Protein 2ZF9 (pdb70)

Nearest PDB structures (foldseek):
  2zf9-assembly3_C  TM=1.004E+00  e=1.381E-35  Ruminococcus flavefaciens
  8ajy-assembly1_A  TM=9.199E-01  e=1.089E-18  Ruminococcus flavefaciens FD-1
  4n2o-assembly11_F  TM=8.258E-01  e=1.992E-10  Ruminococcus flavefaciens
  2vo8-assembly1_A  TM=5.639E-01  e=7.362E-03  Clostridium perfringens
  6naj-assembly1_A  TM=3.997E-01  e=1.667E-03  Homo sapiens

Secondary structure (DSSP, 8-state):
--PPEESPP--TT--GGG-S---EEEE-EEEE-TTT-TT-EE--EEEES-TTS--EEEEEEEE-TTSEE---TT--S-EE-GGGTT-SEEEEEEEETTEEEEEEE-SSS---SEEEEE--EEPPTT--TT-EEEEEEEE---SSS--EEE-SS--HHHH--HHHHHH-EE-EEEEEPPPP-/-PPEESPP--TT--GGG-S---EEEE-EEEE-TTT-TT-EE--EEEES-TTS--EEEEEEEE-TTSEE---TT--S-EE-GGGTT-SEEEEEEEETTEEEEEEE-SS----SEEEEE--EE--TT--TT-EEEEEEEE---SSS--EEE-SS--HHHH--HHHHHH-EE-EEEEE--/-PPEESPP--TT--GGG-S---EEEE-EEEE-TTT-TT-EE--EEEES-TTS--EEEEEEEE-TTSEE---TT--S-EE-GGGTT-SEEEEEEEETTEEEEEEE-SS----SEEEEE--EEPPTT--TT-EEEEEEEE---SSS--EEE-SS--HHHH--HHHHHH-EE-EEEEE--/-PPEESPP--TT--GGG-S---EEEE-EEEE-TTT-TT-EE--EEEES-TTS--EEEEEEEE-TTSEE---TT--S-EE-GGGTT-SEEEEEEEETTEEEEEEE-SS----SEEEEE--EEPPTT--TT-EEEEEEEE---SSS--EEE-SS--HHHH--HHHHHH-EE-EEEEEPP-

Structure (mmCIF, N/CA/C/O backbone):
data_2ZF9
#
_entry.id   2ZF9
#
_cell.length_a   155.56
_cell.length_b   69.25
_cell.length_c   93.03
_cell.angle_alpha   90.00
_cell.angle_beta   123.37
_cell.angle_gamma   90.00
#
_symmetry.space_group_name_H-M   'C 1 2 1'
#
loop_
_entity.id
_entity.type
_entity.pdbx_description
1 polymer 'ScaE cell-surface anchored scaffoldin protein'
2 non-polymer GLYCEROL
3 non-polymer 'CHLORIDE ION'
4 water water
#
loop_
_atom_site.group_PDB
_atom_site.id
_atom_site.type_symbol
_atom_site.label_atom_id
_atom_site.label_alt_id
_atom_site.label_comp_id
_atom_site.label_asym_id
_atom_site.label_entity_id
_atom_site.label_seq_id
_atom_site.pdbx_PDB_ins_code
_atom_site.Cartn_x
_atom_site.Cartn_y
_atom_site.Cartn_z
_atom_site.occupancy
_atom_site.B_iso_or_equiv
_atom_site.auth_seq_id
_atom_site.auth_comp_id
_atom_site.auth_asym_id
_atom_site.auth_atom_id
_atom_site.pdbx_PDB_model_num
ATOM 1 N N . ALA A 1 9 ? -13.692 45.448 -8.429 1.00 36.71 1 ALA A N 1
ATOM 2 C CA . ALA A 1 9 ? -12.353 45.730 -7.804 1.00 39.92 1 ALA A CA 1
ATOM 3 C C . ALA A 1 9 ? -11.306 44.705 -8.298 1.00 39.95 1 ALA A C 1
ATOM 4 O O . ALA A 1 9 ? -11.508 43.474 -8.174 1.00 42.38 1 ALA A O 1
ATOM 14 N N . GLY A 1 11 ? -8.078 42.416 -8.403 1.00 29.13 3 GLY A N 1
ATOM 15 C CA . GLY A 1 11 ? -7.158 41.813 -7.442 1.00 24.33 3 GLY A CA 1
ATOM 16 C C . GLY A 1 11 ? -6.758 40.408 -7.817 1.00 22.31 3 GLY A C 1
ATOM 17 O O . GLY A 1 11 ? -7.457 39.745 -8.601 1.00 20.05 3 GLY A O 1
ATOM 18 N N . PRO A 1 12 ? -5.610 39.955 -7.303 1.00 20.64 4 PRO A N 1
ATOM 19 C CA . PRO A 1 12 ? -5.122 38.591 -7.523 1.00 20.01 4 PRO A CA 1
ATOM 20 C C . PRO A 1 12 ? -5.713 37.554 -6.577 1.00 20.90 4 PRO A C 1
ATOM 21 O O . PRO A 1 12 ? -6.284 37.895 -5.530 1.00 20.36 4 PRO A O 1
ATOM 25 N N . ALA A 1 13 ? -5.535 36.288 -6.946 1.00 18.79 5 ALA A N 1
ATOM 26 C CA . ALA A 1 13 ? -5.755 35.171 -6.059 1.00 18.47 5 ALA A CA 1
ATOM 27 C C . ALA A 1 13 ? -4.823 35.266 -4.846 1.00 20.68 5 ALA A C 1
ATOM 28 O O . ALA A 1 13 ? -3.769 35.934 -4.910 1.00 17.46 5 ALA A O 1
ATOM 30 N N . ALA A 1 14 ? -5.203 34.587 -3.760 1.00 18.29 6 ALA A N 1
ATOM 31 C CA . ALA A 1 14 ? -4.322 34.434 -2.593 1.00 21.48 6 ALA A CA 1
ATOM 32 C C . ALA A 1 14 ? -3.248 33.367 -2.890 1.00 24.68 6 ALA A C 1
ATOM 33 O O . ALA A 1 14 ? -3.292 32.705 -3.930 1.00 20.22 6 ALA A O 1
ATOM 35 N N . GLY A 1 15 ? -2.250 33.230 -2.015 1.00 26.22 7 GLY A N 1
ATOM 36 C CA . GLY A 1 15 ? -1.231 32.179 -2.233 1.00 27.38 7 GLY A CA 1
ATOM 37 C C . GLY A 1 15 ? -0.036 32.724 -2.969 1.00 27.93 7 GLY A C 1
ATOM 38 O O . GLY A 1 15 ? 0.539 33.722 -2.548 1.00 31.47 7 GLY A O 1
ATOM 39 N N . GLN A 1 16 ? 0.340 32.073 -4.068 1.00 26.79 8 GLN A N 1
ATOM 40 C CA . GLN A 1 16 ? 1.529 32.424 -4.825 1.00 28.15 8 GLN A CA 1
ATOM 41 C C . GLN A 1 16 ? 1.184 33.246 -6.077 1.00 29.45 8 GLN A C 1
ATOM 42 O O . GLN A 1 16 ? 0.082 33.113 -6.621 1.00 27.25 8 GLN A O 1
ATOM 48 N N . ALA A 1 17 ? 2.092 34.126 -6.500 1.00 23.36 9 ALA A N 1
ATOM 49 C CA . ALA A 1 17 ? 1.800 34.994 -7.635 1.00 26.49 9 ALA A CA 1
ATOM 50 C C . ALA A 1 17 ? 1.692 34.166 -8.889 1.00 23.55 9 ALA A C 1
ATOM 51 O O . ALA A 1 17 ? 2.502 33.260 -9.111 1.00 25.77 9 ALA A O 1
ATOM 53 N N . TYR A 1 18 ? 0.688 34.460 -9.708 1.00 22.37 10 TYR A N 1
ATOM 54 C CA . TYR A 1 18 ? 0.566 33.822 -11.000 1.00 19.07 10 TYR A CA 1
ATOM 55 C C . TYR A 1 18 ? 1.623 34.382 -11.958 1.00 22.66 10 TYR A C 1
ATOM 56 O O . TYR A 1 18 ? 1.807 35.606 -12.054 1.00 23.45 10 TYR A O 1
ATOM 65 N N . ASP A 1 19 ? 2.274 33.493 -12.699 1.00 20.96 11 ASP A N 1
ATOM 66 C CA . ASP A 1 19 ? 3.258 33.901 -13.704 1.00 23.85 11 ASP A CA 1
ATOM 67 C C . ASP A 1 19 ? 2.642 34.099 -15.065 1.00 24.70 11 ASP A C 1
ATOM 68 O O . ASP A 1 19 ? 2.434 33.137 -15.796 1.00 24.88 11 ASP A O 1
ATOM 73 N N . ALA A 1 20 ? 2.406 35.352 -15.425 1.00 23.01 12 ALA A N 1
ATOM 74 C CA . ALA A 1 20 ? 1.847 35.702 -16.724 1.00 25.68 12 ALA A CA 1
ATOM 75 C C . ALA A 1 20 ? 2.914 35.831 -17.834 1.00 26.07 12 ALA A C 1
ATOM 76 O O . ALA A 1 20 ? 2.584 36.126 -18.986 1.00 27.39 12 ALA A O 1
ATOM 78 N N . GLY A 1 21 ? 4.185 35.620 -17.494 1.00 25.10 13 GLY A N 1
ATOM 79 C CA . GLY A 1 21 ? 5.224 35.515 -18.522 1.00 23.82 13 GLY A CA 1
ATOM 80 C C . GLY A 1 21 ? 5.259 36.830 -19.265 1.00 26.20 13 GLY A C 1
ATOM 81 O O . GLY A 1 21 ? 5.228 37.902 -18.627 1.00 23.29 13 GLY A O 1
ATOM 82 N N . ASN A 1 22 ? 5.238 36.752 -20.598 1.00 24.42 14 ASN A N 1
ATOM 83 C CA . ASN A 1 22 ? 5.257 37.967 -21.431 1.00 28.37 14 ASN A CA 1
ATOM 84 C C . ASN A 1 22 ? 3.926 38.378 -22.017 1.00 26.72 14 ASN A C 1
ATOM 85 O O . ASN A 1 22 ? 3.889 39.201 -22.949 1.00 26.82 14 ASN A O 1
ATOM 90 N N . LEU A 1 23 ? 2.835 37.837 -21.469 1.00 22.21 15 LEU A N 1
ATOM 91 C CA . LEU A 1 23 ? 1.529 38.140 -21.982 1.00 20.90 15 LEU A CA 1
ATOM 92 C C . LEU A 1 23 ? 1.135 39.556 -21.589 1.00 20.23 15 LEU A C 1
ATOM 93 O O . LEU A 1 23 ? 1.473 40.040 -20.509 1.00 20.33 15 LEU A O 1
ATOM 98 N N . ASP A 1 24 ? 0.433 40.217 -22.479 1.00 18.00 16 ASP A N 1
ATOM 99 C CA . ASP A 1 24 ? -0.098 41.545 -22.187 1.00 22.64 16 ASP A CA 1
ATOM 100 C C . ASP A 1 24 ? -1.457 41.276 -21.548 1.00 20.88 16 ASP A C 1
ATOM 101 O O . ASP A 1 24 ? -2.484 41.179 -22.226 1.00 21.75 16 ASP A O 1
ATOM 106 N N . VAL A 1 25 ? -1.457 41.116 -20.238 1.00 19.62 17 VAL A N 1
ATOM 107 C CA . VAL A 1 25 ? -2.653 40.571 -19.566 1.00 19.75 17 VAL A CA 1
ATOM 108 C C . VAL A 1 25 ? -3.837 41.509 -19.703 1.00 21.75 17 VAL A C 1
ATOM 109 O O . VAL A 1 25 ? -4.948 41.069 -19.890 1.00 20.12 17 VAL A O 1
ATOM 113 N N . ALA A 1 26 ? -3.593 42.815 -19.636 1.00 22.11 18 ALA A N 1
ATOM 114 C CA . ALA A 1 26 ? -4.694 43.781 -19.670 1.00 21.90 18 ALA A CA 1
ATOM 115 C C . ALA A 1 26 ? -5.373 43.848 -21.053 1.00 23.13 18 ALA A C 1
ATOM 116 O O . ALA A 1 26 ? -6.458 44.405 -21.164 1.00 24.88 18 ALA A O 1
ATOM 118 N N . SER A 1 27 ? -4.735 43.284 -22.089 1.00 20.02 19 SER A N 1
ATOM 119 C CA . SER A 1 27 ? -5.339 43.160 -23.419 1.00 22.52 19 SER A CA 1
ATOM 120 C C . SER A 1 27 ? -6.267 41.930 -23.540 1.00 21.83 19 SER A C 1
ATOM 121 O O . SER A 1 27 ? -6.834 41.683 -24.609 1.00 20.98 19 SER A O 1
ATOM 124 N N . SER A 1 28 ? -6.404 41.143 -22.474 1.00 22.77 20 SER A N 1
ATOM 125 C CA . SER A 1 28 ? -7.217 39.917 -22.574 1.00 21.41 20 SER A CA 1
ATOM 126 C C . SER A 1 28 ? -8.604 40.212 -23.119 1.00 18.57 20 SER A C 1
ATOM 127 O O . SER A 1 28 ? -9.322 40.994 -22.526 1.00 22.87 20 SER A O 1
ATOM 130 N N . PRO A 1 29 ? -8.998 39.599 -24.254 1.00 20.98 21 PRO A N 1
ATOM 131 C CA . PRO A 1 29 ? -10.367 39.853 -24.723 1.00 21.89 21 PRO A CA 1
ATOM 132 C C . PRO A 1 29 ? -11.420 39.391 -23.688 1.00 23.45 21 PRO A C 1
ATOM 133 O O . PRO A 1 29 ? -12.440 40.061 -23.501 1.00 20.55 21 PRO A O 1
ATOM 137 N N . VAL A 1 30 ? -11.156 38.280 -22.992 1.00 17.94 22 VAL A N 1
ATOM 138 C CA . VAL A 1 30 ? -12.114 37.772 -21.993 1.00 18.88 22 VAL A CA 1
ATOM 139 C C . VAL A 1 30 ? -11.504 38.041 -20.608 1.00 17.91 22 VAL A C 1
ATOM 140 O O . VAL A 1 30 ? -10.336 37.695 -20.355 1.00 19.53 22 VAL A O 1
ATOM 144 N N . LYS A 1 31 ? -12.257 38.733 -19.763 1.00 15.90 23 LYS A N 1
ATOM 145 C CA . LYS A 1 31 ? -11.755 39.117 -18.434 1.00 17.62 23 LYS A CA 1
ATOM 146 C C . LYS A 1 31 ? -12.744 38.620 -17.383 1.00 17.59 23 LYS A C 1
ATOM 147 O O . LYS A 1 31 ? -13.670 39.364 -16.975 1.00 17.75 23 LYS A O 1
ATOM 153 N N . PRO A 1 32 ? -12.596 37.345 -16.976 1.00 17.18 24 PRO A N 1
ATOM 154 C CA . PRO A 1 32 ? -13.483 36.808 -15.940 1.00 15.28 24 PRO A CA 1
ATOM 155 C C . PRO A 1 32 ? -13.322 37.428 -14.557 1.00 17.61 24 PRO A C 1
ATOM 156 O O . PRO A 1 32 ? -12.245 37.896 -14.183 1.00 20.09 24 PRO A O 1
ATOM 160 N N . THR A 1 33 ? -14.412 37.482 -13.805 1.00 16.77 25 THR A N 1
ATOM 161 C CA . THR A 1 33 ? -14.312 37.790 -12.399 1.00 18.97 25 THR A CA 1
ATOM 162 C C . THR A 1 33 ? -14.827 36.588 -11.662 1.00 18.73 25 THR A C 1
ATOM 163 O O . THR A 1 33 ? -15.966 36.177 -11.897 1.00 19.63 25 THR A O 1
ATOM 167 N N . LEU A 1 34 ? -14.013 36.057 -10.747 1.00 16.79 26 LEU A N 1
ATOM 168 C CA . LEU A 1 34 ? -14.492 35.029 -9.837 1.00 17.23 26 LEU A CA 1
ATOM 169 C C . LEU A 1 34 ? -14.714 35.708 -8.515 1.00 19.83 26 LEU A C 1
ATOM 170 O O . LEU A 1 34 ? -13.828 36.443 -8.041 1.00 19.51 26 LEU A O 1
ATOM 175 N N . SER A 1 35 ? -15.880 35.479 -7.912 1.00 18.18 27 SER A N 1
ATOM 176 C CA . SER A 1 35 ? -16.171 36.138 -6.638 1.00 18.72 27 SER A CA 1
ATOM 177 C C . SER A 1 35 ? -16.765 35.158 -5.640 1.00 19.17 27 SER A C 1
ATOM 178 O O . SER A 1 35 ? -17.498 34.223 -6.018 1.00 20.07 27 SER A O 1
ATOM 181 N N . ILE A 1 36 ? -16.434 35.363 -4.368 1.00 18.96 28 ILE A N 1
ATOM 182 C CA . ILE A 1 36 ? -17.005 34.552 -3.275 1.00 18.54 28 ILE A CA 1
ATOM 183 C C . ILE A 1 36 ? -17.885 35.462 -2.440 1.00 20.66 28 ILE A C 1
ATOM 184 O O . ILE A 1 36 ? -17.572 36.649 -2.256 1.00 18.70 28 ILE A O 1
ATOM 189 N N . THR A 1 37 ? -18.984 34.886 -1.957 1.00 21.28 29 THR A N 1
ATOM 190 C CA . THR A 1 37 ? -19.961 35.559 -1.100 1.00 20.28 29 THR A CA 1
ATOM 191 C C . THR A 1 37 ? -19.298 36.407 -0.011 1.00 19.41 29 THR A C 1
ATOM 192 O O . THR A 1 37 ? -18.384 35.960 0.672 1.00 15.61 29 THR A O 1
ATOM 196 N N . LYS A 1 38 ? -19.804 37.625 0.151 1.00 19.74 30 LYS A N 1
ATOM 197 C CA . LYS A 1 38 ? -19.445 38.479 1.295 1.00 22.99 30 LYS A CA 1
ATOM 198 C C . LYS A 1 38 ? -20.633 38.504 2.219 1.00 24.44 30 LYS A C 1
ATOM 199 O O . LYS A 1 38 ? -21.615 39.210 1.960 1.00 25.56 30 LYS A O 1
ATOM 205 N N . LYS A 1 39 ? -20.561 37.691 3.275 1.00 22.81 31 LYS A N 1
ATOM 206 C CA . LYS A 1 39 ? -21.718 37.452 4.110 1.00 24.70 31 LYS A CA 1
ATOM 207 C C . LYS A 1 39 ? -21.569 38.182 5.438 1.00 25.78 31 LYS A C 1
ATOM 208 O O . LYS A 1 39 ? -20.545 38.033 6.114 1.00 23.75 31 LYS A O 1
ATOM 214 N N . THR A 1 40 ? -22.607 38.930 5.825 1.00 24.03 32 THR A N 1
ATOM 215 C CA . THR A 1 40 ? -22.644 39.528 7.170 1.00 26.23 32 THR A CA 1
ATOM 216 C C . THR A 1 40 ? -23.749 38.892 8.003 1.00 26.19 32 THR A C 1
ATOM 217 O O . THR A 1 40 ? -24.882 38.766 7.556 1.00 25.66 32 THR A O 1
ATOM 221 N N . LEU A 1 41 ? -23.387 38.439 9.194 1.00 26.89 33 LEU A N 1
ATOM 222 C CA . LEU A 1 41 ? -24.318 37.797 10.093 1.00 25.11 33 LEU A CA 1
ATOM 223 C C . LEU A 1 41 ? -24.574 38.721 11.296 1.00 26.06 33 LEU A C 1
ATOM 224 O O . LEU A 1 41 ? -23.720 39.505 11.664 1.00 24.12 33 LEU A O 1
ATOM 229 N N . THR A 1 42 ? -25.750 38.614 11.910 1.00 28.16 34 THR A N 1
ATOM 230 C CA . THR A 1 42 ? -25.978 39.303 13.193 1.00 29.71 34 THR A CA 1
ATOM 231 C C . THR A 1 42 ? -25.156 38.581 14.257 1.00 26.49 34 THR A C 1
ATOM 232 O O . THR A 1 42 ? -24.891 37.386 14.137 1.00 23.93 34 THR A O 1
ATOM 236 N N . ALA A 1 43 ? -24.739 39.311 15.279 1.00 28.36 35 ALA A N 1
ATOM 237 C CA . ALA A 1 43 ? -24.079 38.690 16.417 1.00 28.53 35 ALA A CA 1
ATOM 238 C C . ALA A 1 43 ? -24.969 37.592 17.011 1.00 28.50 35 ALA A C 1
ATOM 239 O O . ALA A 1 43 ? -24.477 36.580 17.518 1.00 26.75 35 ALA A O 1
ATOM 241 N N . ALA A 1 44 ? -26.286 37.761 16.907 1.00 27.05 36 ALA A N 1
ATOM 242 C CA . ALA A 1 44 ? -27.213 36.809 17.507 1.00 29.03 36 ALA A CA 1
ATOM 243 C C . ALA A 1 44 ? -27.162 35.473 16.783 1.00 30.24 36 ALA A C 1
ATOM 244 O O . ALA A 1 44 ? -27.131 34.419 17.420 1.00 34.50 36 ALA A O 1
ATOM 246 N N . GLU A 1 45 ? -27.141 35.509 15.449 1.00 29.48 37 GLU A N 1
ATOM 247 C CA . GLU A 1 45 ? -27.224 34.266 14.687 1.00 29.91 37 GLU A CA 1
ATOM 248 C C . GLU A 1 45 ? -25.855 33.634 14.426 1.00 28.11 37 GLU A C 1
ATOM 249 O O . GLU A 1 45 ? -25.797 32.458 14.057 1.00 29.63 37 GLU A O 1
ATOM 255 N N . ALA A 1 46 ? -24.772 34.398 14.613 1.00 25.56 38 ALA A N 1
ATOM 256 C CA . ALA A 1 46 ? -23.434 33.954 14.125 1.00 24.57 38 ALA A CA 1
ATOM 257 C C . ALA A 1 46 ? -22.890 32.677 14.737 1.00 24.90 38 ALA A C 1
ATOM 258 O O . ALA A 1 46 ? -22.447 31.790 13.990 1.00 24.30 38 ALA A O 1
ATOM 260 N N . PRO A 1 47 ? -22.885 32.562 16.093 1.00 26.30 39 PRO A N 1
ATOM 261 C CA . PRO A 1 47 ? -22.239 31.394 16.686 1.00 25.99 39 PRO A CA 1
ATOM 262 C C . PRO A 1 47 ? -22.828 30.090 16.166 1.00 26.18 39 PRO A C 1
ATOM 263 O O . PRO A 1 47 ? -24.050 29.923 16.186 1.00 25.32 39 PRO A O 1
ATOM 267 N N . ASN A 1 48 ? -21.961 29.200 15.674 1.00 23.48 40 ASN A N 1
ATOM 268 C CA . ASN A 1 48 ? -22.361 27.904 15.061 1.00 24.43 40 ASN A CA 1
ATOM 269 C C . ASN A 1 48 ? -23.193 27.972 13.787 1.00 24.56 40 ASN A C 1
ATOM 270 O O . ASN A 1 48 ? -23.697 26.943 13.342 1.00 26.88 40 ASN A O 1
ATOM 275 N N . ALA A 1 49 ? -23.347 29.161 13.206 1.00 22.60 41 ALA A N 1
ATOM 276 C CA . ALA A 1 49 ? -24.113 29.311 11.981 1.00 22.07 41 ALA A CA 1
ATOM 277 C C . ALA A 1 49 ? -23.509 28.485 10.839 1.00 24.64 41 ALA A C 1
ATOM 278 O O . ALA A 1 49 ? -22.294 28.440 10.663 1.00 24.02 41 ALA A O 1
ATOM 280 N N . LYS A 1 50 ? -24.367 27.790 10.106 1.00 24.62 42 LYS A N 1
ATOM 281 C CA . LYS A 1 50 ? -23.947 27.041 8.931 1.00 24.18 42 LYS A CA 1
ATOM 282 C C . LYS A 1 50 ? -24.325 27.909 7.740 1.00 26.14 42 LYS A C 1
ATOM 283 O O . LYS A 1 50 ? -25.510 28.156 7.465 1.00 27.32 42 LYS A O 1
ATOM 289 N N . VAL A 1 51 ? -23.301 28.441 7.082 1.00 23.13 43 VAL A N 1
ATOM 290 C CA . VAL A 1 51 ? -23.513 29.492 6.108 1.00 21.78 43 VAL A CA 1
ATOM 291 C C . VAL A 1 51 ? -23.301 28.932 4.693 1.00 21.20 43 VAL A C 1
ATOM 292 O O . VAL A 1 51 ? -22.229 28.395 4.380 1.00 19.77 43 VAL A O 1
ATOM 296 N N . THR A 1 52 ? -24.297 29.106 3.831 1.00 22.35 44 THR A N 1
ATOM 297 C CA . THR A 1 52 ? -24.143 28.787 2.410 1.00 23.35 44 THR A CA 1
ATOM 298 C C . THR A 1 52 ? -23.306 29.846 1.699 1.00 21.42 44 THR A C 1
ATOM 299 O O . THR A 1 52 ? -23.643 31.028 1.705 1.00 20.62 44 THR A O 1
ATOM 311 N N . GLU A 1 54 ? -21.048 30.890 -1.971 1.00 19.64 46 GLU A N 1
ATOM 312 C CA . GLU A 1 54 ? -21.021 30.683 -3.430 1.00 20.42 46 GLU A CA 1
ATOM 313 C C . GLU A 1 54 ? -19.768 31.244 -4.078 1.00 21.75 46 GLU A C 1
ATOM 314 O O . GLU A 1 54 ? -19.367 32.378 -3.800 1.00 17.74 46 GLU A O 1
ATOM 320 N N . LEU A 1 55 ? -19.162 30.442 -4.951 1.00 20.21 47 LEU A N 1
ATOM 321 C CA . LEU A 1 55 ? -18.172 30.935 -5.884 1.00 19.39 47 LEU A CA 1
ATOM 322 C C . LEU A 1 55 ? -18.879 31.187 -7.204 1.00 17.83 47 LEU A C 1
ATOM 323 O O . LEU A 1 55 ? -19.449 30.267 -7.803 1.00 18.78 47 LEU A O 1
ATOM 328 N N . SER A 1 56 ? -18.858 32.447 -7.645 1.00 15.85 48 SER A N 1
ATOM 329 C CA . SER A 1 56 ? -19.536 32.850 -8.892 1.00 20.30 48 SER A CA 1
ATOM 330 C C . SER A 1 56 ? -18.578 33.292 -9.987 1.00 20.40 48 SER A C 1
ATOM 331 O O . SER A 1 56 ? -17.450 33.706 -9.696 1.00 19.81 48 SER A O 1
ATOM 334 N N . VAL A 1 57 ? -19.058 33.215 -11.235 1.00 18.49 49 VAL A N 1
ATOM 335 C CA . VAL A 1 57 ? -18.321 33.625 -12.442 1.00 20.04 49 VAL A CA 1
ATOM 336 C C . VAL A 1 57 ? -19.118 34.722 -13.148 1.00 18.73 49 VAL A C 1
ATOM 337 O O . VAL A 1 57 ? -20.335 34.629 -13.265 1.00 17.74 49 VAL A O 1
ATOM 341 N N . GLU A 1 58 ? -18.439 35.776 -13.576 1.00 20.79 50 GLU A N 1
ATOM 342 C CA . GLU A 1 58 ? -19.070 36.822 -14.361 1.00 24.27 50 GLU A CA 1
ATOM 343 C C . GLU A 1 58 ? -18.122 37.145 -15.485 1.00 23.14 50 GLU A C 1
ATOM 344 O O . GLU A 1 58 ? -16.895 37.043 -15.318 1.00 21.14 50 GLU A O 1
ATOM 350 N N . GLY A 1 59 ? -18.664 37.465 -16.660 1.00 22.16 51 GLY A N 1
ATOM 351 C CA . GLY A 1 59 ? -17.846 37.980 -17.733 1.00 18.66 51 GLY A CA 1
ATOM 352 C C . GLY A 1 59 ? -17.177 36.915 -18.571 1.00 19.91 51 GLY A C 1
ATOM 353 O O . GLY A 1 59 ? -16.316 37.249 -19.376 1.00 20.83 51 GLY A O 1
ATOM 354 N N . ALA A 1 60 ? -17.573 35.641 -18.415 1.00 17.47 52 ALA A N 1
ATOM 355 C CA . ALA A 1 60 ? -16.903 34.559 -19.150 1.00 17.79 52 ALA A CA 1
ATOM 356 C C . ALA A 1 60 ? -17.860 33.608 -19.890 1.00 19.19 52 ALA A C 1
ATOM 357 O O . ALA A 1 60 ? -17.417 32.557 -20.349 1.00 17.76 52 ALA A O 1
ATOM 359 N N . ALA A 1 61 ? -19.154 33.952 -19.986 1.00 19.65 53 ALA A N 1
ATOM 360 C CA . ALA A 1 61 ? -20.141 33.020 -20.546 1.00 19.19 53 ALA A CA 1
ATOM 361 C C . ALA A 1 61 ? -19.741 32.635 -21.958 1.00 19.29 53 ALA A C 1
ATOM 362 O O . ALA A 1 61 ? -19.341 33.489 -22.735 1.00 18.73 53 ALA A O 1
ATOM 364 N N . ASP A 1 62 ? -19.840 31.341 -22.264 1.00 17.54 54 ASP A N 1
ATOM 365 C CA . ASP A 1 62 ? -19.478 30.755 -23.557 1.00 17.93 54 ASP A CA 1
ATOM 366 C C . ASP A 1 62 ? -18.013 30.868 -23.931 1.00 17.85 54 ASP A C 1
ATOM 367 O O . ASP A 1 62 ? -17.649 30.639 -25.079 1.00 19.69 54 ASP A O 1
ATOM 372 N N . LYS A 1 63 ? -17.156 31.175 -22.956 1.00 17.76 55 LYS A N 1
ATOM 373 C CA . LYS A 1 63 ? -15.718 31.356 -23.265 1.00 15.15 55 LYS A CA 1
ATOM 374 C C . LYS A 1 63 ? -14.777 30.411 -22.528 1.00 17.60 55 LYS A C 1
ATOM 375 O O . LYS A 1 63 ? -13.551 30.440 -22.748 1.00 21.84 55 LYS A O 1
ATOM 381 N N . TYR A 1 64 ? -15.312 29.619 -21.617 1.00 16.39 56 TYR A N 1
ATOM 382 C CA . TYR A 1 64 ? -14.459 28.734 -20.834 1.00 15.91 56 TYR A CA 1
ATOM 383 C C . TYR A 1 64 ? -15.070 27.360 -20.663 1.00 17.51 56 TYR A C 1
ATOM 384 O O . TYR A 1 64 ? -16.266 27.147 -20.959 1.00 15.97 56 TYR A O 1
ATOM 393 N N . ALA A 1 65 ? -14.243 26.431 -20.172 1.00 15.45 57 ALA A N 1
ATOM 394 C CA . ALA A 1 65 ? -14.691 25.084 -19.803 1.00 17.35 57 ALA A CA 1
ATOM 395 C C . ALA A 1 65 ? -13.811 24.445 -18.723 1.00 16.56 57 ALA A C 1
ATOM 396 O O . ALA A 1 65 ? -14.342 23.767 -17.839 1.00 17.00 57 ALA A O 1
ATOM 398 N N . ALA A 1 66 ? -12.487 24.561 -18.879 1.00 16.53 58 ALA A N 1
ATOM 399 C CA . ALA A 1 66 ? -11.536 23.841 -18.020 1.00 18.70 58 ALA A CA 1
ATOM 400 C C . ALA A 1 66 ? -11.217 24.738 -16.819 1.00 18.57 58 ALA A C 1
ATOM 401 O O . ALA A 1 66 ? -10.660 25.823 -17.004 1.00 18.60 58 ALA A O 1
ATOM 403 N N . THR A 1 67 ? -11.574 24.301 -15.608 1.00 17.46 59 THR A N 1
ATOM 404 C CA . THR A 1 67 ? -11.266 25.076 -14.387 1.00 16.49 59 THR A CA 1
ATOM 405 C C . THR A 1 67 ? -10.664 24.147 -13.344 1.00 15.21 59 THR A C 1
ATOM 406 O O . THR A 1 67 ? -10.915 22.916 -13.335 1.00 14.18 59 THR A O 1
ATOM 410 N N . GLY A 1 68 ? -9.840 24.728 -12.493 1.00 16.24 60 GLY A N 1
ATOM 411 C CA . GLY A 1 68 ? -9.270 23.998 -11.350 1.00 15.53 60 GLY A CA 1
ATOM 412 C C . GLY A 1 68 ? -9.131 25.110 -10.330 1.00 17.52 60 GLY A C 1
ATOM 413 O O . GLY A 1 68 ? -8.362 26.068 -10.542 1.00 15.42 60 GLY A O 1
ATOM 414 N N . LEU A 1 69 ? -9.920 25.046 -9.265 1.00 15.01 61 LEU A N 1
ATOM 415 C CA . LEU A 1 69 ? -9.994 26.186 -8.348 1.00 17.02 61 LEU A CA 1
ATOM 416 C C . LEU A 1 69 ? -9.929 25.721 -6.918 1.00 19.10 61 LEU A C 1
ATOM 417 O O . LEU A 1 69 ? -10.782 24.927 -6.486 1.00 16.83 61 LEU A O 1
ATOM 422 N N . HIS A 1 70 ? -8.907 26.189 -6.193 1.00 16.19 62 HIS A N 1
ATOM 423 C CA . HIS A 1 70 ? -8.768 25.843 -4.788 1.00 17.45 62 HIS A CA 1
ATOM 424 C C . HIS A 1 70 ? -9.392 26.938 -3.949 1.00 16.51 62 HIS A C 1
ATOM 425 O O . HIS A 1 70 ? -9.093 28.118 -4.120 1.00 17.50 62 HIS A O 1
ATOM 432 N N . ILE A 1 71 ? -10.265 26.550 -3.031 1.00 15.67 63 ILE A N 1
ATOM 433 C CA . ILE A 1 71 ? -10.880 27.533 -2.163 1.00 16.86 63 ILE A CA 1
ATOM 434 C C . ILE A 1 71 ? -10.324 27.283 -0.771 1.00 16.91 63 ILE A C 1
ATOM 435 O O . ILE A 1 71 ? -10.351 26.155 -0.292 1.00 18.45 63 ILE A O 1
ATOM 440 N N . GLN A 1 72 ? -9.802 28.326 -0.141 1.00 18.24 64 GLN A N 1
ATOM 441 C CA . GLN A 1 72 ? -9.273 28.166 1.213 1.00 18.17 64 GLN A CA 1
ATOM 442 C C . GLN A 1 72 ? -10.001 29.142 2.129 1.00 17.27 64 GLN A C 1
ATOM 443 O O . GLN A 1 72 ? -10.495 30.177 1.661 1.00 19.05 64 GLN A O 1
ATOM 449 N N . PHE A 1 73 ? -10.071 28.804 3.411 1.00 18.73 65 PHE A N 1
ATOM 450 C CA . PHE A 1 73 ? -10.825 29.638 4.351 1.00 18.80 65 PHE A CA 1
ATOM 451 C C . PHE A 1 73 ? -10.139 29.684 5.728 1.00 17.02 65 PHE A C 1
ATOM 452 O O . PHE A 1 73 ? -9.326 28.825 6.081 1.00 18.89 65 PHE A O 1
ATOM 460 N N . ASP A 1 74 ? -10.494 30.701 6.487 1.00 19.01 66 ASP A N 1
ATOM 461 C CA . ASP A 1 74 ? -10.025 30.856 7.873 1.00 17.79 66 ASP A CA 1
ATOM 462 C C . ASP A 1 74 ? -10.124 29.497 8.577 1.00 15.42 66 ASP A C 1
ATOM 463 O O . ASP A 1 74 ? -11.205 28.913 8.619 1.00 18.65 66 ASP A O 1
ATOM 468 N N . PRO A 1 75 ? -9.004 28.984 9.144 1.00 21.00 67 PRO A N 1
ATOM 469 C CA . PRO A 1 75 ? -8.983 27.671 9.799 1.00 21.59 67 PRO A CA 1
ATOM 470 C C . PRO A 1 75 ? -9.983 27.548 10.975 1.00 20.13 67 PRO A C 1
ATOM 471 O O . PRO A 1 75 ? -10.296 26.461 11.397 1.00 19.74 67 PRO A O 1
ATOM 475 N N . LYS A 1 76 ? -10.510 28.657 11.470 1.00 18.59 68 LYS A N 1
ATOM 476 C CA . LYS A 1 76 ? -11.548 28.578 12.501 1.00 21.99 68 LYS A CA 1
ATOM 477 C C . LYS A 1 76 ? -12.904 28.152 11.952 1.00 20.72 68 LYS A C 1
ATOM 478 O O . LYS A 1 76 ? -13.808 27.790 12.728 1.00 21.12 68 LYS A O 1
ATOM 484 N N . LEU A 1 77 ? -13.080 28.267 10.636 1.00 18.98 69 LEU A N 1
ATOM 485 C CA . LEU A 1 77 ? -14.345 27.833 9.992 1.00 17.59 69 LEU A CA 1
ATOM 486 C C . LEU A 1 77 ? -14.243 26.361 9.694 1.00 19.75 69 LEU A C 1
ATOM 487 O O . LEU A 1 77 ? -13.145 25.845 9.557 1.00 20.27 69 LEU A O 1
ATOM 492 N N . LYS A 1 78 ? -15.378 25.680 9.597 1.00 21.15 70 LYS A N 1
ATOM 493 C CA . LYS A 1 78 ? -15.389 24.258 9.265 1.00 24.12 70 LYS A CA 1
ATOM 494 C C . LYS A 1 78 ? -16.251 24.019 8.030 1.00 21.14 70 LYS A C 1
ATOM 495 O O . LYS A 1 78 ? -17.387 24.497 7.987 1.00 22.58 70 LYS A O 1
ATOM 501 N N . LEU A 1 79 ? -15.719 23.283 7.063 1.00 19.82 71 LEU A N 1
ATOM 502 C CA . LEU A 1 79 ? -16.466 22.881 5.853 1.00 20.47 71 LEU A CA 1
ATOM 503 C C . LEU A 1 79 ? -17.430 21.758 6.197 1.00 22.26 71 LEU A C 1
ATOM 504 O O . LEU A 1 79 ? -17.019 20.701 6.681 1.00 23.36 71 LEU A O 1
ATOM 509 N N . ILE A 1 80 ? -18.704 21.983 5.916 1.00 20.52 72 ILE A N 1
ATOM 510 C CA . ILE A 1 80 ? -19.743 21.021 6.246 1.00 19.93 72 ILE A CA 1
ATOM 511 C C . ILE A 1 80 ? -20.234 20.214 5.007 1.00 19.74 72 ILE A C 1
ATOM 512 O O . ILE A 1 80 ? -20.936 20.764 4.176 1.00 21.23 72 ILE A O 1
ATOM 517 N N . PRO A 1 81 ? -19.851 18.923 4.893 1.00 21.04 73 PRO A N 1
ATOM 518 C CA . PRO A 1 81 ? -20.301 18.162 3.724 1.00 23.98 73 PRO A CA 1
ATOM 519 C C . PRO A 1 81 ? -21.812 18.009 3.812 1.00 25.78 73 PRO A C 1
ATOM 520 O O . PRO A 1 81 ? -22.352 18.025 4.936 1.00 25.42 73 PRO A O 1
ATOM 524 N N . ASP A 1 82 ? -22.498 17.869 2.675 1.00 21.47 74 ASP A N 1
ATOM 525 C CA . ASP A 1 82 ? -23.959 17.735 2.742 1.00 21.63 74 ASP A CA 1
ATOM 526 C C . ASP A 1 82 ? -24.369 16.315 3.089 1.00 21.03 74 ASP A C 1
ATOM 527 O O . ASP A 1 82 ? -23.527 15.485 3.425 1.00 21.61 74 ASP A O 1
ATOM 532 N N . GLU A 1 83 ? -25.668 16.046 3.017 1.00 24.75 75 GLU A N 1
ATOM 533 C CA . GLU A 1 83 ? -26.220 14.770 3.457 1.00 28.66 75 GLU A CA 1
ATOM 534 C C . GLU A 1 83 ? -25.740 13.611 2.568 1.00 27.60 75 GLU A C 1
ATOM 535 O O . GLU A 1 83 ? -25.792 12.460 2.987 1.00 26.83 75 GLU A O 1
ATOM 541 N N . ASP A 1 84 ? -25.255 13.922 1.356 1.00 22.65 76 ASP A N 1
ATOM 542 C CA . ASP A 1 84 ? -24.656 12.911 0.467 1.00 24.31 76 ASP A CA 1
ATOM 543 C C . ASP A 1 84 ? -23.157 12.773 0.660 1.00 22.88 76 ASP A C 1
ATOM 544 O O . ASP A 1 84 ? -22.532 11.925 0.011 1.00 25.89 76 ASP A O 1
ATOM 549 N N . GLY A 1 85 ? -22.567 13.617 1.509 1.00 21.51 77 GLY A N 1
ATOM 550 C CA . GLY A 1 85 ? -21.111 13.614 1.713 1.00 22.24 77 GLY A CA 1
ATOM 551 C C . GLY A 1 85 ? -20.373 14.545 0.743 1.00 24.40 77 GLY A C 1
ATOM 552 O O . GLY A 1 85 ? -19.136 14.619 0.772 1.00 23.57 77 GLY A O 1
ATOM 553 N N . ALA A 1 86 ? -21.120 15.253 -0.116 1.00 23.19 78 ALA A N 1
ATOM 554 C CA . ALA A 1 86 ? -20.525 16.202 -1.080 1.00 21.98 78 ALA A CA 1
ATOM 555 C C . ALA A 1 86 ? -19.974 17.451 -0.386 1.00 21.07 78 ALA A C 1
ATOM 556 O O . ALA A 1 86 ? -20.658 18.059 0.485 1.00 19.36 78 ALA A O 1
ATOM 558 N N . LEU A 1 87 ? -18.772 17.867 -0.784 1.00 19.59 79 LEU A N 1
ATOM 559 C CA . LEU A 1 87 ? -18.116 19.028 -0.158 1.00 18.02 79 LEU A CA 1
ATOM 560 C C . LEU A 1 87 ? -18.623 20.326 -0.739 1.00 20.68 79 LEU A C 1
ATOM 561 O O . LEU A 1 87 ? -18.596 21.360 -0.079 1.00 20.33 79 LEU A O 1
ATOM 566 N N . ALA A 1 88 ? -19.058 20.268 -2.001 1.00 16.92 80 ALA A N 1
ATOM 567 C CA . ALA A 1 88 ? -19.674 21.413 -2.664 1.00 19.31 80 ALA A CA 1
ATOM 568 C C . ALA A 1 88 ? -20.578 20.848 -3.754 1.00 19.43 80 ALA A C 1
ATOM 569 O O . ALA A 1 88 ? -20.420 19.692 -4.134 1.00 19.78 80 ALA A O 1
ATOM 571 N N . THR A 1 89 ? -21.508 21.672 -4.230 1.00 19.36 81 THR A N 1
ATOM 572 C CA . THR A 1 89 ? -22.457 21.307 -5.282 1.00 20.33 81 THR A CA 1
ATOM 573 C C . THR A 1 89 ? -22.361 22.307 -6.438 1.00 22.39 81 THR A C 1
ATOM 574 O O . THR A 1 89 ? -22.427 23.535 -6.221 1.00 19.27 81 THR A O 1
ATOM 578 N N . ALA A 1 90 ? -22.223 21.801 -7.670 1.00 19.08 82 ALA A N 1
ATOM 579 C CA . ALA A 1 90 ? -22.143 22.698 -8.829 1.00 19.81 82 ALA A CA 1
ATOM 580 C C . ALA A 1 90 ? -23.428 23.502 -9.015 1.00 23.56 82 ALA A C 1
ATOM 581 O O . ALA A 1 90 ? -24.535 22.986 -8.821 1.00 20.89 82 ALA A O 1
ATOM 583 N N . GLY A 1 91 ? -23.286 24.770 -9.395 1.00 20.88 83 GLY A N 1
ATOM 584 C CA . GLY A 1 91 ? -24.455 25.636 -9.602 1.00 19.74 83 GLY A CA 1
ATOM 585 C C . GLY A 1 91 ? -24.764 25.832 -11.079 1.00 19.73 83 GLY A C 1
ATOM 586 O O . GLY A 1 91 ? -24.188 25.155 -11.974 1.00 19.34 83 GLY A O 1
ATOM 587 N N . ARG A 1 92 ? -25.638 26.788 -11.345 1.00 20.49 84 ARG A N 1
ATOM 588 C CA . ARG A 1 92 ? -26.093 27.086 -12.713 1.00 21.69 84 ARG A CA 1
ATOM 589 C C . ARG A 1 92 ? -25.006 27.462 -13.690 1.00 21.22 84 ARG A C 1
ATOM 590 O O . ARG A 1 92 ? -25.134 27.153 -14.859 1.00 20.03 84 ARG A O 1
ATOM 598 N N . ALA A 1 93 ? -23.951 28.147 -13.243 1.00 19.63 85 ALA A N 1
ATOM 599 C CA . ALA A 1 93 ? -22.846 28.461 -14.157 1.00 20.62 85 ALA A CA 1
ATOM 600 C C . ALA A 1 93 ? -22.217 27.204 -14.784 1.00 16.91 85 ALA A C 1
ATOM 601 O O . ALA A 1 93 ? -21.672 27.268 -15.877 1.00 17.35 85 ALA A O 1
ATOM 603 N N . ALA A 1 94 ? -22.233 26.085 -14.056 1.00 17.64 86 ALA A N 1
ATOM 604 C CA . ALA A 1 94 ? -21.618 24.838 -14.528 1.00 18.28 86 ALA A CA 1
ATOM 605 C C . ALA A 1 94 ? -22.607 23.842 -15.160 1.00 17.72 86 ALA A C 1
ATOM 606 O O . ALA A 1 94 ? -22.258 22.688 -15.398 1.00 18.60 86 ALA A O 1
ATOM 608 N N . ARG A 1 95 ? -23.838 24.288 -15.432 1.00 18.32 87 ARG A N 1
ATOM 609 C CA . ARG A 1 95 ? -24.947 23.349 -15.761 1.00 18.15 87 ARG A CA 1
ATOM 610 C C . ARG A 1 95 ? -24.705 22.580 -17.043 1.00 18.64 87 ARG A C 1
ATOM 611 O O . ARG A 1 95 ? -25.158 21.449 -17.168 1.00 20.19 87 ARG A O 1
ATOM 619 N N . LEU A 1 96 ? -23.972 23.172 -17.990 1.00 19.02 88 LEU A N 1
ATOM 620 C CA . LEU A 1 96 ? -23.648 22.489 -19.243 1.00 19.62 88 LEU A CA 1
ATOM 621 C C . LEU A 1 96 ? -22.273 21.828 -19.242 1.00 20.98 88 LEU A C 1
ATOM 622 O O . LEU A 1 96 ? -21.974 21.052 -20.145 1.00 18.52 88 LEU A O 1
ATOM 627 N N . LEU A 1 97 ? -21.416 22.137 -18.257 1.00 17.99 89 LEU A N 1
ATOM 628 C CA . LEU A 1 97 ? -20.072 21.524 -18.245 1.00 15.85 89 LEU A CA 1
ATOM 629 C C . LEU A 1 97 ? -20.192 20.032 -18.010 1.00 17.51 89 LEU A C 1
ATOM 630 O O . LEU A 1 97 ? -20.939 19.608 -17.142 1.00 17.92 89 LEU A O 1
ATOM 635 N N . GLU A 1 98 ? -19.482 19.223 -18.812 1.00 17.55 90 GLU A N 1
ATOM 636 C CA . GLU A 1 98 ? -19.647 17.771 -18.769 1.00 17.94 90 GLU A CA 1
ATOM 637 C C . GLU A 1 98 ? -18.969 17.109 -17.563 1.00 20.08 90 GLU A C 1
ATOM 638 O O . GLU A 1 98 ? -19.482 16.118 -17.052 1.00 22.99 90 GLU A O 1
ATOM 644 N N . LEU A 1 99 ? -17.857 17.691 -17.099 1.00 17.29 91 LEU A N 1
ATOM 645 C CA . LEU A 1 99 ? -17.112 17.180 -15.929 1.00 19.26 91 LEU A CA 1
ATOM 646 C C . LEU A 1 99 ? -17.180 18.222 -14.803 1.00 21.69 91 LEU A C 1
ATOM 647 O O . LEU A 1 99 ? -16.886 19.425 -15.027 1.00 19.27 91 LEU A O 1
ATOM 652 N N . LYS A 1 100 ? -17.571 17.785 -13.612 1.00 20.70 92 LYS A N 1
ATOM 653 C CA . LYS A 1 100 ? -17.585 18.663 -12.428 1.00 20.65 92 LYS A CA 1
ATOM 654 C C . LYS A 1 100 ? -17.227 17.799 -11.231 1.00 22.44 92 LYS A C 1
ATOM 655 O O . LYS A 1 100 ? -17.862 16.758 -11.002 1.00 22.37 92 LYS A O 1
ATOM 661 N N . LYS A 1 101 ? -16.221 18.201 -10.461 1.00 16.97 93 LYS A N 1
ATOM 662 C CA . LYS A 1 101 ? -15.953 17.465 -9.213 1.00 21.62 93 LYS A CA 1
ATOM 663 C C . LYS A 1 101 ? -15.449 18.373 -8.096 1.00 18.20 93 LYS A C 1
ATOM 664 O O . LYS A 1 101 ? -14.762 19.384 -8.359 1.00 16.37 93 LYS A O 1
ATOM 670 N N . ALA A 1 102 ? -15.812 18.032 -6.857 1.00 17.06 94 ALA A N 1
ATOM 671 C CA . ALA A 1 102 ? -15.312 18.735 -5.685 1.00 15.98 94 ALA A CA 1
ATOM 672 C C . ALA A 1 102 ? -14.692 17.697 -4.765 1.00 21.21 94 ALA A C 1
ATOM 673 O O . ALA A 1 102 ? -15.296 16.628 -4.494 1.00 20.87 94 ALA A O 1
ATOM 675 N N . GLU A 1 103 ? -13.501 17.997 -4.268 1.00 19.60 95 GLU A N 1
ATOM 676 C CA . GLU A 1 103 ? -12.797 17.011 -3.475 1.00 20.66 95 GLU A CA 1
ATOM 677 C C . GLU A 1 103 ? -11.941 17.662 -2.390 1.00 22.11 95 GLU A C 1
ATOM 678 O O . GLU A 1 103 ? -11.621 18.872 -2.458 1.00 17.72 95 GLU A O 1
ATOM 684 N N . ALA A 1 104 ? -11.576 16.846 -1.400 1.00 20.39 96 ALA A N 1
ATOM 685 C CA . ALA A 1 104 ? -10.815 17.311 -0.244 1.00 21.50 96 ALA A CA 1
ATOM 686 C C . ALA A 1 104 ? -9.439 17.788 -0.666 1.00 21.95 96 ALA A C 1
ATOM 687 O O . ALA A 1 104 ? -8.872 17.281 -1.657 1.00 21.08 96 ALA A O 1
ATOM 689 N N . ASP A 1 105 ? -8.908 18.765 0.082 1.00 18.13 97 ASP A N 1
ATOM 690 C CA . ASP A 1 105 ? -7.549 19.274 -0.112 1.00 20.71 97 ASP A CA 1
ATOM 691 C C . ASP A 1 105 ? -6.818 19.270 1.249 1.00 23.18 97 ASP A C 1
ATOM 692 O O . ASP A 1 105 ? -6.083 18.335 1.546 1.00 23.51 97 ASP A O 1
ATOM 697 N N . THR A 1 106 ? -7.029 20.295 2.072 1.00 26.00 98 THR A N 1
ATOM 698 C CA . THR A 1 106 ? -6.445 20.347 3.424 1.00 28.74 98 THR A CA 1
ATOM 699 C C . THR A 1 106 ? -7.563 20.586 4.414 1.00 29.80 98 THR A C 1
ATOM 700 O O . THR A 1 106 ? -8.711 20.755 4.008 1.00 25.97 98 THR A O 1
ATOM 704 N N . ASP A 1 107 ? -7.232 20.656 5.713 1.00 29.19 99 ASP A N 1
ATOM 705 C CA . ASP A 1 107 ? -8.236 20.983 6.719 1.00 31.38 99 ASP A CA 1
ATOM 706 C C . ASP A 1 107 ? -8.881 22.335 6.525 1.00 26.49 99 ASP A C 1
ATOM 707 O O . ASP A 1 107 ? -9.986 22.547 7.004 1.00 30.74 99 ASP A O 1
ATOM 712 N N . ASN A 1 108 ? -8.222 23.259 5.838 1.00 24.19 100 ASN A N 1
ATOM 713 C CA . ASN A 1 108 ? -8.905 24.532 5.588 1.00 22.49 100 ASN A CA 1
ATOM 714 C C . ASN A 1 108 ? -9.010 24.892 4.087 1.00 20.05 100 ASN A C 1
ATOM 715 O O . ASN A 1 108 ? -8.987 26.057 3.724 1.00 21.01 100 ASN A O 1
ATOM 720 N N . SER A 1 109 ? -9.179 23.890 3.223 1.00 19.54 101 SER A N 1
ATOM 721 C CA . SER A 1 109 ? -9.282 24.155 1.781 1.00 20.48 101 SER A CA 1
ATOM 722 C C . SER A 1 109 ? -9.875 22.947 1.050 1.00 21.77 101 SER A C 1
ATOM 723 O O . SER A 1 109 ? -9.722 21.795 1.497 1.00 19.98 101 SER A O 1
ATOM 726 N N . PHE A 1 110 ? -10.505 23.215 -0.089 1.00 19.41 102 PHE A N 1
ATOM 727 C CA . PHE A 1 110 ? -10.940 22.140 -0.977 1.00 17.60 102 PHE A CA 1
ATOM 728 C C . PHE A 1 110 ? -10.682 22.528 -2.441 1.00 17.34 102 PHE A C 1
ATOM 729 O O . PHE A 1 110 ? -10.408 23.679 -2.775 1.00 19.31 102 PHE A O 1
ATOM 737 N N . PHE A 1 111 ? -10.740 21.540 -3.300 1.00 16.96 103 PHE A N 1
ATOM 738 C CA . PHE A 1 111 ? -10.412 21.733 -4.700 1.00 19.29 103 PHE A CA 1
ATOM 739 C C . PHE A 1 111 ? -11.636 21.431 -5.536 1.00 16.81 103 PHE A C 1
ATOM 740 O O . PHE A 1 111 ? -12.367 20.447 -5.276 1.00 17.96 103 PHE A O 1
ATOM 748 N N . THR A 1 112 ? -11.868 22.278 -6.532 1.00 17.55 104 THR A N 1
ATOM 749 C CA . THR A 1 112 ? -12.966 22.047 -7.490 1.00 15.96 104 THR A CA 1
ATOM 750 C C . THR A 1 112 ? -12.390 22.024 -8.893 1.00 17.52 104 THR A C 1
ATOM 751 O O . THR A 1 112 ? -11.407 22.711 -9.164 1.00 14.83 104 THR A O 1
ATOM 755 N N . ALA A 1 113 ? -13.003 21.262 -9.803 1.00 16.52 105 ALA A N 1
ATOM 756 C CA . ALA A 1 113 ? -12.499 21.165 -11.196 1.00 16.01 105 ALA A CA 1
ATOM 757 C C . ALA A 1 113 ? -13.682 20.951 -12.126 1.00 18.20 105 ALA A C 1
ATOM 758 O O . ALA A 1 113 ? -14.672 20.341 -11.741 1.00 18.69 105 ALA A O 1
ATOM 760 N N . THR A 1 114 ? -13.601 21.549 -13.312 1.00 16.28 106 THR A N 1
ATOM 761 C CA . THR A 1 114 ? -14.634 21.365 -14.341 1.00 16.52 106 THR A CA 1
ATOM 762 C C . THR A 1 114 ? -13.919 21.144 -15.664 1.00 17.60 106 THR A C 1
ATOM 763 O O . THR A 1 114 ? -12.749 21.523 -15.850 1.00 17.95 106 THR A O 1
ATOM 767 N N . GLY A 1 115 ? -14.639 20.533 -16.584 1.00 17.13 107 GLY A N 1
ATOM 768 C CA . GLY A 1 115 ? -14.131 20.320 -17.940 1.00 16.72 107 GLY A CA 1
ATOM 769 C C . GLY A 1 115 ? -15.311 20.160 -18.855 1.00 17.12 107 GLY A C 1
ATOM 770 O O . GLY A 1 115 ? -16.421 19.944 -18.390 1.00 18.00 107 GLY A O 1
ATOM 771 N N . SER A 1 116 ? -15.069 20.236 -20.168 1.00 18.23 108 SER A N 1
ATOM 772 C CA . SER A 1 116 ? -16.117 20.024 -21.145 1.00 18.62 108 SER A CA 1
ATOM 773 C C . SER A 1 116 ? -15.479 19.901 -22.536 1.00 20.90 108 SER A C 1
ATOM 774 O O . SER A 1 116 ? -14.277 20.213 -22.717 1.00 22.39 108 SER A O 1
ATOM 777 N N . SER A 1 117 ? -16.273 19.463 -23.507 1.00 21.20 109 SER A N 1
ATOM 778 C CA . SER A 1 117 ? -15.756 19.260 -24.872 1.00 21.98 109 SER A CA 1
ATOM 779 C C . SER A 1 117 ? -15.900 20.527 -25.706 1.00 21.77 109 SER A C 1
ATOM 780 O O . SER A 1 117 ? -15.283 20.632 -26.752 1.00 22.55 109 SER A O 1
ATOM 783 N N . THR A 1 118 ? -16.701 21.482 -25.240 1.00 19.41 110 THR A N 1
ATOM 784 C CA . THR A 1 118 ? -16.848 22.801 -25.890 1.00 19.99 110 THR A CA 1
ATOM 785 C C . THR A 1 118 ? -16.871 23.873 -24.779 1.00 21.02 110 THR A C 1
ATOM 786 O O . THR A 1 118 ? -17.005 23.542 -23.608 1.00 19.19 110 THR A O 1
ATOM 790 N N . ASN A 1 119 ? -16.759 25.148 -25.157 1.00 18.48 111 ASN A N 1
ATOM 791 C CA . ASN A 1 119 ? -16.716 26.228 -24.189 1.00 18.48 111 ASN A CA 1
ATOM 792 C C . ASN A 1 119 ? -18.123 26.608 -23.744 1.00 20.08 111 ASN A C 1
ATOM 793 O O . ASN A 1 119 ? -18.630 27.687 -24.068 1.00 23.50 111 ASN A O 1
ATOM 798 N N . ASN A 1 120 ? -18.760 25.705 -23.012 1.00 19.99 112 ASN A N 1
ATOM 799 C CA . ASN A 1 120 ? -20.119 25.944 -22.585 1.00 19.67 112 ASN A CA 1
ATOM 800 C C . ASN A 1 120 ? -20.286 26.253 -21.092 1.00 18.22 112 ASN A C 1
ATOM 801 O O . ASN A 1 120 ? -21.386 26.169 -20.549 1.00 18.40 112 ASN A O 1
ATOM 806 N N . GLY A 1 121 ? -19.213 26.694 -20.438 1.00 18.64 113 GLY A N 1
ATOM 807 C CA . GLY A 1 121 ? -19.392 27.350 -19.144 1.00 17.33 113 GLY A CA 1
ATOM 808 C C . GLY A 1 121 ? -20.233 28.629 -19.262 1.00 20.06 113 GLY A C 1
ATOM 809 O O . GLY A 1 121 ? -20.217 29.301 -20.298 1.00 21.37 113 GLY A O 1
ATOM 810 N N . LYS A 1 122 ? -20.945 28.965 -18.193 1.00 18.11 114 LYS A N 1
ATOM 811 C CA . LYS A 1 122 ? -21.799 30.156 -18.132 1.00 17.49 114 LYS A CA 1
ATOM 812 C C . LYS A 1 122 ? -21.418 31.045 -16.941 1.00 19.88 114 LYS A C 1
ATOM 813 O O . LYS A 1 122 ? -20.581 30.682 -16.114 1.00 19.02 114 LYS A O 1
ATOM 819 N N . ASP A 1 123 ? -22.026 32.229 -16.876 1.00 19.69 115 ASP A N 1
ATOM 820 C CA . ASP A 1 123 ? -21.894 33.081 -15.727 1.00 19.89 115 ASP A CA 1
ATOM 821 C C . ASP A 1 123 ? -22.882 32.607 -14.662 1.00 19.71 115 ASP A C 1
ATOM 822 O O . ASP A 1 123 ? -23.797 31.829 -14.960 1.00 19.01 115 ASP A O 1
ATOM 827 N N . GLY A 1 124 ? -22.706 33.083 -13.437 1.00 18.04 116 GLY A N 1
ATOM 828 C CA . GLY A 1 124 ? -23.583 32.702 -12.340 1.00 20.03 116 GLY A CA 1
ATOM 829 C C . GLY A 1 124 ? -22.834 31.887 -11.294 1.00 19.36 116 GLY A C 1
ATOM 830 O O . GLY A 1 124 ? -21.590 31.899 -11.245 1.00 18.41 116 GLY A O 1
ATOM 831 N N . VAL A 1 125 ? -23.570 31.162 -10.466 1.00 19.77 117 VAL A N 1
ATOM 832 C CA . VAL A 1 125 ? -22.943 30.374 -9.385 1.00 17.14 117 VAL A CA 1
ATOM 833 C C . VAL A 1 125 ? -22.280 29.095 -9.948 1.00 21.17 117 VAL A C 1
ATOM 834 O O . VAL A 1 125 ? -22.952 28.227 -10.536 1.00 18.90 117 VAL A O 1
ATOM 838 N N . LEU A 1 126 ? -20.967 28.974 -9.748 1.00 18.01 118 LEU A N 1
ATOM 839 C CA . LEU A 1 126 ? -20.249 27.795 -10.178 1.00 16.87 118 LEU A CA 1
ATOM 840 C C . LEU A 1 126 ? -20.324 26.698 -9.105 1.00 19.92 118 LEU A C 1
ATOM 841 O O . LEU A 1 126 ? -20.616 25.509 -9.414 1.00 18.40 118 LEU A O 1
ATOM 846 N N . TRP A 1 127 ? -20.050 27.075 -7.844 1.00 16.64 119 TRP A N 1
ATOM 847 C CA . TRP A 1 127 ? -20.082 26.101 -6.753 1.00 16.09 119 TRP A CA 1
ATOM 848 C C . TRP A 1 127 ? -20.740 26.715 -5.549 1.00 17.29 119 TRP A C 1
ATOM 849 O O . TRP A 1 127 ? -20.568 27.914 -5.276 1.00 17.83 119 TRP A O 1
ATOM 860 N N . SER A 1 128 ? -21.527 25.900 -4.851 1.00 16.08 120 SER A N 1
ATOM 861 C CA . SER A 1 128 ? -22.082 26.295 -3.590 1.00 17.64 120 SER A CA 1
ATOM 862 C C . SER A 1 128 ? -21.542 25.339 -2.498 1.00 16.04 120 SER A C 1
ATOM 863 O O . SER A 1 128 ? -21.334 24.159 -2.748 1.00 15.68 120 SER A O 1
ATOM 866 N N . PHE A 1 129 ? -21.343 25.833 -1.284 1.00 16.52 121 PHE A N 1
ATOM 867 C CA . PHE A 1 129 ? -20.756 25.028 -0.203 1.00 17.14 121 PHE A CA 1
ATOM 868 C C . PHE A 1 129 ? -21.107 25.675 1.137 1.00 18.30 121 PHE A C 1
ATOM 869 O O . PHE A 1 129 ? -21.560 26.823 1.180 1.00 20.60 121 PHE A O 1
ATOM 877 N N . VAL A 1 130 ? -20.928 24.929 2.218 1.00 20.55 122 VAL A N 1
ATOM 878 C CA . VAL A 1 130 ? -21.379 25.396 3.535 1.00 21.30 122 VAL A CA 1
ATOM 879 C C . VAL A 1 130 ? -20.184 25.455 4.489 1.00 19.36 122 VAL A C 1
ATOM 880 O O . VAL A 1 130 ? -19.474 24.453 4.645 1.00 20.36 122 VAL A O 1
ATOM 884 N N . LEU A 1 131 ? -20.007 26.611 5.149 1.00 16.70 123 LEU A N 1
ATOM 885 C CA . LEU A 1 131 ? -18.982 26.786 6.159 1.00 18.05 123 LEU A CA 1
ATOM 886 C C . LEU A 1 131 ? -19.672 27.090 7.467 1.00 19.70 123 LEU A C 1
ATOM 887 O O . LEU A 1 131 ? -20.627 27.865 7.508 1.00 22.31 123 LEU A O 1
ATOM 892 N N . GLN A 1 132 ? -19.194 26.467 8.533 1.00 19.76 124 GLN A N 1
ATOM 893 C CA . GLN A 1 132 ? -19.765 26.727 9.840 1.00 22.06 124 GLN A CA 1
ATOM 894 C C . GLN A 1 132 ? -18.871 27.652 10.703 1.00 19.26 124 GLN A C 1
ATOM 895 O O . GLN A 1 132 ? -17.665 27.459 10.836 1.00 19.89 124 GLN A O 1
ATOM 901 N N . VAL A 1 133 ? -19.499 28.673 11.247 1.00 21.00 125 VAL A N 1
ATOM 902 C CA . VAL A 1 133 ? -18.857 29.701 12.078 1.00 20.20 125 VAL A CA 1
ATOM 903 C C . VAL A 1 133 ? -18.634 29.132 13.487 1.00 21.82 125 VAL A C 1
ATOM 904 O O . VAL A 1 133 ? -19.448 28.344 13.968 1.00 23.60 125 VAL A O 1
ATOM 908 N N . PRO A 1 134 ? -17.501 29.459 14.128 1.00 24.34 126 PRO A N 1
ATOM 909 C CA . PRO A 1 134 ? -17.255 28.866 15.471 1.00 22.97 126 PRO A CA 1
ATOM 910 C C . PRO A 1 134 ? -18.197 29.342 16.582 1.00 23.22 126 PRO A C 1
ATOM 911 O O . PRO A 1 134 ? -18.837 30.389 16.475 1.00 22.95 126 PRO A O 1
ATOM 915 N N . ALA A 1 135 ? -18.272 28.564 17.658 1.00 27.05 127 ALA A N 1
ATOM 916 C CA . ALA A 1 135 ? -19.191 28.868 18.750 1.00 28.61 127 ALA A CA 1
ATOM 917 C C . ALA A 1 135 ? -18.795 30.184 19.462 1.00 26.78 127 ALA A C 1
ATOM 918 O O . ALA A 1 135 ? -19.630 30.843 20.077 1.00 29.51 127 ALA A O 1
ATOM 920 N N . ASP A 1 136 ? -17.548 30.613 19.305 1.00 28.62 128 ASP A N 1
ATOM 921 C CA . ASP A 1 136 ? -17.080 31.805 20.011 1.00 30.08 128 ASP A CA 1
ATOM 922 C C . ASP A 1 136 ? -17.162 33.095 19.207 1.00 29.51 128 ASP A C 1
ATOM 923 O O . ASP A 1 136 ? -16.651 34.117 19.652 1.00 32.29 128 ASP A O 1
ATOM 928 N N . ALA A 1 137 ? -17.793 33.058 18.031 1.00 25.60 129 ALA A N 1
ATOM 929 C CA . ALA A 1 137 ? -17.869 34.235 17.175 1.00 24.94 129 ALA A CA 1
ATOM 930 C C . ALA A 1 137 ? -18.441 35.439 17.923 1.00 26.54 129 ALA A C 1
ATOM 931 O O . ALA A 1 137 ? -19.453 35.306 18.640 1.00 25.57 129 ALA A O 1
ATOM 933 N N . GLN A 1 138 ? -17.817 36.595 17.698 1.00 25.82 130 GLN A N 1
ATOM 934 C CA . GLN A 1 138 ? -18.162 37.874 18.346 1.00 28.89 130 GLN A CA 1
ATOM 935 C C . GLN A 1 138 ? -18.392 38.975 17.319 1.00 27.46 130 GLN A C 1
ATOM 936 O O . GLN A 1 138 ? -17.757 38.947 16.254 1.00 26.78 130 GLN A O 1
ATOM 942 N N . PRO A 1 139 ? -19.204 40.007 17.668 1.00 26.99 131 PRO A N 1
ATOM 943 C CA . PRO A 1 139 ? -19.394 41.167 16.789 1.00 27.89 131 PRO A CA 1
ATOM 944 C C . PRO A 1 139 ? -18.040 41.652 16.330 1.00 27.67 131 PRO A C 1
ATOM 945 O O . PRO A 1 139 ? -17.099 41.684 17.131 1.00 25.92 131 PRO A O 1
ATOM 949 N N . GLY A 1 140 ? -17.934 42.000 15.051 1.00 27.25 132 GLY A N 1
ATOM 950 C CA . GLY A 1 140 ? -16.668 42.422 14.471 1.00 26.69 132 GLY A CA 1
ATOM 951 C C . GLY A 1 140 ? -15.801 41.311 13.872 1.00 26.93 132 GLY A C 1
ATOM 952 O O . GLY A 1 140 ? -14.923 41.599 13.047 1.00 26.82 132 GLY A O 1
ATOM 953 N N . ASP A 1 141 ? -16.031 40.052 14.256 1.00 24.69 133 ASP A N 1
ATOM 954 C CA . ASP A 1 141 ? -15.144 38.955 13.786 1.00 24.83 133 ASP A CA 1
ATOM 955 C C . ASP A 1 141 ? -15.313 38.808 12.271 1.00 24.11 133 ASP A C 1
ATOM 956 O O . ASP A 1 141 ? -16.424 38.976 11.784 1.00 23.67 133 ASP A O 1
ATOM 961 N N . LYS A 1 142 ? -14.224 38.535 11.544 1.00 22.91 134 LYS A N 1
ATOM 962 C CA . LYS A 1 142 ? -14.272 38.366 10.085 1.00 22.13 134 LYS A CA 1
ATOM 963 C C . LYS A 1 142 ? -13.429 37.160 9.725 1.00 23.17 134 LYS A C 1
ATOM 964 O O . LYS A 1 142 ? -12.308 37.065 10.161 1.00 23.64 134 LYS A O 1
ATOM 970 N N . TYR A 1 143 ? -13.994 36.251 8.948 1.00 19.46 135 TYR A N 1
ATOM 971 C CA . TYR A 1 143 ? -13.336 35.004 8.538 1.00 20.26 135 TYR A CA 1
ATOM 972 C C . TYR A 1 143 ? -13.260 35.012 7.013 1.00 21.69 135 TYR A C 1
ATOM 973 O O . TYR A 1 143 ? -14.305 34.946 6.361 1.00 21.92 135 TYR A O 1
ATOM 982 N N . ASP A 1 144 ? -12.043 35.125 6.456 1.00 21.34 136 ASP A N 1
ATOM 983 C CA . ASP A 1 144 ? -11.825 35.242 4.999 1.00 20.72 136 ASP A CA 1
ATOM 984 C C . ASP A 1 144 ? -12.083 33.899 4.286 1.00 17.59 136 ASP A C 1
ATOM 985 O O . ASP A 1 144 ? -11.794 32.820 4.830 1.00 17.18 136 ASP A O 1
ATOM 990 N N . VAL A 1 145 ? -12.622 33.986 3.069 1.00 17.81 137 VAL A N 1
ATOM 991 C CA . VAL A 1 145 ? -12.849 32.794 2.226 1.00 19.36 137 VAL A CA 1
ATOM 992 C C . VAL A 1 145 ? -12.378 33.198 0.828 1.00 18.91 137 VAL A C 1
ATOM 993 O O . VAL A 1 145 ? -12.901 34.156 0.237 1.00 16.77 137 VAL A O 1
ATOM 997 N N . GLN A 1 146 ? -11.416 32.438 0.302 1.00 18.57 138 GLN A N 1
ATOM 998 C CA . GLN A 1 146 ? -10.550 32.903 -0.757 1.00 17.17 138 GLN A CA 1
ATOM 999 C C . GLN A 1 146 ? -10.317 31.857 -1.849 1.00 17.23 138 GLN A C 1
ATOM 1000 O O . GLN A 1 146 ? -10.160 30.663 -1.573 1.00 16.97 138 GLN A O 1
ATOM 1006 N N . VAL A 1 147 ? -10.217 32.337 -3.085 1.00 15.09 139 VAL A N 1
ATOM 1007 C CA . VAL A 1 147 ? -9.562 31.553 -4.147 1.00 14.62 139 VAL A CA 1
ATOM 1008 C C . VAL A 1 147 ? -8.063 31.712 -4.003 1.00 15.71 139 VAL A C 1
ATOM 1009 O O . VAL A 1 147 ? -7.576 32.826 -3.879 1.00 17.89 139 VAL A O 1
ATOM 1013 N N . ALA A 1 148 ? -7.335 30.600 -4.024 1.00 15.72 140 ALA A N 1
ATOM 1014 C CA . ALA A 1 148 ? -5.880 30.625 -3.859 1.00 20.34 140 ALA A CA 1
ATOM 1015 C C . ALA A 1 148 ? -5.223 30.000 -5.094 1.00 20.60 140 ALA A C 1
ATOM 1016 O O . ALA A 1 148 ? -5.780 29.079 -5.670 1.00 24.46 140 ALA A O 1
ATOM 1018 N N . TYR A 1 149 ? -4.020 30.459 -5.446 1.00 18.31 141 TYR A N 1
ATOM 1019 C CA . TYR A 1 149 ? -3.278 29.967 -6.600 1.00 18.63 141 TYR A CA 1
ATOM 1020 C C . TYR A 1 149 ? -1.926 29.433 -6.118 1.00 21.21 141 TYR A C 1
ATOM 1021 O O . TYR A 1 149 ? -1.264 30.049 -5.286 1.00 22.12 141 TYR A O 1
ATOM 1030 N N . GLN A 1 150 ? -1.484 28.311 -6.673 1.00 26.49 142 GLN A N 1
ATOM 1031 C CA . GLN A 1 150 ? -0.042 28.049 -6.719 1.00 27.11 142 GLN A CA 1
ATOM 1032 C C . GLN A 1 150 ? 0.341 27.204 -7.912 1.00 28.43 142 GLN A C 1
ATOM 1033 O O . GLN A 1 150 ? -0.520 26.601 -8.516 1.00 22.75 142 GLN A O 1
ATOM 1039 N N . SER A 1 151 ? 1.645 27.161 -8.221 1.00 29.23 143 SER A N 1
ATOM 1040 C CA . SER A 1 151 ? 2.162 26.343 -9.321 1.00 30.46 143 SER A CA 1
ATOM 1041 C C . SER A 1 151 ? 2.054 24.885 -8.905 1.00 28.13 143 SER A C 1
ATOM 1042 O O . SER A 1 151 ? 2.498 24.519 -7.828 1.00 28.46 143 SER A O 1
ATOM 1045 N N . ARG A 1 152 ? 1.464 24.051 -9.752 1.00 27.10 144 ARG A N 1
ATOM 1046 C CA . ARG A 1 152 ? 1.254 22.642 -9.404 1.00 27.27 144 ARG A CA 1
ATOM 1047 C C . ARG A 1 152 ? 1.486 21.770 -10.624 1.00 31.32 144 ARG A C 1
ATOM 1048 O O . ARG A 1 152 ? 1.331 22.233 -11.772 1.00 30.85 144 ARG A O 1
ATOM 1056 N N . THR A 1 153 ? 1.812 20.499 -10.383 1.00 30.26 145 THR A N 1
ATOM 1057 C CA . THR A 1 153 ? 1.872 19.525 -11.468 1.00 32.18 145 THR A CA 1
ATOM 1058 C C . THR A 1 153 ? 0.606 18.694 -11.580 1.00 32.38 145 THR A C 1
ATOM 1059 O O . THR A 1 153 ? 0.339 18.143 -12.643 1.00 36.76 145 THR A O 1
ATOM 1063 N N . THR A 1 154 ? -0.175 18.594 -10.500 1.00 27.45 146 THR A N 1
ATOM 1064 C CA . THR A 1 154 ? -1.444 17.892 -10.530 1.00 26.45 146 THR A CA 1
ATOM 1065 C C . THR A 1 154 ? -2.462 18.795 -9.838 1.00 25.49 146 THR A C 1
ATOM 1066 O O . THR A 1 154 ? -2.088 19.681 -9.064 1.00 23.20 146 THR A O 1
ATOM 1070 N N . ASN A 1 155 ? -3.748 18.568 -10.118 1.00 24.38 147 ASN A N 1
ATOM 1071 C CA . ASN A 1 155 ? -4.820 19.460 -9.657 1.00 24.36 147 ASN A CA 1
ATOM 1072 C C . ASN A 1 155 ? -4.445 20.922 -9.881 1.00 24.05 147 ASN A C 1
ATOM 1073 O O . ASN A 1 155 ? -4.566 21.758 -8.972 1.00 21.82 147 ASN A O 1
ATOM 1078 N N . GLU A 1 156 ? -3.956 21.223 -11.090 1.00 20.33 148 GLU A N 1
ATOM 1079 C CA . GLU A 1 156 ? -3.536 22.579 -11.392 1.00 20.59 148 GLU A CA 1
ATOM 1080 C C . GLU A 1 156 ? -4.650 23.586 -11.223 1.00 19.44 148 GLU A C 1
ATOM 1081 O O . GLU A 1 156 ? -5.834 23.270 -11.474 1.00 18.44 148 GLU A O 1
ATOM 1087 N N . ASP A 1 157 ? -4.255 24.808 -10.848 1.00 18.00 149 ASP A N 1
ATOM 1088 C CA . ASP A 1 157 ? -5.158 25.930 -10.843 1.00 17.45 149 ASP A CA 1
ATOM 1089 C C . ASP A 1 157 ? -5.301 26.463 -12.268 1.00 18.87 149 ASP A C 1
ATOM 1090 O O . ASP A 1 157 ? -4.309 26.837 -12.932 1.00 18.39 149 ASP A O 1
ATOM 1095 N N . LEU A 1 158 ? -6.534 26.464 -12.748 1.00 15.46 150 LEU A N 1
ATOM 1096 C CA . LEU A 1 158 ? -6.810 26.722 -14.155 1.00 14.05 150 LEU A CA 1
ATOM 1097 C C . LEU A 1 158 ? -8.124 27.479 -14.304 1.00 17.23 150 LEU A C 1
ATOM 1098 O O . LEU A 1 158 ? -9.051 27.299 -13.517 1.00 15.48 150 LEU A O 1
ATOM 1103 N N . PHE A 1 159 ? -8.188 28.332 -15.324 1.00 15.36 151 PHE A N 1
ATOM 1104 C CA . PHE A 1 159 ? -9.470 28.897 -15.717 1.00 16.60 151 PHE A CA 1
ATOM 1105 C C . PHE A 1 159 ? -9.344 29.276 -17.180 1.00 17.66 151 PHE A C 1
ATOM 1106 O O . PHE A 1 159 ? -8.811 30.343 -17.498 1.00 15.87 151 PHE A O 1
ATOM 1114 N N . THR A 1 160 ? -9.797 28.399 -18.069 1.00 17.22 152 THR A N 1
ATOM 1115 C CA . THR A 1 160 ? -9.339 28.480 -19.463 1.00 17.93 152 THR A CA 1
ATOM 1116 C C . THR A 1 160 ? -10.333 27.769 -20.368 1.00 18.59 152 THR A C 1
ATOM 1117 O O . THR A 1 160 ? -11.374 27.315 -19.890 1.00 16.32 152 THR A O 1
ATOM 1121 N N . ASN A 1 161 ? -10.036 27.737 -21.672 1.00 17.85 153 ASN A N 1
ATOM 1122 C CA . ASN A 1 161 ? -10.986 27.222 -22.665 1.00 17.69 153 ASN A CA 1
ATOM 1123 C C . ASN A 1 161 ? -10.572 25.832 -23.160 1.00 20.13 153 ASN A C 1
ATOM 1124 O O . ASN A 1 161 ? -9.513 25.333 -22.751 1.00 17.43 153 ASN A O 1
ATOM 1129 N N . VAL A 1 162 ? -11.354 25.182 -24.018 1.00 18.35 154 VAL A N 1
ATOM 1130 C CA A VAL A 1 162 ? -10.990 23.802 -24.354 0.50 21.75 154 VAL A CA 1
ATOM 1131 C CA B VAL A 1 162 ? -11.031 23.805 -24.419 0.50 22.13 154 VAL A CA 1
ATOM 1132 C C . VAL A 1 162 ? -9.662 23.704 -25.119 1.00 24.34 154 VAL A C 1
ATOM 1133 O O . VAL A 1 162 ? -8.900 22.770 -24.887 1.00 25.46 154 VAL A O 1
ATOM 1140 N N . LYS A 1 163 ? -9.354 24.673 -25.983 1.00 23.06 155 LYS A N 1
ATOM 1141 C CA . LYS A 1 163 ? -8.121 24.554 -26.765 1.00 25.52 155 LYS A CA 1
ATOM 1142 C C . LYS A 1 163 ? -6.847 25.020 -26.062 1.00 26.29 155 LYS A C 1
ATOM 1143 O O . LYS A 1 163 ? -5.735 24.694 -26.492 1.00 26.30 155 LYS A O 1
ATOM 1149 N N . LYS A 1 164 ? -7.016 25.801 -24.997 1.00 26.94 156 LYS A N 1
ATOM 1150 C CA . LYS A 1 164 ? -5.914 26.517 -24.351 1.00 27.21 156 LYS A CA 1
ATOM 1151 C C . LYS A 1 164 ? -5.076 27.284 -25.351 1.00 27.30 156 LYS A C 1
ATOM 1152 O O . LYS A 1 164 ? -3.857 27.189 -25.362 1.00 31.74 156 LYS A O 1
ATOM 1158 N N . ASP A 1 165 ? -5.742 28.051 -26.199 1.00 24.04 157 ASP A N 1
ATOM 1159 C CA . ASP A 1 165 ? -5.067 28.927 -27.130 1.00 25.55 157 ASP A CA 1
ATOM 1160 C C . ASP A 1 165 ? -4.715 30.251 -26.443 1.00 26.22 157 ASP A C 1
ATOM 1161 O O . ASP A 1 165 ? -4.822 30.374 -25.223 1.00 24.24 157 ASP A O 1
ATOM 1166 N N . GLU A 1 166 ? -4.301 31.248 -27.217 1.00 23.82 158 GLU A N 1
ATOM 1167 C CA . GLU A 1 166 ? -3.858 32.509 -26.653 1.00 25.15 158 GLU A CA 1
ATOM 1168 C C . GLU A 1 166 ? -4.991 33.153 -25.854 1.00 19.88 158 GLU A C 1
ATOM 1169 O O . GLU A 1 166 ? -4.757 33.706 -24.798 1.00 17.07 158 GLU A O 1
ATOM 1175 N N . GLU A 1 167 ? -6.209 33.077 -26.376 1.00 21.25 159 GLU A N 1
ATOM 1176 C CA . GLU A 1 167 ? -7.355 33.652 -25.693 1.00 22.27 159 GLU A CA 1
ATOM 1177 C C . GLU A 1 167 ? -7.560 32.947 -24.344 1.00 19.34 159 GLU A C 1
ATOM 1178 O O . GLU A 1 167 ? -7.926 33.594 -23.385 1.00 18.08 159 GLU A O 1
ATOM 1184 N N . GLY A 1 168 ? -7.356 31.632 -24.317 1.00 16.06 160 GLY A N 1
ATOM 1185 C CA . GLY A 1 168 ? -7.529 30.850 -23.097 1.00 16.62 160 GLY A CA 1
ATOM 1186 C C . GLY A 1 168 ? -6.441 31.225 -22.104 1.00 17.96 160 GLY A C 1
ATOM 1187 O O . GLY A 1 168 ? -6.708 31.403 -20.921 1.00 22.15 160 GLY A O 1
ATOM 1188 N N . LEU A 1 169 ? -5.210 31.359 -22.574 1.00 15.54 161 LEU A N 1
ATOM 1189 C CA . LEU A 1 169 ? -4.090 31.714 -21.647 1.00 18.87 161 LEU A CA 1
ATOM 1190 C C . LEU A 1 169 ? -4.225 33.097 -21.040 1.00 18.59 161 LEU A C 1
ATOM 1191 O O . LEU A 1 169 ? -3.838 33.314 -19.877 1.00 17.08 161 LEU A O 1
ATOM 1196 N N . LEU A 1 170 ? -4.700 34.039 -21.865 1.00 16.38 162 LEU A N 1
ATOM 1197 C CA . LEU A 1 170 ? -4.876 35.420 -21.443 1.00 17.19 162 LEU A CA 1
ATOM 1198 C C . LEU A 1 170 ? -5.993 35.529 -20.414 1.00 14.90 162 LEU A C 1
ATOM 1199 O O . LEU A 1 170 ? -5.872 36.276 -19.454 1.00 15.50 162 LEU A O 1
ATOM 1212 N N . GLN A 1 172 ? -7.016 33.202 -18.455 1.00 13.58 164 GLN A N 1
ATOM 1213 C CA . GLN A 1 172 ? -6.527 32.592 -17.201 1.00 15.25 164 GLN A CA 1
ATOM 1214 C C . GLN A 1 172 ? -5.605 33.554 -16.434 1.00 15.46 164 GLN A C 1
ATOM 1215 O O . GLN A 1 172 ? -5.714 33.694 -15.217 1.00 16.21 164 GLN A O 1
ATOM 1221 N N . ALA A 1 173 ? -4.654 34.163 -17.143 1.00 16.97 165 ALA A N 1
ATOM 1222 C CA . ALA A 1 173 ? -3.751 35.119 -16.528 1.00 15.64 165 ALA A CA 1
ATOM 1223 C C . ALA A 1 173 ? -4.562 36.269 -15.932 1.00 17.24 165 ALA A C 1
ATOM 1224 O O . ALA A 1 173 ? -4.291 36.688 -14.805 1.00 15.85 165 ALA A O 1
ATOM 1226 N N . TRP A 1 174 ? -5.560 36.772 -16.673 1.00 14.14 166 TRP A N 1
ATOM 1227 C CA . TRP A 1 174 ? -6.409 37.828 -16.117 1.00 15.72 166 TRP A CA 1
ATOM 1228 C C . TRP A 1 174 ? -7.070 37.323 -14.830 1.00 16.19 166 TRP A C 1
ATOM 1229 O O . TRP A 1 174 ? -7.094 38.023 -13.822 1.00 15.54 166 TRP A O 1
ATOM 1240 N N . THR A 1 175 ? -7.643 36.132 -14.881 1.00 15.79 167 THR A N 1
ATOM 1241 C CA . THR A 1 175 ? -8.445 35.650 -13.760 1.00 15.48 167 THR A CA 1
ATOM 1242 C C . THR A 1 175 ? -7.635 35.640 -12.448 1.00 16.82 167 THR A C 1
ATOM 1243 O O . THR A 1 175 ? -8.080 36.146 -11.429 1.00 15.27 167 THR A O 1
ATOM 1247 N N . PHE A 1 176 ? -6.441 35.066 -12.486 1.00 14.60 168 PHE A N 1
ATOM 1248 C CA . PHE A 1 176 ? -5.694 34.855 -11.263 1.00 17.05 168 PHE A CA 1
ATOM 1249 C C . PHE A 1 176 ? -4.872 36.074 -10.858 1.00 18.67 168 PHE A C 1
ATOM 1250 O O . PHE A 1 176 ? -4.434 36.164 -9.701 1.00 19.95 168 PHE A O 1
ATOM 1258 N N . THR A 1 177 ? -4.624 36.999 -11.784 1.00 16.62 169 THR A N 1
ATOM 1259 C CA . THR A 1 177 ? -3.854 38.208 -11.388 1.00 18.15 169 THR A CA 1
ATOM 1260 C C . THR A 1 177 ? -4.715 39.424 -11.047 1.00 18.43 169 THR A C 1
ATOM 1261 O O . THR A 1 177 ? -4.297 40.312 -10.261 1.00 18.31 169 THR A O 1
ATOM 1265 N N . GLN A 1 178 ? -5.891 39.497 -11.652 1.00 16.83 170 GLN A N 1
ATOM 1266 C CA . GLN A 1 178 ? -6.756 40.670 -11.501 1.00 17.69 170 GLN A CA 1
ATOM 1267 C C . GLN A 1 178 ? -8.245 40.365 -11.270 1.00 20.41 170 GLN A C 1
ATOM 1268 O O . GLN A 1 178 ? -9.020 41.256 -10.885 1.00 18.32 170 GLN A O 1
ATOM 1274 N N . GLY A 1 179 ? -8.666 39.127 -11.509 1.00 18.09 171 GLY A N 1
ATOM 1275 C CA . GLY A 1 179 ? -10.107 38.888 -11.572 1.00 16.15 171 GLY A CA 1
ATOM 1276 C C . GLY A 1 179 ? -10.665 38.194 -10.349 1.00 18.26 171 GLY A C 1
ATOM 1277 O O . GLY A 1 179 ? -11.735 37.581 -10.428 1.00 18.64 171 GLY A O 1
ATOM 1278 N N . ILE A 1 180 ? -9.974 38.285 -9.207 1.00 15.02 172 ILE A N 1
ATOM 1279 C CA . ILE A 1 180 ? -10.500 37.603 -8.013 1.00 15.63 172 ILE A CA 1
ATOM 1280 C C . ILE A 1 180 ? -11.101 38.606 -7.055 1.00 16.69 172 ILE A C 1
ATOM 1281 O O . ILE A 1 180 ? -10.429 39.559 -6.673 1.00 17.38 172 ILE A O 1
ATOM 1286 N N . GLU A 1 181 ? -12.369 38.396 -6.690 1.00 16.32 173 GLU A N 1
ATOM 1287 C CA . GLU A 1 181 ? -13.013 39.141 -5.624 1.00 23.78 173 GLU A CA 1
ATOM 1288 C C . GLU A 1 181 ? -13.203 38.202 -4.415 1.00 19.57 173 GLU A C 1
ATOM 1289 O O . GLU A 1 181 ? -14.069 37.331 -4.417 1.00 19.69 173 GLU A O 1
ATOM 1295 N N . GLN A 1 182 ? -12.354 38.350 -3.400 1.00 17.89 174 GLN A N 1
ATOM 1296 C CA . GLN A 1 182 ? -12.373 37.430 -2.269 1.00 17.11 174 GLN A CA 1
ATOM 1297 C C . GLN A 1 182 ? -13.631 37.681 -1.414 1.00 19.44 174 GLN A C 1
ATOM 1298 O O . GLN A 1 182 ? -14.239 38.774 -1.465 1.00 17.07 174 GLN A O 1
ATOM 1304 N N . GLY A 1 183 ? -14.019 36.673 -0.638 1.00 19.27 175 GLY A N 1
ATOM 1305 C CA . GLY A 1 183 ? -15.181 36.806 0.213 1.00 19.34 175 GLY A CA 1
ATOM 1306 C C . GLY A 1 183 ? -14.873 36.580 1.675 1.00 19.08 175 GLY A C 1
ATOM 1307 O O . GLY A 1 183 ? -13.695 36.526 2.097 1.00 20.91 175 GLY A O 1
ATOM 1308 N N . TYR A 1 184 ? -15.935 36.475 2.468 1.00 19.73 176 TYR A N 1
ATOM 1309 C CA . TYR A 1 184 ? -15.798 36.304 3.907 1.00 19.50 176 TYR A CA 1
ATOM 1310 C C . TYR A 1 184 ? -17.138 36.034 4.553 1.00 19.22 176 TYR A C 1
ATOM 1311 O O . TYR A 1 184 ? -18.205 36.233 3.935 1.00 19.52 176 TYR A O 1
ATOM 1320 N N . ILE A 1 185 ? -17.068 35.583 5.803 1.00 18.54 177 ILE A N 1
ATOM 1321 C CA . ILE A 1 185 ? -18.196 35.651 6.709 1.00 17.87 177 ILE A CA 1
ATOM 1322 C C . ILE A 1 185 ? -17.775 36.617 7.820 1.00 19.16 177 ILE A C 1
ATOM 1323 O O . ILE A 1 185 ? -16.723 36.431 8.438 1.00 21.98 177 ILE A O 1
ATOM 1328 N N . GLN A 1 186 ? -18.576 37.636 8.072 1.00 20.75 178 GLN A N 1
ATOM 1329 C CA . GLN A 1 186 ? -18.252 38.530 9.192 1.00 23.60 178 GLN A CA 1
ATOM 1330 C C . GLN A 1 186 ? -19.465 38.712 10.085 1.00 24.91 178 GLN A C 1
ATOM 1331 O O . GLN A 1 186 ? -20.611 38.527 9.642 1.00 24.83 178 GLN A O 1
ATOM 1337 N N . VAL A 1 187 ? -19.203 39.027 11.348 1.00 26.80 179 VAL A N 1
ATOM 1338 C CA . VAL A 1 187 ? -20.280 39.231 12.326 1.00 25.06 179 VAL A CA 1
ATOM 1339 C C . VAL A 1 187 ? -20.489 40.739 12.423 1.00 26.45 179 VAL A C 1
ATOM 1340 O O . VAL A 1 187 ? -19.542 41.486 12.656 1.00 24.23 179 VAL A O 1
ATOM 1344 N N . GLU A 1 188 ? -21.728 41.179 12.233 1.00 28.54 180 GLU A N 1
ATOM 1345 C CA . GLU A 1 188 ? -22.059 42.599 12.365 1.00 31.89 180 GLU A CA 1
ATOM 1346 C C . GLU A 1 188 ? -21.480 43.177 13.664 1.00 31.91 180 GLU A C 1
ATOM 1347 O O . GLU A 1 188 ? -21.611 42.584 14.741 1.00 31.32 180 GLU A O 1
ATOM 1353 N N . SER A 1 189 ? -20.808 44.314 13.533 1.00 34.89 181 SER A N 1
ATOM 1354 C CA . SER A 1 189 ? -20.363 45.123 14.669 1.00 36.28 181 SER A CA 1
ATOM 1355 C C . SER A 1 189 ? -21.538 45.726 15.425 1.00 34.96 181 SER A C 1
ATOM 1356 O O . SER A 1 189 ? -22.520 46.148 14.819 1.00 33.17 181 SER A O 1
ATOM 1359 N N . THR A 1 190 ? -21.415 45.796 16.743 1.00 38.87 182 THR A N 1
ATOM 1360 C CA . THR A 1 190 ? -22.469 46.363 17.578 1.00 40.75 182 THR A CA 1
ATOM 1361 C C . THR A 1 190 ? -22.773 47.815 17.172 1.00 41.36 182 THR A C 1
ATOM 1362 O O . THR A 1 190 ? -21.863 48.652 17.055 1.00 37.96 182 THR A O 1
ATOM 1366 N N . THR A 1 191 ? -24.055 48.077 16.912 1.00 42.65 183 THR A N 1
ATOM 1367 C CA . THR A 1 191 ? -24.511 49.418 16.569 1.00 44.53 183 THR A CA 1
ATOM 1368 C C . THR A 1 191 ? -24.529 50.282 17.825 1.00 44.44 183 THR A C 1
ATOM 1369 O O . THR A 1 191 ? -24.698 49.772 18.951 1.00 41.45 183 THR A O 1
ATOM 1373 N N . SER A 1 192 ? -24.335 51.582 17.629 1.00 44.93 184 SER A N 1
ATOM 1374 C CA . SER A 1 192 ? -24.510 52.527 18.713 1.00 46.91 184 SER A CA 1
ATOM 1375 C C . SER A 1 192 ? -25.283 53.753 18.245 1.00 51.11 184 SER A C 1
ATOM 1376 O O . SER A 1 192 ? -26.148 54.258 18.977 1.00 53.49 184 SER A O 1
ATOM 1387 N N . GLY B 1 11 ? 0.362 48.531 -11.831 1.00 42.31 3 GLY B N 1
ATOM 1388 C CA . GLY B 1 11 ? 0.497 49.040 -10.479 1.00 34.25 3 GLY B CA 1
ATOM 1389 C C . GLY B 1 11 ? 0.104 50.497 -10.340 1.00 32.34 3 GLY B C 1
ATOM 1390 O O . GLY B 1 11 ? 0.116 51.255 -11.323 1.00 29.86 3 GLY B O 1
ATOM 1391 N N . PRO B 1 12 ? -0.222 50.916 -9.112 1.00 28.54 4 PRO B N 1
ATOM 1392 C CA . PRO B 1 12 ? -0.747 52.265 -8.930 1.00 26.23 4 PRO B CA 1
ATOM 1393 C C . PRO B 1 12 ? 0.348 53.325 -8.781 1.00 27.06 4 PRO B C 1
ATOM 1394 O O . PRO B 1 12 ? 1.525 52.990 -8.572 1.00 26.47 4 PRO B O 1
ATOM 1398 N N . ALA B 1 13 ? -0.032 54.598 -8.907 1.00 24.61 5 ALA B N 1
ATOM 1399 C CA . ALA B 1 13 ? 0.897 55.692 -8.631 1.00 25.57 5 ALA B CA 1
ATOM 1400 C C . ALA B 1 13 ? 1.273 55.692 -7.157 1.00 27.07 5 ALA B C 1
ATOM 1401 O O . ALA B 1 13 ? 0.570 55.074 -6.337 1.00 27.97 5 ALA B O 1
ATOM 1403 N N . ALA B 1 14 ? 2.367 56.377 -6.809 1.00 25.55 6 ALA B N 1
ATOM 1404 C CA . ALA B 1 14 ? 2.736 56.570 -5.407 1.00 29.54 6 ALA B CA 1
ATOM 1405 C C . ALA B 1 14 ? 1.796 57.530 -4.672 1.00 33.35 6 ALA B C 1
ATOM 1406 O O . ALA B 1 14 ? 1.100 58.334 -5.291 1.00 33.01 6 ALA B O 1
ATOM 1408 N N . GLY B 1 15 ? 1.759 57.421 -3.346 1.00 37.83 7 GLY B N 1
ATOM 1409 C CA . GLY B 1 15 ? 1.014 58.352 -2.507 1.00 39.49 7 GLY B CA 1
ATOM 1410 C C . GLY B 1 15 ? -0.393 57.914 -2.170 1.00 43.26 7 GLY B C 1
ATOM 1411 O O . GLY B 1 15 ? -0.629 56.787 -1.728 1.00 45.94 7 GLY B O 1
ATOM 1412 N N . GLN B 1 16 ? -1.339 58.814 -2.384 1.00 42.77 8 GLN B N 1
ATOM 1413 C CA . GLN B 1 16 ? -2.731 58.543 -2.064 1.00 42.70 8 GLN B CA 1
ATOM 1414 C C . GLN B 1 16 ? -3.304 57.539 -3.064 1.00 38.57 8 GLN B C 1
ATOM 1415 O O . GLN B 1 16 ? -3.022 57.629 -4.268 1.00 38.49 8 GLN B O 1
ATOM 1421 N N . ALA B 1 17 ? -4.090 56.585 -2.568 1.00 36.74 9 ALA B N 1
ATOM 1422 C CA . ALA B 1 17 ? -4.833 55.670 -3.458 1.00 37.13 9 ALA B CA 1
ATOM 1423 C C . ALA B 1 17 ? -5.828 56.472 -4.276 1.00 36.10 9 ALA B C 1
ATOM 1424 O O . ALA B 1 17 ? -6.513 57.368 -3.754 1.00 37.50 9 ALA B O 1
ATOM 1426 N N . TYR B 1 18 ? -5.881 56.174 -5.566 1.00 34.29 10 TYR B N 1
ATOM 1427 C CA . TYR B 1 18 ? -6.789 56.829 -6.465 1.00 29.57 10 TYR B CA 1
ATOM 1428 C C . TYR B 1 18 ? -8.169 56.213 -6.261 1.00 34.40 10 TYR B C 1
ATOM 1429 O O . TYR B 1 18 ? -8.318 54.989 -6.373 1.00 35.81 10 TYR B O 1
ATOM 1438 N N . ASP B 1 19 ? -9.175 57.054 -6.017 1.00 32.05 11 ASP B N 1
ATOM 1439 C CA . ASP B 1 19 ? -10.554 56.590 -5.852 1.00 34.53 11 ASP B CA 1
ATOM 1440 C C . ASP B 1 19 ? -11.263 56.522 -7.201 1.00 30.84 11 ASP B C 1
ATOM 1441 O O . ASP B 1 19 ? -11.667 57.544 -7.747 1.00 29.53 11 ASP B O 1
ATOM 1446 N N . ALA B 1 20 ? -11.405 55.316 -7.739 1.00 28.04 12 ALA B N 1
ATOM 1447 C CA . ALA B 1 20 ? -12.151 55.119 -8.986 1.00 29.94 12 ALA B CA 1
ATOM 1448 C C . ALA B 1 20 ? -13.648 54.955 -8.749 1.00 30.64 12 ALA B C 1
ATOM 1449 O O . ALA B 1 20 ? -14.391 54.713 -9.696 1.00 28.50 12 ALA B O 1
ATOM 1451 N N . GLY B 1 21 ? -14.093 55.082 -7.497 1.00 31.93 13 GLY B N 1
ATOM 1452 C CA . GLY B 1 21 ? -15.534 55.038 -7.215 1.00 31.43 13 GLY B CA 1
ATOM 1453 C C . GLY B 1 21 ? -16.082 53.692 -7.640 1.00 30.93 13 GLY B C 1
ATOM 1454 O O . GLY B 1 21 ? -15.479 52.664 -7.340 1.00 29.23 13 GLY B O 1
ATOM 1455 N N . ASN B 1 22 ? -17.203 53.703 -8.362 1.00 32.46 14 ASN B N 1
ATOM 1456 C CA . ASN B 1 22 ? -17.784 52.476 -8.911 1.00 32.03 14 ASN B CA 1
ATOM 1457 C C . ASN B 1 22 ? -17.479 52.190 -10.368 1.00 31.66 14 ASN B C 1
ATOM 1458 O O . ASN B 1 22 ? -18.170 51.382 -10.990 1.00 30.95 14 ASN B O 1
ATOM 1463 N N . LEU B 1 23 ? -16.463 52.850 -10.933 1.00 27.30 15 LEU B N 1
ATOM 1464 C CA . LEU B 1 23 ? -16.087 52.603 -12.317 1.00 25.81 15 LEU B CA 1
ATOM 1465 C C . LEU B 1 23 ? -15.490 51.215 -12.495 1.00 25.16 15 LEU B C 1
ATOM 1466 O O . LEU B 1 23 ? -14.686 50.767 -11.676 1.00 25.65 15 LEU B O 1
ATOM 1471 N N . ASP B 1 24 ? -15.870 50.586 -13.594 1.00 22.84 16 ASP B N 1
ATOM 1472 C CA . ASP B 1 24 ? -15.351 49.300 -14.001 1.00 27.18 16 ASP B CA 1
ATOM 1473 C C . ASP B 1 24 ? -13.996 49.557 -14.679 1.00 24.90 16 ASP B C 1
ATOM 1474 O O . ASP B 1 24 ? -13.928 49.700 -15.888 1.00 24.93 16 ASP B O 1
ATOM 1479 N N . VAL B 1 25 ? -12.932 49.662 -13.888 1.00 24.64 17 VAL B N 1
ATOM 1480 C CA . VAL B 1 25 ? -11.638 50.102 -14.426 1.00 20.96 17 VAL B CA 1
ATOM 1481 C C . VAL B 1 25 ? -11.118 49.128 -15.498 1.00 23.03 17 VAL B C 1
ATOM 1482 O O . VAL B 1 25 ? -10.508 49.530 -16.489 1.00 23.49 17 VAL B O 1
ATOM 1486 N N . ALA B 1 26 ? -11.410 47.841 -15.320 1.00 21.03 18 ALA B N 1
ATOM 1487 C CA . ALA B 1 26 ? -10.940 46.808 -16.250 1.00 25.39 18 ALA B CA 1
ATOM 1488 C C . ALA B 1 26 ? -11.536 46.968 -17.633 1.00 23.83 18 ALA B C 1
ATOM 1489 O O . ALA B 1 26 ? -10.969 46.475 -18.620 1.00 25.79 18 ALA B O 1
ATOM 1491 N N . SER B 1 27 ? -12.688 47.636 -17.709 1.00 23.39 19 SER B N 1
ATOM 1492 C CA . SER B 1 27 ? -13.389 47.815 -19.005 1.00 24.38 19 SER B CA 1
ATOM 1493 C C . SER B 1 27 ? -12.852 48.996 -19.808 1.00 22.77 19 SER B C 1
ATOM 1494 O O . SER B 1 27 ? -13.279 49.222 -20.947 1.00 21.75 19 SER B O 1
ATOM 1497 N N . SER B 1 28 ? -11.927 49.758 -19.226 1.00 22.22 20 SER B N 1
ATOM 1498 C CA . SER B 1 28 ? -11.421 50.942 -19.926 1.00 21.97 20 SER B CA 1
ATOM 1499 C C . SER B 1 28 ? -10.941 50.605 -21.341 1.00 23.96 20 SER B C 1
ATOM 1500 O O . SER B 1 28 ? -10.005 49.824 -21.500 1.00 24.78 20 SER B O 1
ATOM 1503 N N . PRO B 1 29 ? -11.569 51.196 -22.381 1.00 22.48 21 PRO B N 1
ATOM 1504 C CA . PRO B 1 29 ? -11.111 51.002 -23.769 1.00 23.25 21 PRO B CA 1
ATOM 1505 C C . PRO B 1 29 ? -9.648 51.381 -24.014 1.00 23.46 21 PRO B C 1
ATOM 1506 O O . PRO B 1 29 ? -8.972 50.725 -24.806 1.00 22.62 21 PRO B O 1
ATOM 1510 N N . VAL B 1 30 ? -9.160 52.417 -23.330 1.00 21.01 22 VAL B N 1
ATOM 1511 C CA . VAL B 1 30 ? -7.751 52.831 -23.491 1.00 20.27 22 VAL B CA 1
ATOM 1512 C C . VAL B 1 30 ? -7.050 52.540 -22.199 1.00 19.41 22 VAL B C 1
ATOM 1513 O O . VAL B 1 30 ? -7.513 52.960 -21.122 1.00 20.54 22 VAL B O 1
ATOM 1517 N N . LYS B 1 31 ? -5.923 51.839 -22.269 1.00 18.05 23 LYS B N 1
ATOM 1518 C CA . LYS B 1 31 ? -5.231 51.503 -21.000 1.00 21.50 23 LYS B CA 1
ATOM 1519 C C . LYS B 1 31 ? -3.758 51.948 -21.042 1.00 20.20 23 LYS B C 1
ATOM 1520 O O . LYS B 1 31 ? -2.885 51.187 -21.459 1.00 23.20 23 LYS B O 1
ATOM 1526 N N . PRO B 1 32 ? -3.487 53.222 -20.697 1.00 19.78 24 PRO B N 1
ATOM 1527 C CA . PRO B 1 32 ? -2.133 53.736 -20.822 1.00 19.62 24 PRO B CA 1
ATOM 1528 C C . PRO B 1 32 ? -1.167 53.104 -19.864 1.00 21.09 24 PRO B C 1
ATOM 1529 O O . PRO B 1 32 ? -1.583 52.644 -18.803 1.00 23.88 24 PRO B O 1
ATOM 1533 N N . THR B 1 33 ? 0.119 53.117 -20.220 1.00 19.63 25 THR B N 1
ATOM 1534 C CA . THR B 1 33 ? 1.181 52.802 -19.259 1.00 23.56 25 THR B CA 1
ATOM 1535 C C . THR B 1 33 ? 2.099 54.021 -19.224 1.00 22.80 25 THR B C 1
ATOM 1536 O O . THR B 1 33 ? 2.568 54.460 -20.274 1.00 21.68 25 THR B O 1
ATOM 1540 N N . LEU B 1 34 ? 2.323 54.571 -18.033 1.00 21.44 26 LEU B N 1
ATOM 1541 C CA . LEU B 1 34 ? 3.334 55.599 -17.849 1.00 20.22 26 LEU B CA 1
ATOM 1542 C C . LEU B 1 34 ? 4.517 54.944 -17.181 1.00 21.53 26 LEU B C 1
ATOM 1543 O O . LEU B 1 34 ? 4.370 54.237 -16.163 1.00 22.43 26 LEU B O 1
ATOM 1548 N N . SER B 1 35 ? 5.686 55.189 -17.726 1.00 21.29 27 SER B N 1
ATOM 1549 C CA . SER B 1 35 ? 6.878 54.589 -17.166 1.00 21.72 27 SER B CA 1
ATOM 1550 C C . SER B 1 35 ? 8.013 55.580 -17.060 1.00 24.36 27 SER B C 1
ATOM 1551 O O . SER B 1 35 ? 8.163 56.478 -17.904 1.00 22.38 27 SER B O 1
ATOM 1554 N N . ILE B 1 36 ? 8.792 55.413 -15.996 1.00 22.89 28 ILE B N 1
ATOM 1555 C CA . ILE B 1 36 ? 9.980 56.213 -15.747 1.00 22.29 28 ILE B CA 1
ATOM 1556 C C . ILE B 1 36 ? 11.200 55.313 -15.908 1.00 25.08 28 ILE B C 1
ATOM 1557 O O . ILE B 1 36 ? 11.177 54.137 -15.528 1.00 23.26 28 ILE B O 1
ATOM 1562 N N . THR B 1 37 ? 12.240 55.864 -16.524 1.00 24.06 29 THR B N 1
ATOM 1563 C CA . THR B 1 37 ? 13.531 55.210 -16.681 1.00 23.44 29 THR B CA 1
ATOM 1564 C C . THR B 1 37 ? 13.961 54.415 -15.456 1.00 24.39 29 THR B C 1
ATOM 1565 O O . THR B 1 37 ? 13.876 54.881 -14.319 1.00 23.33 29 THR B O 1
ATOM 1569 N N . LYS B 1 38 ? 14.414 53.198 -15.710 1.00 25.03 30 LYS B N 1
ATOM 1570 C CA . LYS B 1 38 ? 15.074 52.383 -14.697 1.00 26.19 30 LYS B CA 1
ATOM 1571 C C . LYS B 1 38 ? 16.560 52.408 -15.052 1.00 26.31 30 LYS B C 1
ATOM 1572 O O . LYS B 1 38 ? 16.990 51.748 -16.005 1.00 27.48 30 LYS B O 1
ATOM 1578 N N . LYS B 1 39 ? 17.316 53.209 -14.315 1.00 27.00 31 LYS B N 1
ATOM 1579 C CA . LYS B 1 39 ? 18.732 53.420 -14.626 1.00 30.46 31 LYS B CA 1
ATOM 1580 C C . LYS B 1 39 ? 19.605 52.694 -13.634 1.00 27.88 31 LYS B C 1
ATOM 1581 O O . LYS B 1 39 ? 19.404 52.822 -12.429 1.00 31.16 31 LYS B O 1
ATOM 1587 N N . THR B 1 40 ? 20.618 52.002 -14.148 1.00 28.80 32 THR B N 1
ATOM 1588 C CA . THR B 1 40 ? 21.622 51.347 -13.302 1.00 28.79 32 THR B CA 1
ATOM 1589 C C . THR B 1 40 ? 23.001 51.905 -13.646 1.00 29.03 32 THR B C 1
ATOM 1590 O O . THR B 1 40 ? 23.410 51.885 -14.805 1.00 27.31 32 THR B O 1
ATOM 1594 N N . LEU B 1 41 ? 23.702 52.406 -12.632 1.00 31.63 33 LEU B N 1
ATOM 1595 C CA . LEU B 1 41 ? 25.050 52.963 -12.826 1.00 34.33 33 LEU B CA 1
ATOM 1596 C C . LEU B 1 41 ? 26.119 52.101 -12.149 1.00 36.89 33 LEU B C 1
ATOM 1597 O O . LEU B 1 41 ? 25.854 51.470 -11.116 1.00 34.15 33 LEU B O 1
ATOM 1602 N N . THR B 1 42 ? 27.322 52.088 -12.721 1.00 38.17 34 THR B N 1
ATOM 1603 C CA . THR B 1 42 ? 28.467 51.450 -12.059 1.00 39.06 34 THR B CA 1
ATOM 1604 C C . THR B 1 42 ? 28.793 52.268 -10.816 1.00 39.51 34 THR B C 1
ATOM 1605 O O . THR B 1 42 ? 28.476 53.464 -10.738 1.00 37.87 34 THR B O 1
ATOM 1609 N N . ALA B 1 43 ? 29.413 51.609 -9.839 1.00 41.31 35 ALA B N 1
ATOM 1610 C CA . ALA B 1 43 ? 29.809 52.246 -8.583 1.00 40.55 35 ALA B CA 1
ATOM 1611 C C . ALA B 1 43 ? 30.822 53.364 -8.790 1.00 40.70 35 ALA B C 1
ATOM 1612 O O . ALA B 1 43 ? 30.917 54.281 -7.970 1.00 41.02 35 ALA B O 1
ATOM 1614 N N . ALA B 1 44 ? 31.588 53.260 -9.871 1.00 40.93 36 ALA B N 1
ATOM 1615 C CA . ALA B 1 44 ? 32.573 54.274 -10.252 1.00 43.77 36 ALA B CA 1
ATOM 1616 C C . ALA B 1 44 ? 31.893 55.544 -10.786 1.00 45.14 36 ALA B C 1
ATOM 1617 O O . ALA B 1 44 ? 32.185 56.655 -10.310 1.00 44.24 36 ALA B O 1
ATOM 1619 N N . GLU B 1 45 ? 30.992 55.366 -11.764 1.00 44.69 37 GLU B N 1
ATOM 1620 C CA . GLU B 1 45 ? 30.286 56.482 -12.418 1.00 45.86 37 GLU B CA 1
ATOM 1621 C C . GLU B 1 45 ? 29.247 57.147 -11.521 1.00 43.05 37 GLU B C 1
ATOM 1622 O O . GLU B 1 45 ? 28.940 58.325 -11.697 1.00 43.71 37 GLU B O 1
ATOM 1628 N N . ALA B 1 46 ? 28.700 56.407 -10.559 1.00 41.05 38 ALA B N 1
ATOM 1629 C CA . ALA B 1 46 ? 27.523 56.882 -9.814 1.00 38.47 38 ALA B CA 1
ATOM 1630 C C . ALA B 1 46 ? 27.657 58.198 -9.044 1.00 38.34 38 ALA B C 1
ATOM 1631 O O . ALA B 1 46 ? 26.815 59.081 -9.216 1.00 35.61 38 ALA B O 1
ATOM 1633 N N . PRO B 1 47 ? 28.680 58.334 -8.161 1.00 39.60 39 PRO B N 1
ATOM 1634 C CA . PRO B 1 47 ? 28.746 59.569 -7.388 1.00 37.73 39 PRO B CA 1
ATOM 1635 C C . PRO B 1 47 ? 28.712 60.818 -8.263 1.00 37.86 39 PRO B C 1
ATOM 1636 O O . PRO B 1 47 ? 29.447 60.902 -9.269 1.00 37.38 39 PRO B O 1
ATOM 1640 N N . ASN B 1 48 ? 27.821 61.750 -7.917 1.00 37.70 40 ASN B N 1
ATOM 1641 C CA . ASN B 1 48 ? 27.690 63.016 -8.647 1.00 38.91 40 ASN B CA 1
ATOM 1642 C C . ASN B 1 48 ? 27.172 62.930 -10.091 1.00 37.05 40 ASN B C 1
ATOM 1643 O O . ASN B 1 48 ? 27.031 63.960 -10.743 1.00 36.83 40 ASN B O 1
ATOM 1648 N N . ALA B 1 49 ? 26.889 61.718 -10.583 1.00 35.89 41 ALA B N 1
ATOM 1649 C CA . ALA B 1 49 ? 26.383 61.538 -11.947 1.00 35.14 41 ALA B CA 1
ATOM 1650 C C . ALA B 1 49 ? 25.138 62.381 -12.149 1.00 34.16 41 ALA B C 1
ATOM 1651 O O . ALA B 1 49 ? 24.287 62.442 -11.270 1.00 33.31 41 ALA B O 1
ATOM 1653 N N . LYS B 1 50 ? 25.077 63.074 -13.283 1.00 34.14 42 LYS B N 1
ATOM 1654 C CA . LYS B 1 50 ? 23.879 63.820 -13.674 1.00 34.31 42 LYS B CA 1
ATOM 1655 C C . LYS B 1 50 ? 23.135 62.939 -14.659 1.00 32.62 42 LYS B C 1
ATOM 1656 O O . LYS B 1 50 ? 23.622 62.705 -15.755 1.00 31.74 42 LYS B O 1
ATOM 1662 N N . VAL B 1 51 ? 21.981 62.406 -14.256 1.00 29.07 43 VAL B N 1
ATOM 1663 C CA . VAL B 1 51 ? 21.351 61.358 -15.068 1.00 28.75 43 VAL B CA 1
ATOM 1664 C C . VAL B 1 51 ? 20.116 61.860 -15.807 1.00 25.39 43 VAL B C 1
ATOM 1665 O O . VAL B 1 51 ? 19.195 62.393 -15.173 1.00 25.19 43 VAL B O 1
ATOM 1669 N N . THR B 1 52 ? 20.095 61.638 -17.122 1.00 24.74 44 THR B N 1
ATOM 1670 C CA . THR B 1 52 ? 18.891 61.883 -17.922 1.00 25.74 44 THR B CA 1
ATOM 1671 C C . THR B 1 52 ? 17.842 60.800 -17.735 1.00 23.98 44 THR B C 1
ATOM 1672 O O . THR B 1 52 ? 18.094 59.614 -17.975 1.00 26.66 44 THR B O 1
ATOM 1684 N N . GLU B 1 54 ? 13.526 59.792 -18.167 1.00 23.10 46 GLU B N 1
ATOM 1685 C CA . GLU B 1 54 ? 12.375 60.032 -19.042 1.00 22.78 46 GLU B CA 1
ATOM 1686 C C . GLU B 1 54 ? 11.085 59.453 -18.471 1.00 24.10 46 GLU B C 1
ATOM 1687 O O . GLU B 1 54 ? 11.071 58.354 -17.885 1.00 22.85 46 GLU B O 1
ATOM 1693 N N . LEU B 1 55 ? 10.010 60.216 -18.627 1.00 22.23 47 LEU B N 1
ATOM 1694 C CA . LEU B 1 55 ? 8.648 59.739 -18.406 1.00 20.95 47 LEU B CA 1
ATOM 1695 C C . LEU B 1 55 ? 8.056 59.463 -19.783 1.00 20.65 47 LEU B C 1
ATOM 1696 O O . LEU B 1 55 ? 7.931 60.378 -20.628 1.00 20.20 47 LEU B O 1
ATOM 1701 N N . SER B 1 56 ? 7.726 58.191 -20.031 1.00 18.92 48 SER B N 1
ATOM 1702 C CA . SER B 1 56 ? 7.203 57.754 -21.338 1.00 20.41 48 SER B CA 1
ATOM 1703 C C . SER B 1 56 ? 5.769 57.272 -21.237 1.00 20.53 48 SER B C 1
ATOM 1704 O O . SER B 1 56 ? 5.334 56.857 -20.162 1.00 22.24 48 SER B O 1
ATOM 1707 N N . VAL B 1 57 ? 5.040 57.348 -22.359 1.00 20.79 49 VAL B N 1
ATOM 1708 C CA . VAL B 1 57 ? 3.646 56.936 -22.447 1.00 21.08 49 VAL B CA 1
ATOM 1709 C C . VAL B 1 57 ? 3.577 55.792 -23.464 1.00 21.34 49 VAL B C 1
ATOM 1710 O O . VAL B 1 57 ? 4.181 55.867 -24.537 1.00 21.44 49 VAL B O 1
ATOM 1714 N N . GLU B 1 58 ? 2.838 54.740 -23.142 1.00 21.62 50 GLU B N 1
ATOM 1715 C CA . GLU B 1 58 ? 2.541 53.739 -24.169 1.00 23.32 50 GLU B CA 1
ATOM 1716 C C . GLU B 1 58 ? 1.058 53.397 -24.133 1.00 23.53 50 GLU B C 1
ATOM 1717 O O . GLU B 1 58 ? 0.443 53.508 -23.081 1.00 24.19 50 GLU B O 1
ATOM 1723 N N . GLY B 1 59 ? 0.490 52.993 -25.274 1.00 21.58 51 GLY B N 1
ATOM 1724 C CA . GLY B 1 59 ? -0.891 52.541 -25.320 1.00 22.32 51 GLY B CA 1
ATOM 1725 C C . GLY B 1 59 ? -1.945 53.634 -25.335 1.00 23.56 51 GLY B C 1
ATOM 1726 O O . GLY B 1 59 ? -3.111 53.357 -25.069 1.00 22.00 51 GLY B O 1
ATOM 1727 N N . ALA B 1 60 ? -1.567 54.875 -25.659 1.00 22.29 52 ALA B N 1
ATOM 1728 C CA . ALA B 1 60 ? -2.543 55.986 -25.563 1.00 22.61 52 ALA B CA 1
ATOM 1729 C C . ALA B 1 60 ? -2.537 56.922 -26.774 1.00 23.40 52 ALA B C 1
ATOM 1730 O O . ALA B 1 60 ? -3.249 57.946 -26.775 1.00 22.68 52 ALA B O 1
ATOM 1732 N N . ALA B 1 61 ? -1.792 56.547 -27.823 1.00 22.39 53 ALA B N 1
ATOM 1733 C CA . ALA B 1 61 ? -1.573 57.440 -28.942 1.00 21.60 53 ALA B CA 1
ATOM 1734 C C . ALA B 1 61 ? -2.916 57.832 -29.552 1.00 22.96 53 ALA B C 1
ATOM 1735 O O . ALA B 1 61 ? -3.813 56.983 -29.732 1.00 21.67 53 ALA B O 1
ATOM 1737 N N . ASP B 1 62 ? -3.073 59.133 -29.817 1.00 21.64 54 ASP B N 1
ATOM 1738 C CA . ASP B 1 62 ? -4.313 59.683 -30.368 1.00 22.78 54 ASP B CA 1
ATOM 1739 C C . ASP B 1 62 ? -5.529 59.590 -29.452 1.00 23.33 54 ASP B C 1
ATOM 1740 O O . ASP B 1 62 ? -6.653 59.764 -29.923 1.00 22.06 54 ASP B O 1
ATOM 1745 N N . LYS B 1 63 ? -5.322 59.348 -28.158 1.00 22.68 55 LYS B N 1
ATOM 1746 C CA . LYS B 1 63 ? -6.473 59.154 -27.249 1.00 22.36 55 LYS B CA 1
ATOM 1747 C C . LYS B 1 63 ? -6.496 60.091 -26.062 1.00 20.51 55 LYS B C 1
ATOM 1748 O O . LYS B 1 63 ? -7.442 60.034 -25.264 1.00 22.88 55 LYS B O 1
ATOM 1754 N N . TYR B 1 64 ? -5.442 60.894 -25.902 1.00 17.80 56 TYR B N 1
ATOM 1755 C CA . TYR B 1 64 ? -5.350 61.779 -24.738 1.00 16.38 56 TYR B CA 1
ATOM 1756 C C . TYR B 1 64 ? -4.867 63.174 -25.127 1.00 18.03 56 TYR B C 1
ATOM 1757 O O . TYR B 1 64 ? -4.388 63.376 -26.252 1.00 16.80 56 TYR B O 1
ATOM 1766 N N . ALA B 1 65 ? -4.998 64.115 -24.182 1.00 16.14 57 ALA B N 1
ATOM 1767 C CA . ALA B 1 65 ? -4.506 65.487 -24.355 1.00 20.46 57 ALA B CA 1
ATOM 1768 C C . ALA B 1 65 ? -4.140 66.156 -23.014 1.00 18.83 57 ALA B C 1
ATOM 1769 O O . ALA B 1 65 ? -3.101 66.805 -22.901 1.00 20.15 57 ALA B O 1
ATOM 1771 N N . ALA B 1 66 ? -5.005 65.997 -22.015 1.00 17.71 58 ALA B N 1
ATOM 1772 C CA . ALA B 1 66 ? -4.887 66.750 -20.777 1.00 19.49 58 ALA B CA 1
ATOM 1773 C C . ALA B 1 66 ? -4.213 65.850 -19.763 1.00 19.61 58 ALA B C 1
ATOM 1774 O O . ALA B 1 66 ? -4.754 64.795 -19.384 1.00 18.99 58 ALA B O 1
ATOM 1776 N N . THR B 1 67 ? -3.024 66.248 -19.344 1.00 17.93 59 THR B N 1
ATOM 1777 C CA . THR B 1 67 ? -2.290 65.520 -18.304 1.00 19.53 59 THR B CA 1
ATOM 1778 C C . THR B 1 67 ? -1.872 66.463 -17.195 1.00 19.05 59 THR B C 1
ATOM 1779 O O . THR B 1 67 ? -1.716 67.675 -17.397 1.00 19.58 59 THR B O 1
ATOM 1783 N N . GLY B 1 68 ? -1.678 65.921 -16.011 1.00 18.33 60 GLY B N 1
ATOM 1784 C CA . GLY B 1 68 ? -1.130 66.705 -14.913 1.00 17.85 60 GLY B CA 1
ATOM 1785 C C . GLY B 1 68 ? -0.418 65.629 -14.149 1.00 22.06 60 GLY B C 1
ATOM 1786 O O . GLY B 1 68 ? -1.072 64.755 -13.596 1.00 19.44 60 GLY B O 1
ATOM 1787 N N . LEU B 1 69 ? 0.903 65.636 -14.194 1.00 19.43 61 LEU B N 1
ATOM 1788 C CA . LEU B 1 69 ? 1.679 64.560 -13.623 1.00 21.47 61 LEU B CA 1
ATOM 1789 C C . LEU B 1 69 ? 2.739 65.099 -12.685 1.00 24.03 61 LEU B C 1
ATOM 1790 O O . LEU B 1 69 ? 3.579 65.912 -13.093 1.00 25.75 61 LEU B O 1
ATOM 1795 N N . HIS B 1 70 ? 2.702 64.625 -11.433 1.00 24.14 62 HIS B N 1
ATOM 1796 C CA . HIS B 1 70 ? 3.688 64.975 -10.431 1.00 23.86 62 HIS B CA 1
ATOM 1797 C C . HIS B 1 70 ? 4.726 63.870 -10.401 1.00 26.21 62 HIS B C 1
ATOM 1798 O O . HIS B 1 70 ? 4.395 62.680 -10.228 1.00 23.33 62 HIS B O 1
ATOM 1805 N N . ILE B 1 71 ? 5.978 64.274 -10.580 1.00 25.33 63 ILE B N 1
ATOM 1806 C CA . ILE B 1 71 ? 7.114 63.394 -10.453 1.00 25.45 63 ILE B CA 1
ATOM 1807 C C . ILE B 1 71 ? 7.854 63.677 -9.139 1.00 27.27 63 ILE B C 1
ATOM 1808 O O . ILE B 1 71 ? 8.273 64.815 -8.882 1.00 27.05 63 ILE B O 1
ATOM 1813 N N . GLN B 1 72 ? 7.997 62.648 -8.311 1.00 24.30 64 GLN B N 1
ATOM 1814 C CA . GLN B 1 72 ? 8.669 62.794 -7.019 1.00 29.48 64 GLN B CA 1
ATOM 1815 C C . GLN B 1 72 ? 9.837 61.847 -7.014 1.00 27.71 64 GLN B C 1
ATOM 1816 O O . GLN B 1 72 ? 9.801 60.799 -7.640 1.00 30.00 64 GLN B O 1
ATOM 1822 N N . PHE B 1 73 ? 10.893 62.231 -6.327 1.00 29.07 65 PHE B N 1
ATOM 1823 C CA . PHE B 1 73 ? 12.115 61.464 -6.375 1.00 28.91 65 PHE B CA 1
ATOM 1824 C C . PHE B 1 73 ? 12.710 61.428 -4.974 1.00 29.49 65 PHE B C 1
ATOM 1825 O O . PHE B 1 73 ? 12.383 62.263 -4.121 1.00 27.47 65 PHE B O 1
ATOM 1833 N N . ASP B 1 74 ? 13.537 60.423 -4.742 1.00 30.69 66 ASP B N 1
ATOM 1834 C CA . ASP B 1 74 ? 14.287 60.296 -3.482 1.00 32.21 66 ASP B CA 1
ATOM 1835 C C . ASP B 1 74 ? 14.934 61.650 -3.118 1.00 31.24 66 ASP B C 1
ATOM 1836 O O . ASP B 1 74 ? 15.679 62.207 -3.923 1.00 31.14 66 ASP B O 1
ATOM 1841 N N . PRO B 1 75 ? 14.642 62.184 -1.907 1.00 34.50 67 PRO B N 1
ATOM 1842 C CA . PRO B 1 75 ? 15.143 63.517 -1.504 1.00 35.21 67 PRO B CA 1
ATOM 1843 C C . PRO B 1 75 ? 16.675 63.696 -1.559 1.00 34.81 67 PRO B C 1
ATOM 1844 O O . PRO B 1 75 ? 17.158 64.835 -1.530 1.00 36.75 67 PRO B O 1
ATOM 1848 N N . LYS B 1 76 ? 17.416 62.594 -1.648 1.00 33.53 68 LYS B N 1
ATOM 1849 C CA . LYS B 1 76 ? 18.877 62.628 -1.789 1.00 34.48 68 LYS B CA 1
ATOM 1850 C C . LYS B 1 76 ? 19.338 62.981 -3.196 1.00 34.74 68 LYS B C 1
ATOM 1851 O O . LYS B 1 76 ? 20.507 63.351 -3.400 1.00 34.94 68 LYS B O 1
ATOM 1857 N N . LEU B 1 77 ? 18.438 62.856 -4.172 1.00 32.75 69 LEU B N 1
ATOM 1858 C CA . LEU B 1 77 ? 18.755 63.239 -5.543 1.00 30.98 69 LEU B CA 1
ATOM 1859 C C . LEU B 1 77 ? 18.459 64.726 -5.721 1.00 32.73 69 LEU B C 1
ATOM 1860 O O . LEU B 1 77 ? 17.687 65.304 -4.957 1.00 32.88 69 LEU B O 1
ATOM 1865 N N . LYS B 1 78 ? 19.056 65.341 -6.737 1.00 35.79 70 LYS B N 1
ATOM 1866 C CA . LYS B 1 78 ? 18.819 66.757 -6.972 1.00 39.72 70 LYS B CA 1
ATOM 1867 C C . LYS B 1 78 ? 18.392 66.968 -8.415 1.00 35.13 70 LYS B C 1
ATOM 1868 O O . LYS B 1 78 ? 19.036 66.474 -9.325 1.00 33.83 70 LYS B O 1
ATOM 1874 N N . LEU B 1 79 ? 17.299 67.701 -8.596 1.00 34.83 71 LEU B N 1
ATOM 1875 C CA . LEU B 1 79 ? 16.808 68.050 -9.932 1.00 32.45 71 LEU B CA 1
ATOM 1876 C C . LEU B 1 79 ? 17.691 69.153 -10.516 1.00 32.21 71 LEU B C 1
ATOM 1877 O O . LEU B 1 79 ? 17.908 70.189 -9.883 1.00 34.09 71 LEU B O 1
ATOM 1882 N N . ILE B 1 80 ? 18.199 68.922 -11.716 1.00 30.54 72 ILE B N 1
ATOM 1883 C CA . ILE B 1 80 ? 19.109 69.852 -12.350 1.00 28.84 72 ILE B CA 1
ATOM 1884 C C . ILE B 1 80 ? 18.447 70.592 -13.541 1.00 30.25 72 ILE B C 1
ATOM 1885 O O . ILE B 1 80 ? 18.366 70.043 -14.650 1.00 28.29 72 ILE B O 1
ATOM 1890 N N . PRO B 1 81 ? 18.036 71.856 -13.339 1.00 32.15 73 PRO B N 1
ATOM 1891 C CA . PRO B 1 81 ? 17.463 72.621 -14.465 1.00 31.21 73 PRO B CA 1
ATOM 1892 C C . PRO B 1 81 ? 18.483 72.771 -15.581 1.00 30.34 73 PRO B C 1
ATOM 1893 O O . PRO B 1 81 ? 19.688 72.709 -15.326 1.00 29.73 73 PRO B O 1
ATOM 1897 N N . ASP B 1 82 ? 18.023 72.925 -16.820 1.00 28.66 74 ASP B N 1
ATOM 1898 C CA . ASP B 1 82 ? 18.961 72.998 -17.938 1.00 26.17 74 ASP B CA 1
ATOM 1899 C C . ASP B 1 82 ? 19.481 74.432 -18.096 1.00 26.22 74 ASP B C 1
ATOM 1900 O O . ASP B 1 82 ? 19.187 75.309 -17.267 1.00 26.84 74 ASP B O 1
ATOM 1905 N N . GLU B 1 83 ? 20.264 74.685 -19.131 1.00 31.27 75 GLU B N 1
ATOM 1906 C CA . GLU B 1 83 ? 20.883 76.006 -19.263 1.00 36.53 75 GLU B CA 1
ATOM 1907 C C . GLU B 1 83 ? 19.868 77.175 -19.374 1.00 35.23 75 GLU B C 1
ATOM 1908 O O . GLU B 1 83 ? 20.194 78.341 -19.073 1.00 33.39 75 GLU B O 1
ATOM 1914 N N . ASP B 1 84 ? 18.637 76.850 -19.781 1.00 31.32 76 ASP B N 1
ATOM 1915 C CA . ASP B 1 84 ? 17.544 77.838 -19.871 1.00 30.87 76 ASP B CA 1
ATOM 1916 C C . ASP B 1 84 ? 16.772 77.969 -18.572 1.00 31.62 76 ASP B C 1
ATOM 1917 O O . ASP B 1 84 ? 15.841 78.783 -18.464 1.00 32.66 76 ASP B O 1
ATOM 1922 N N . GLY B 1 85 ? 17.129 77.145 -17.592 1.00 27.60 77 GLY B N 1
ATOM 1923 C CA . GLY B 1 85 ? 16.355 77.066 -16.351 1.00 28.09 77 GLY B CA 1
ATOM 1924 C C . GLY B 1 85 ? 15.132 76.144 -16.422 1.00 26.35 77 GLY B C 1
ATOM 1925 O O . GLY B 1 85 ? 14.329 76.096 -15.483 1.00 28.09 77 GLY B O 1
ATOM 1926 N N . ALA B 1 86 ? 14.976 75.426 -17.533 1.00 26.59 78 ALA B N 1
ATOM 1927 C CA . ALA B 1 86 ? 13.866 74.461 -17.693 1.00 26.54 78 ALA B CA 1
ATOM 1928 C C . ALA B 1 86 ? 14.053 73.258 -16.756 1.00 26.78 78 ALA B C 1
ATOM 1929 O O . ALA B 1 86 ? 15.118 72.650 -16.737 1.00 26.48 78 ALA B O 1
ATOM 1931 N N . LEU B 1 87 ? 13.021 72.938 -15.976 1.00 25.09 79 LEU B N 1
ATOM 1932 C CA . LEU B 1 87 ? 13.043 71.780 -15.082 1.00 25.85 79 LEU B CA 1
ATOM 1933 C C . LEU B 1 87 ? 12.898 70.462 -15.837 1.00 26.95 79 LEU B C 1
ATOM 1934 O O . LEU B 1 87 ? 13.398 69.398 -15.399 1.00 27.09 79 LEU B O 1
ATOM 1939 N N . ALA B 1 88 ? 12.234 70.529 -16.988 1.00 23.74 80 ALA B N 1
ATOM 1940 C CA . ALA B 1 88 ? 12.048 69.342 -17.819 1.00 23.62 80 ALA B CA 1
ATOM 1941 C C . ALA B 1 88 ? 11.773 69.826 -19.229 1.00 25.38 80 ALA B C 1
ATOM 1942 O O . ALA B 1 88 ? 11.370 70.982 -19.410 1.00 26.43 80 ALA B O 1
ATOM 1944 N N . THR B 1 89 ? 11.991 68.957 -20.212 1.00 22.57 81 THR B N 1
ATOM 1945 C CA . THR B 1 89 ? 11.759 69.281 -21.629 1.00 23.31 81 THR B CA 1
ATOM 1946 C C . THR B 1 89 ? 10.810 68.249 -22.208 1.00 21.62 81 THR B C 1
ATOM 1947 O O . THR B 1 89 ? 11.014 67.034 -22.035 1.00 21.55 81 THR B O 1
ATOM 1951 N N . ALA B 1 90 ? 9.795 68.723 -22.921 1.00 20.91 82 ALA B N 1
ATOM 1952 C CA . ALA B 1 90 ? 8.800 67.829 -23.530 1.00 22.15 82 ALA B CA 1
ATOM 1953 C C . ALA B 1 90 ? 9.460 67.025 -24.640 1.00 23.98 82 ALA B C 1
ATOM 1954 O O . ALA B 1 90 ? 10.350 67.522 -25.353 1.00 24.74 82 ALA B O 1
ATOM 1956 N N . GLY B 1 91 ? 9.043 65.771 -24.791 1.00 22.52 83 GLY B N 1
ATOM 1957 C CA . GLY B 1 91 ? 9.646 64.885 -25.788 1.00 21.82 83 GLY B CA 1
ATOM 1958 C C . GLY B 1 91 ? 8.670 64.603 -26.906 1.00 23.75 83 GLY B C 1
ATOM 1959 O O . GLY B 1 91 ? 7.602 65.229 -26.977 1.00 20.52 83 GLY B O 1
ATOM 1960 N N . ARG B 1 92 ? 9.004 63.626 -27.751 1.00 24.73 84 ARG B N 1
ATOM 1961 C CA . ARG B 1 92 ? 8.205 63.312 -28.946 1.00 25.35 84 ARG B CA 1
ATOM 1962 C C . ARG B 1 92 ? 6.749 62.904 -28.727 1.00 24.07 84 ARG B C 1
ATOM 1963 O O . ARG B 1 92 ? 5.909 63.175 -29.578 1.00 25.46 84 ARG B O 1
ATOM 1971 N N . ALA B 1 93 ? 6.446 62.252 -27.607 1.00 21.76 85 ALA B N 1
ATOM 1972 C CA . ALA B 1 93 ? 5.047 61.921 -27.285 1.00 20.49 85 ALA B CA 1
ATOM 1973 C C . ALA B 1 93 ? 4.202 63.200 -27.200 1.00 21.06 85 ALA B C 1
ATOM 1974 O O . ALA B 1 93 ? 2.980 63.161 -27.446 1.00 20.93 85 ALA B O 1
ATOM 1976 N N . ALA B 1 94 ? 4.834 64.307 -26.807 1.00 18.75 86 ALA B N 1
ATOM 1977 C CA . ALA B 1 94 ? 4.103 65.578 -26.657 1.00 20.92 86 ALA B CA 1
ATOM 1978 C C . ALA B 1 94 ? 4.214 66.523 -27.851 1.00 19.93 86 ALA B C 1
ATOM 1979 O O . ALA B 1 94 ? 3.839 67.706 -27.747 1.00 23.02 86 ALA B O 1
ATOM 1981 N N . ARG B 1 95 ? 4.703 66.023 -28.977 1.00 20.94 87 ARG B N 1
ATOM 1982 C CA . ARG B 1 95 ? 5.128 66.910 -30.079 1.00 20.48 87 ARG B CA 1
ATOM 1983 C C . ARG B 1 95 ? 3.979 67.724 -30.687 1.00 20.32 87 ARG B C 1
ATOM 1984 O O . ARG B 1 95 ? 4.196 68.843 -31.138 1.00 22.03 87 ARG B O 1
ATOM 1992 N N . LEU B 1 96 ? 2.761 67.189 -30.627 1.00 21.44 88 LEU B N 1
ATOM 1993 C CA . LEU B 1 96 ? 1.584 67.843 -31.229 1.00 19.99 88 LEU B CA 1
ATOM 1994 C C . LEU B 1 96 ? 0.734 68.555 -30.194 1.00 21.12 88 LEU B C 1
ATOM 1995 O O . LEU B 1 96 ? -0.118 69.378 -30.542 1.00 20.69 88 LEU B O 1
ATOM 2000 N N . LEU B 1 97 ? 0.944 68.221 -28.917 1.00 20.47 89 LEU B N 1
ATOM 2001 C CA . LEU B 1 97 ? 0.147 68.802 -27.839 1.00 17.04 89 LEU B CA 1
ATOM 2002 C C . LEU B 1 97 ? 0.408 70.312 -27.801 1.00 21.62 89 LEU B C 1
ATOM 2003 O O . LEU B 1 97 ? 1.560 70.763 -27.936 1.00 20.70 89 LEU B O 1
ATOM 2008 N N . GLU B 1 98 ? -0.659 71.094 -27.662 1.00 19.10 90 GLU B N 1
ATOM 2009 C CA . GLU B 1 98 ? -0.536 72.556 -27.798 1.00 21.75 90 GLU B CA 1
ATOM 2010 C C . GLU B 1 98 ? 0.032 73.246 -26.560 1.00 24.19 90 GLU B C 1
ATOM 2011 O O . GLU B 1 98 ? 0.806 74.204 -26.687 1.00 25.22 90 GLU B O 1
ATOM 2017 N N . LEU B 1 99 ? -0.331 72.746 -25.377 1.00 18.26 91 LEU B N 1
ATOM 2018 C CA . LEU B 1 99 ? 0.148 73.293 -24.124 1.00 20.31 91 LEU B CA 1
ATOM 2019 C C . LEU B 1 99 ? 1.040 72.249 -23.458 1.00 21.89 91 LEU B C 1
ATOM 2020 O O . LEU B 1 99 ? 0.649 71.064 -23.377 1.00 17.80 91 LEU B O 1
ATOM 2025 N N . LYS B 1 100 ? 2.215 72.688 -22.986 1.00 19.82 92 LYS B N 1
ATOM 2026 C CA . LYS B 1 100 ? 3.164 71.816 -22.270 1.00 22.78 92 LYS B CA 1
ATOM 2027 C C . LYS B 1 100 ? 3.885 72.709 -21.276 1.00 23.59 92 LYS B C 1
ATOM 2028 O O . LYS B 1 100 ? 4.406 73.751 -21.657 1.00 22.17 92 LYS B O 1
ATOM 2034 N N . LYS B 1 101 ? 3.904 72.330 -20.000 1.00 21.02 93 LYS B N 1
ATOM 2035 C CA . LYS B 1 101 ? 4.638 73.095 -19.005 1.00 24.48 93 LYS B CA 1
ATOM 2036 C C . LYS B 1 101 ? 5.179 72.227 -17.864 1.00 24.30 93 LYS B C 1
ATOM 2037 O O . LYS B 1 101 ? 4.531 71.258 -17.432 1.00 22.83 93 LYS B O 1
ATOM 2043 N N . ALA B 1 102 ? 6.367 72.587 -17.397 1.00 21.99 94 ALA B N 1
ATOM 2044 C CA . ALA B 1 102 ? 7.005 71.943 -16.240 1.00 22.67 94 ALA B CA 1
ATOM 2045 C C . ALA B 1 102 ? 7.307 73.017 -15.211 1.00 24.69 94 ALA B C 1
ATOM 2046 O O . ALA B 1 102 ? 7.845 74.075 -15.560 1.00 23.40 94 ALA B O 1
ATOM 2048 N N . GLU B 1 103 ? 6.935 72.766 -13.954 1.00 23.87 95 GLU B N 1
ATOM 2049 C CA . GLU B 1 103 ? 7.110 73.763 -12.912 1.00 27.10 95 GLU B CA 1
ATOM 2050 C C . GLU B 1 103 ? 7.433 73.159 -11.563 1.00 29.07 95 GLU B C 1
ATOM 2051 O O . GLU B 1 103 ? 7.153 71.971 -11.283 1.00 28.62 95 GLU B O 1
ATOM 2057 N N . ALA B 1 104 ? 8.013 73.988 -10.716 1.00 28.09 96 ALA B N 1
ATOM 2058 C CA . ALA B 1 104 ? 8.409 73.570 -9.384 1.00 29.50 96 ALA B CA 1
ATOM 2059 C C . ALA B 1 104 ? 7.200 73.094 -8.574 1.00 30.35 96 ALA B C 1
ATOM 2060 O O . ALA B 1 104 ? 6.067 73.528 -8.813 1.00 31.15 96 ALA B O 1
ATOM 2062 N N . ASP B 1 105 ? 7.449 72.188 -7.633 1.00 29.78 97 ASP B N 1
ATOM 2063 C CA . ASP B 1 105 ? 6.407 71.693 -6.715 1.00 31.20 97 ASP B CA 1
ATOM 2064 C C . ASP B 1 105 ? 6.943 71.727 -5.274 1.00 32.91 97 ASP B C 1
ATOM 2065 O O . ASP B 1 105 ? 6.631 72.641 -4.522 1.00 34.60 97 ASP B O 1
ATOM 2070 N N . THR B 1 106 ? 7.742 70.733 -4.899 1.00 32.76 98 THR B N 1
ATOM 2071 C CA . THR B 1 106 ? 8.392 70.713 -3.580 1.00 32.43 98 THR B CA 1
ATOM 2072 C C . THR B 1 106 ? 9.862 70.485 -3.787 1.00 31.91 98 THR B C 1
ATOM 2073 O O . THR B 1 106 ? 10.304 70.384 -4.925 1.00 29.38 98 THR B O 1
ATOM 2077 N N . ASP B 1 107 ? 10.624 70.373 -2.695 1.00 32.56 99 ASP B N 1
ATOM 2078 C CA . ASP B 1 107 ? 12.066 70.153 -2.796 1.00 34.65 99 ASP B CA 1
ATOM 2079 C C . ASP B 1 107 ? 12.453 68.858 -3.509 1.00 33.62 99 ASP B C 1
ATOM 2080 O O . ASP B 1 107 ? 13.556 68.749 -4.069 1.00 35.34 99 ASP B O 1
ATOM 2085 N N . ASN B 1 108 ? 11.577 67.859 -3.443 1.00 32.29 100 ASN B N 1
ATOM 2086 C CA . ASN B 1 108 ? 11.832 66.593 -4.129 1.00 32.83 100 ASN B CA 1
ATOM 2087 C C . ASN B 1 108 ? 10.739 66.200 -5.139 1.00 30.60 100 ASN B C 1
ATOM 2088 O O . ASN B 1 108 ? 10.517 65.018 -5.394 1.00 33.51 100 ASN B O 1
ATOM 2093 N N . SER B 1 109 ? 10.073 67.187 -5.730 1.00 29.43 101 SER B N 1
ATOM 2094 C CA . SER B 1 109 ? 9.052 66.894 -6.737 1.00 26.38 101 SER B CA 1
ATOM 2095 C C . SER B 1 109 ? 8.868 68.057 -7.698 1.00 27.07 101 SER B C 1
ATOM 2096 O O . SER B 1 109 ? 9.252 69.190 -7.407 1.00 25.07 101 SER B O 1
ATOM 2099 N N . PHE B 1 110 ? 8.286 67.765 -8.855 1.00 23.40 102 PHE B N 1
ATOM 2100 C CA . PHE B 1 110 ? 7.916 68.808 -9.794 1.00 23.59 102 PHE B CA 1
ATOM 2101 C C . PHE B 1 110 ? 6.621 68.382 -10.502 1.00 23.31 102 PHE B C 1
ATOM 2102 O O . PHE B 1 110 ? 6.236 67.213 -10.472 1.00 22.35 102 PHE B O 1
ATOM 2110 N N . PHE B 1 111 ? 5.947 69.358 -11.098 1.00 21.22 103 PHE B N 1
ATOM 2111 C CA . PHE B 1 111 ? 4.663 69.130 -11.728 1.00 21.92 103 PHE B CA 1
ATOM 2112 C C . PHE B 1 111 ? 4.804 69.393 -13.209 1.00 22.37 103 PHE B C 1
ATOM 2113 O O . PHE B 1 111 ? 5.459 70.372 -13.613 1.00 22.40 103 PHE B O 1
ATOM 2121 N N . THR B 1 112 ? 4.229 68.498 -14.022 1.00 23.23 104 THR B N 1
ATOM 2122 C CA . THR B 1 112 ? 4.166 68.684 -15.466 1.00 20.20 104 THR B CA 1
ATOM 2123 C C . THR B 1 112 ? 2.717 68.669 -15.908 1.00 23.53 104 THR B C 1
ATOM 2124 O O . THR B 1 112 ? 1.883 67.962 -15.312 1.00 20.91 104 THR B O 1
ATOM 2128 N N . ALA B 1 113 ? 2.405 69.446 -16.949 1.00 21.22 105 ALA B N 1
ATOM 2129 C CA . ALA B 1 113 ? 1.034 69.516 -17.447 1.00 20.50 105 ALA B CA 1
ATOM 2130 C C . ALA B 1 113 ? 1.060 69.613 -18.955 1.00 21.32 105 ALA B C 1
ATOM 2131 O O . ALA B 1 113 ? 1.996 70.209 -19.525 1.00 21.34 105 ALA B O 1
ATOM 2133 N N . THR B 1 114 ? 0.054 69.007 -19.599 1.00 19.43 106 THR B N 1
ATOM 2134 C CA . THR B 1 114 ? -0.154 69.169 -21.047 1.00 18.80 106 THR B CA 1
ATOM 2135 C C . THR B 1 114 ? -1.618 69.436 -21.356 1.00 19.54 106 THR B C 1
ATOM 2136 O O . THR B 1 114 ? -2.507 69.145 -20.553 1.00 19.90 106 THR B O 1
ATOM 2140 N N . GLY B 1 115 ? -1.873 69.947 -22.553 1.00 19.84 107 GLY B N 1
ATOM 2141 C CA . GLY B 1 115 ? -3.239 70.213 -22.972 1.00 17.95 107 GLY B CA 1
ATOM 2142 C C . GLY B 1 115 ? -3.265 70.348 -24.468 1.00 18.74 107 GLY B C 1
ATOM 2143 O O . GLY B 1 115 ? -2.233 70.532 -25.099 1.00 18.26 107 GLY B O 1
ATOM 2144 N N . SER B 1 116 ? -4.451 70.267 -25.051 1.00 19.56 108 SER B N 1
ATOM 2145 C CA . SER B 1 116 ? -4.566 70.438 -26.489 1.00 21.28 108 SER B CA 1
ATOM 2146 C C . SER B 1 116 ? -6.043 70.546 -26.843 1.00 23.33 108 SER B C 1
ATOM 2147 O O . SER B 1 116 ? -6.900 70.222 -26.010 1.00 23.43 108 SER B O 1
ATOM 2150 N N . SER B 1 117 ? -6.343 70.971 -28.067 1.00 22.23 109 SER B N 1
ATOM 2151 C CA . SER B 1 117 ? -7.740 71.112 -28.492 1.00 23.82 109 SER B CA 1
ATOM 2152 C C . SER B 1 117 ? -8.280 69.840 -29.138 1.00 23.34 109 SER B C 1
ATOM 2153 O O . SER B 1 117 ? -9.489 69.718 -29.348 1.00 21.24 109 SER B O 1
ATOM 2156 N N . THR B 1 118 ? -7.384 68.904 -29.457 1.00 21.50 110 THR B N 1
ATOM 2157 C CA . THR B 1 118 ? -7.767 67.580 -29.924 1.00 23.94 110 THR B CA 1
ATOM 2158 C C . THR B 1 118 ? -6.939 66.541 -29.171 1.00 20.96 110 THR B C 1
ATOM 2159 O O . THR B 1 118 ? -5.960 66.884 -28.479 1.00 22.57 110 THR B O 1
ATOM 2163 N N . ASN B 1 119 ? -7.330 65.280 -29.292 1.00 21.03 111 ASN B N 1
ATOM 2164 C CA . ASN B 1 119 ? -6.569 64.193 -28.676 1.00 20.38 111 ASN B CA 1
ATOM 2165 C C . ASN B 1 119 ? -5.371 63.815 -29.525 1.00 20.01 111 ASN B C 1
ATOM 2166 O O . ASN B 1 119 ? -5.334 62.726 -30.110 1.00 22.92 111 ASN B O 1
ATOM 2171 N N . ASN B 1 120 ? -4.379 64.702 -29.597 1.00 20.57 112 ASN B N 1
ATOM 2172 C CA . ASN B 1 120 ? -3.190 64.424 -30.421 1.00 18.33 112 ASN B CA 1
ATOM 2173 C C . ASN B 1 120 ? -1.946 64.116 -29.600 1.00 18.28 112 ASN B C 1
ATOM 2174 O O . ASN B 1 120 ? -0.802 64.243 -30.089 1.00 19.31 112 ASN B O 1
ATOM 2179 N N . GLY B 1 121 ? -2.154 63.685 -28.359 1.00 19.81 113 GLY B N 1
ATOM 2180 C CA . GLY B 1 121 ? -1.070 63.023 -27.624 1.00 18.57 113 GLY B CA 1
ATOM 2181 C C . GLY B 1 121 ? -0.595 61.780 -28.385 1.00 20.97 113 GLY B C 1
ATOM 2182 O O . GLY B 1 121 ? -1.381 61.097 -29.050 1.00 20.15 113 GLY B O 1
ATOM 2183 N N . LYS B 1 122 ? 0.697 61.486 -28.276 1.00 19.48 114 LYS B N 1
ATOM 2184 C CA . LYS B 1 122 ? 1.282 60.312 -28.900 1.00 22.49 114 LYS B CA 1
ATOM 2185 C C . LYS B 1 122 ? 1.966 59.412 -27.860 1.00 21.65 114 LYS B C 1
ATOM 2186 O O . LYS B 1 122 ? 2.057 59.768 -26.696 1.00 20.30 114 LYS B O 1
ATOM 2192 N N . ASP B 1 123 ? 2.457 58.249 -28.293 1.00 22.73 115 ASP B N 1
ATOM 2193 C CA . ASP B 1 123 ? 3.258 57.408 -27.415 1.00 21.45 115 ASP B CA 1
ATOM 2194 C C . ASP B 1 123 ? 4.708 57.839 -27.542 1.00 22.90 115 ASP B C 1
ATOM 2195 O O . ASP B 1 123 ? 5.069 58.512 -28.517 1.00 22.79 115 ASP B O 1
ATOM 2200 N N . GLY B 1 124 ? 5.528 57.452 -26.561 1.00 22.36 116 GLY B N 1
ATOM 2201 C CA . GLY B 1 124 ? 6.958 57.796 -26.537 1.00 21.98 116 GLY B CA 1
ATOM 2202 C C . GLY B 1 124 ? 7.316 58.634 -25.319 1.00 20.32 116 GLY B C 1
ATOM 2203 O O . GLY B 1 124 ? 6.615 58.605 -24.305 1.00 19.95 116 GLY B O 1
ATOM 2204 N N . VAL B 1 125 ? 8.405 59.397 -25.410 1.00 20.49 117 VAL B N 1
ATOM 2205 C CA . VAL B 1 125 ? 8.886 60.161 -24.266 1.00 20.41 117 VAL B CA 1
ATOM 2206 C C . VAL B 1 125 ? 8.031 61.411 -24.127 1.00 19.24 117 VAL B C 1
ATOM 2207 O O . VAL B 1 125 ? 7.966 62.221 -25.052 1.00 18.81 117 VAL B O 1
ATOM 2211 N N . LEU B 1 126 ? 7.402 61.570 -22.967 1.00 20.01 118 LEU B N 1
ATOM 2212 C CA . LEU B 1 126 ? 6.602 62.756 -22.670 1.00 20.88 118 LEU B CA 1
ATOM 2213 C C . LEU B 1 126 ? 7.486 63.898 -22.106 1.00 22.77 118 LEU B C 1
ATOM 2214 O O . LEU B 1 126 ? 7.399 65.049 -22.565 1.00 24.54 118 LEU B O 1
ATOM 2219 N N . TRP B 1 127 ? 8.298 63.577 -21.100 1.00 20.15 119 TRP B N 1
ATOM 2220 C CA . TRP B 1 127 ? 9.197 64.540 -20.483 1.00 21.17 119 TRP B CA 1
ATOM 2221 C C . TRP B 1 127 ? 10.529 63.892 -20.230 1.00 22.15 119 TRP B C 1
ATOM 2222 O O . TRP B 1 127 ? 10.604 62.683 -19.882 1.00 19.39 119 TRP B O 1
ATOM 2233 N N . SER B 1 128 ? 11.571 64.710 -20.369 1.00 24.23 120 SER B N 1
ATOM 2234 C CA . SER B 1 128 ? 12.909 64.349 -19.931 1.00 25.89 120 SER B CA 1
ATOM 2235 C C . SER B 1 128 ? 13.435 65.393 -18.958 1.00 26.38 120 SER B C 1
ATOM 2236 O O . SER B 1 128 ? 13.065 66.576 -19.004 1.00 24.77 120 SER B O 1
ATOM 2239 N N . PHE B 1 129 ? 14.263 64.935 -18.032 1.00 24.63 121 PHE B N 1
ATOM 2240 C CA . PHE B 1 129 ? 14.727 65.769 -16.944 1.00 22.30 121 PHE B CA 1
ATOM 2241 C C . PHE B 1 129 ? 15.979 65.136 -16.393 1.00 22.38 121 PHE B C 1
ATOM 2242 O O . PHE B 1 129 ? 16.283 63.981 -16.709 1.00 23.53 121 PHE B O 1
ATOM 2250 N N . VAL B 1 130 ? 16.703 65.878 -15.576 1.00 22.42 122 VAL B N 1
ATOM 2251 C CA . VAL B 1 130 ? 18.018 65.382 -15.163 1.00 26.26 122 VAL B CA 1
ATOM 2252 C C . VAL B 1 130 ? 18.052 65.345 -13.667 1.00 24.14 122 VAL B C 1
ATOM 2253 O O . VAL B 1 130 ? 17.741 66.337 -13.009 1.00 25.94 122 VAL B O 1
ATOM 2257 N N . LEU B 1 131 ? 18.457 64.203 -13.124 1.00 27.64 123 LEU B N 1
ATOM 2258 C CA . LEU B 1 131 ? 18.618 64.104 -11.686 1.00 26.05 123 LEU B CA 1
ATOM 2259 C C . LEU B 1 131 ? 20.078 63.784 -11.365 1.00 26.12 123 LEU B C 1
ATOM 2260 O O . LEU B 1 131 ? 20.712 62.980 -12.055 1.00 28.63 123 LEU B O 1
ATOM 2265 N N . GLN B 1 132 ? 20.597 64.418 -10.316 1.00 27.92 124 GLN B N 1
ATOM 2266 C CA . GLN B 1 132 ? 21.989 64.207 -9.921 1.00 30.67 124 GLN B CA 1
ATOM 2267 C C . GLN B 1 132 ? 22.104 63.328 -8.677 1.00 29.57 124 GLN B C 1
ATOM 2268 O O . GLN B 1 132 ? 21.474 63.606 -7.646 1.00 30.93 124 GLN B O 1
ATOM 2274 N N . VAL B 1 133 ? 22.937 62.299 -8.804 1.00 33.15 125 VAL B N 1
ATOM 2275 C CA . VAL B 1 133 ? 23.166 61.264 -7.787 1.00 33.72 125 VAL B CA 1
ATOM 2276 C C . VAL B 1 133 ? 24.158 61.829 -6.753 1.00 39.07 125 VAL B C 1
ATOM 2277 O O . VAL B 1 133 ? 25.128 62.494 -7.139 1.00 40.30 125 VAL B O 1
ATOM 2281 N N . PRO B 1 134 ? 23.917 61.583 -5.444 1.00 40.34 126 PRO B N 1
ATOM 2282 C CA . PRO B 1 134 ? 24.790 62.206 -4.429 1.00 40.30 126 PRO B CA 1
ATOM 2283 C C . PRO B 1 134 ? 26.242 61.705 -4.412 1.00 40.41 126 PRO B C 1
ATOM 2284 O O . PRO B 1 134 ? 26.558 60.630 -4.938 1.00 36.66 126 PRO B O 1
ATOM 2288 N N . ALA B 1 135 ? 27.116 62.519 -3.820 1.00 44.46 127 ALA B N 1
ATOM 2289 C CA . ALA B 1 135 ? 28.544 62.214 -3.731 1.00 45.10 127 ALA B CA 1
ATOM 2290 C C . ALA B 1 135 ? 28.837 60.889 -3.000 1.00 46.61 127 ALA B C 1
ATOM 2291 O O . ALA B 1 135 ? 29.812 60.206 -3.320 1.00 46.55 127 ALA B O 1
ATOM 2293 N N . ASP B 1 136 ? 27.964 60.523 -2.063 1.00 48.04 128 ASP B N 1
ATOM 2294 C CA . ASP B 1 136 ? 28.149 59.342 -1.221 1.00 50.21 128 ASP B CA 1
ATOM 2295 C C . ASP B 1 136 ? 27.540 58.034 -1.772 1.00 51.41 128 ASP B C 1
ATOM 2296 O O . ASP B 1 136 ? 27.399 57.057 -1.037 1.00 51.99 128 ASP B O 1
ATOM 2301 N N . ALA B 1 137 ? 27.184 58.011 -3.057 1.00 50.76 129 ALA B N 1
ATOM 2302 C CA . ALA B 1 137 ? 26.508 56.842 -3.645 1.00 48.34 129 ALA B CA 1
ATOM 2303 C C . ALA B 1 137 ? 27.377 55.578 -3.646 1.00 46.43 129 ALA B C 1
ATOM 2304 O O . ALA B 1 137 ? 28.515 55.586 -4.128 1.00 43.37 129 ALA B O 1
ATOM 2306 N N . GLN B 1 138 ? 26.810 54.491 -3.129 1.00 45.82 130 GLN B N 1
ATOM 2307 C CA . GLN B 1 138 ? 27.542 53.238 -2.923 1.00 46.64 130 GLN B CA 1
ATOM 2308 C C . GLN B 1 138 ? 26.820 52.064 -3.559 1.00 45.47 130 GLN B C 1
ATOM 2309 O O . GLN B 1 138 ? 25.603 52.138 -3.766 1.00 43.15 130 GLN B O 1
ATOM 2315 N N . PRO B 1 139 ? 27.563 50.984 -3.893 1.00 44.96 131 PRO B N 1
ATOM 2316 C CA . PRO B 1 139 ? 26.940 49.811 -4.503 1.00 43.69 131 PRO B CA 1
ATOM 2317 C C . PRO B 1 139 ? 25.661 49.422 -3.783 1.00 44.17 131 PRO B C 1
ATOM 2318 O O . PRO B 1 139 ? 25.595 49.533 -2.552 1.00 41.84 131 PRO B O 1
ATOM 2322 N N . GLY B 1 140 ? 24.637 49.042 -4.558 1.00 43.23 132 GLY B N 1
ATOM 2323 C CA . GLY B 1 140 ? 23.305 48.690 -4.015 1.00 41.51 132 GLY B CA 1
ATOM 2324 C C . GLY B 1 140 ? 22.345 49.817 -3.627 1.00 41.83 132 GLY B C 1
ATOM 2325 O O . GLY B 1 140 ? 21.165 49.553 -3.340 1.00 42.20 132 GLY B O 1
ATOM 2326 N N . ASP B 1 141 ? 22.842 51.056 -3.560 1.00 38.78 133 ASP B N 1
ATOM 2327 C CA . ASP B 1 141 ? 21.993 52.217 -3.277 1.00 38.81 133 ASP B CA 1
ATOM 2328 C C . ASP B 1 141 ? 20.914 52.300 -4.383 1.00 36.06 133 ASP B C 1
ATOM 2329 O O . ASP B 1 141 ? 21.184 51.996 -5.536 1.00 33.25 133 ASP B O 1
ATOM 2334 N N . LYS B 1 142 ? 19.688 52.641 -4.004 1.00 36.97 134 LYS B N 1
ATOM 2335 C CA . LYS B 1 142 ? 18.594 52.720 -4.962 1.00 35.19 134 LYS B CA 1
ATOM 2336 C C . LYS B 1 142 ? 17.745 53.914 -4.608 1.00 33.66 134 LYS B C 1
ATOM 2337 O O . LYS B 1 142 ? 17.297 54.059 -3.462 1.00 32.95 134 LYS B O 1
ATOM 2343 N N . TYR B 1 143 ? 17.542 54.781 -5.597 1.00 30.05 135 TYR B N 1
ATOM 2344 C CA . TYR B 1 143 ? 16.843 56.052 -5.411 1.00 28.35 135 TYR B CA 1
ATOM 2345 C C . TYR B 1 143 ? 15.622 56.039 -6.329 1.00 26.85 135 TYR B C 1
ATOM 2346 O O . TYR B 1 143 ? 15.776 56.017 -7.552 1.00 26.97 135 TYR B O 1
ATOM 2355 N N . ASP B 1 144 ? 14.430 56.005 -5.739 1.00 25.85 136 ASP B N 1
ATOM 2356 C CA . ASP B 1 144 ? 13.183 55.856 -6.500 1.00 27.09 136 ASP B CA 1
ATOM 2357 C C . ASP B 1 144 ? 12.827 57.158 -7.199 1.00 26.28 136 ASP B C 1
ATOM 2358 O O . ASP B 1 144 ? 13.069 58.238 -6.667 1.00 24.99 136 ASP B O 1
ATOM 2363 N N . VAL B 1 145 ? 12.259 57.036 -8.393 1.00 25.47 137 VAL B N 1
ATOM 2364 C CA . VAL B 1 145 ? 11.786 58.201 -9.152 1.00 24.27 137 VAL B CA 1
ATOM 2365 C C . VAL B 1 145 ? 10.381 57.791 -9.586 1.00 24.07 137 VAL B C 1
ATOM 2366 O O . VAL B 1 145 ? 10.235 56.806 -10.286 1.00 24.57 137 VAL B O 1
ATOM 2370 N N . GLN B 1 146 ? 9.361 58.513 -9.115 1.00 24.23 138 GLN B N 1
ATOM 2371 C CA . GLN B 1 146 ? 7.981 58.019 -9.167 1.00 26.73 138 GLN B CA 1
ATOM 2372 C C . GLN B 1 146 ? 6.943 59.035 -9.661 1.00 26.60 138 GLN B C 1
ATOM 2373 O O . GLN B 1 146 ? 7.046 60.232 -9.365 1.00 26.84 138 GLN B O 1
ATOM 2379 N N . VAL B 1 147 ? 5.932 58.543 -10.379 1.00 23.31 139 VAL B N 1
ATOM 2380 C CA . VAL B 1 147 ? 4.688 59.274 -10.545 1.00 23.40 139 VAL B CA 1
ATOM 2381 C C . VAL B 1 147 ? 3.900 59.159 -9.243 1.00 24.40 139 VAL B C 1
ATOM 2382 O O . VAL B 1 147 ? 3.692 58.041 -8.740 1.00 26.39 139 VAL B O 1
ATOM 2386 N N . ALA B 1 148 ? 3.482 60.303 -8.699 1.00 23.47 140 ALA B N 1
ATOM 2387 C CA . ALA B 1 148 ? 2.736 60.378 -7.438 1.00 24.06 140 ALA B CA 1
ATOM 2388 C C . ALA B 1 148 ? 1.321 60.928 -7.632 1.00 29.55 140 ALA B C 1
ATOM 2389 O O . ALA B 1 148 ? 1.104 61.838 -8.461 1.00 29.62 140 ALA B O 1
ATOM 2391 N N . TYR B 1 149 ? 0.365 60.398 -6.861 1.00 27.99 141 TYR B N 1
ATOM 2392 C CA . TYR B 1 149 ? -1.018 60.841 -6.964 1.00 30.79 141 TYR B CA 1
ATOM 2393 C C . TYR B 1 149 ? -1.545 61.406 -5.622 1.00 34.16 141 TYR B C 1
ATOM 2394 O O . TYR B 1 149 ? -1.162 60.945 -4.531 1.00 33.70 141 TYR B O 1
ATOM 2403 N N . GLN B 1 150 ? -2.410 62.417 -5.734 1.00 33.00 142 GLN B N 1
ATOM 2404 C CA . GLN B 1 150 ? -3.059 63.040 -4.587 1.00 36.84 142 GLN B CA 1
ATOM 2405 C C . GLN B 1 150 ? -4.310 63.739 -5.119 1.00 33.93 142 GLN B C 1
ATOM 2406 O O . GLN B 1 150 ? -4.250 64.391 -6.147 1.00 34.07 142 GLN B O 1
ATOM 2412 N N . SER B 1 151 ? -5.437 63.616 -4.428 1.00 35.29 143 SER B N 1
ATOM 2413 C CA . SER B 1 151 ? -6.621 64.387 -4.800 1.00 34.33 143 SER B CA 1
ATOM 2414 C C . SER B 1 151 ? -6.358 65.864 -4.498 1.00 35.33 143 SER B C 1
ATOM 2415 O O . SER B 1 151 ? -5.956 66.223 -3.384 1.00 34.93 143 SER B O 1
ATOM 2418 N N . ARG B 1 152 ? -6.542 66.718 -5.500 1.00 34.39 144 ARG B N 1
ATOM 2419 C CA . ARG B 1 152 ? -6.211 68.138 -5.375 1.00 36.63 144 ARG B CA 1
ATOM 2420 C C . ARG B 1 152 ? -7.336 68.987 -5.971 1.00 38.69 144 ARG B C 1
ATOM 2421 O O . ARG B 1 152 ? -8.182 68.472 -6.719 1.00 41.17 144 ARG B O 1
ATOM 2429 N N . THR B 1 153 ? -7.347 70.283 -5.662 1.00 38.03 145 THR B N 1
ATOM 2430 C CA . THR B 1 153 ? -8.213 71.215 -6.394 1.00 40.21 145 THR B CA 1
ATOM 2431 C C . THR B 1 153 ? -7.451 72.051 -7.426 1.00 39.55 145 THR B C 1
ATOM 2432 O O . THR B 1 153 ? -8.055 72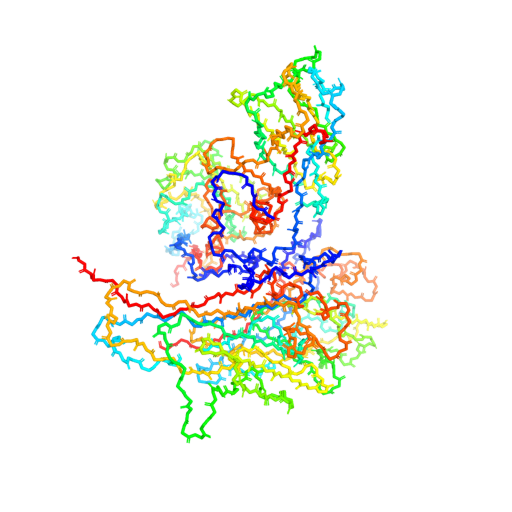.522 -8.385 1.00 38.13 145 THR B O 1
ATOM 2436 N N . THR B 1 154 ? -6.144 72.250 -7.230 1.00 37.33 146 THR B N 1
ATOM 2437 C CA . THR B 1 154 ? -5.313 72.917 -8.246 1.00 38.55 146 THR B CA 1
ATOM 2438 C C . THR B 1 154 ? -4.128 72.047 -8.657 1.00 35.30 146 THR B C 1
ATOM 2439 O O . THR B 1 154 ? -3.644 71.238 -7.857 1.00 36.47 146 THR B O 1
ATOM 2443 N N . ASN B 1 155 ? -3.648 72.221 -9.893 1.00 30.60 147 ASN B N 1
ATOM 2444 C CA . ASN B 1 155 ? -2.635 71.305 -10.429 1.00 27.23 147 ASN B CA 1
ATOM 2445 C C . ASN B 1 155 ? -3.035 69.856 -10.214 1.00 24.13 147 ASN B C 1
ATOM 2446 O O . ASN B 1 155 ? -2.275 69.052 -9.706 1.00 23.68 147 ASN B O 1
ATOM 2451 N N . GLU B 1 156 ? -4.258 69.546 -10.586 1.00 23.68 148 GLU B N 1
ATOM 2452 C CA . GLU B 1 156 ? -4.807 68.217 -10.405 1.00 25.73 148 GLU B CA 1
ATOM 2453 C C . GLU B 1 156 ? -3.952 67.234 -11.151 1.00 24.94 148 GLU B C 1
ATOM 2454 O O . GLU B 1 156 ? -3.401 67.545 -12.223 1.00 24.09 148 GLU B O 1
ATOM 2460 N N . ASP B 1 157 ? -3.877 66.029 -10.607 1.00 22.96 149 ASP B N 1
ATOM 2461 C CA . ASP B 1 157 ? -3.250 64.947 -11.315 1.00 23.02 149 ASP B CA 1
ATOM 2462 C C . ASP B 1 157 ? -4.275 64.413 -12.294 1.00 21.08 149 ASP B C 1
ATOM 2463 O O . ASP B 1 157 ? -5.374 64.023 -11.900 1.00 24.86 149 ASP B O 1
ATOM 2468 N N . LEU B 1 158 ? -3.920 64.361 -13.565 1.00 21.20 150 LEU B N 1
ATOM 2469 C CA . LEU B 1 158 ? -4.877 63.967 -14.609 1.00 22.49 150 LEU B CA 1
ATOM 2470 C C . LEU B 1 158 ? -4.216 63.199 -15.719 1.00 21.75 150 LEU B C 1
ATOM 2471 O O . LEU B 1 158 ? -3.031 63.374 -15.973 1.00 18.18 150 LEU B O 1
ATOM 2476 N N . PHE B 1 159 ? -5.003 62.370 -16.406 1.00 19.16 151 PHE B N 1
ATOM 2477 C CA . PHE B 1 159 ? -4.547 61.776 -17.657 1.00 21.20 151 PHE B CA 1
ATOM 2478 C C . PHE B 1 159 ? -5.786 61.428 -18.444 1.00 22.50 151 PHE B C 1
ATOM 2479 O O . PHE B 1 159 ? -6.399 60.388 -18.226 1.00 21.75 151 PHE B O 1
ATOM 2487 N N . THR B 1 160 ? -6.181 62.329 -19.333 1.00 22.20 152 THR B N 1
ATOM 2488 C CA . THR B 1 160 ? -7.519 62.259 -19.905 1.00 19.74 152 THR B CA 1
ATOM 2489 C C . THR B 1 160 ? -7.601 62.882 -21.288 1.00 20.60 152 THR B C 1
ATOM 2490 O O . THR B 1 160 ? -6.592 63.349 -21.826 1.00 21.11 152 THR B O 1
ATOM 2494 N N . ASN B 1 161 ? -8.803 62.879 -21.872 1.00 18.77 153 ASN B N 1
ATOM 2495 C CA . ASN B 1 161 ? -9.009 63.383 -23.222 1.00 19.57 153 ASN B CA 1
ATOM 2496 C C . ASN B 1 161 ? -9.623 64.791 -23.227 1.00 20.47 153 ASN B C 1
ATOM 2497 O O . ASN B 1 161 ? -9.923 65.348 -22.158 1.00 18.81 153 ASN B O 1
ATOM 2502 N N . VAL B 1 162 ? -9.787 65.374 -24.412 1.00 22.62 154 VAL B N 1
ATOM 2503 C CA . VAL B 1 162 ? -10.295 66.763 -24.517 1.00 24.49 154 VAL B CA 1
ATOM 2504 C C . VAL B 1 162 ? -11.703 66.895 -23.916 1.00 26.83 154 VAL B C 1
ATOM 2505 O O . VAL B 1 162 ? -11.991 67.841 -23.193 1.00 25.32 154 VAL B O 1
ATOM 2509 N N . LYS B 1 163 ? -12.566 65.919 -24.151 1.00 25.37 155 LYS B N 1
ATOM 2510 C CA . LYS B 1 163 ? -13.951 66.028 -23.657 1.00 24.86 155 LYS B CA 1
ATOM 2511 C C . LYS B 1 163 ? -14.150 65.671 -22.191 1.00 24.64 155 LYS B C 1
ATOM 2512 O O . LYS B 1 163 ? -15.183 66.013 -21.586 1.00 25.03 155 LYS B O 1
ATOM 2518 N N . LYS B 1 164 ? -13.165 64.990 -21.613 1.00 23.32 156 LYS B N 1
ATOM 2519 C CA . LYS B 1 164 ? -13.262 64.451 -20.267 1.00 26.26 156 LYS B CA 1
ATOM 2520 C C . LYS B 1 164 ? -14.540 63.639 -20.167 1.00 26.92 156 LYS B C 1
ATOM 2521 O O . LYS B 1 164 ? -15.295 63.790 -19.220 1.00 28.67 156 LYS B O 1
ATOM 2527 N N . ASP B 1 165 ? -14.792 62.799 -21.170 1.00 24.99 157 ASP B N 1
ATOM 2528 C CA . ASP B 1 165 ? -15.966 61.948 -21.142 1.00 22.69 157 ASP B CA 1
ATOM 2529 C C . ASP B 1 165 ? -15.667 60.637 -20.376 1.00 23.17 157 ASP B C 1
ATOM 2530 O O . ASP B 1 165 ? -14.673 60.554 -19.652 1.00 23.07 157 ASP B O 1
ATOM 2535 N N . GLU B 1 166 ? -16.545 59.643 -20.477 1.00 22.99 158 GLU B N 1
ATOM 2536 C CA . GLU B 1 166 ? -16.360 58.411 -19.701 1.00 25.00 158 GLU B CA 1
ATOM 2537 C C . GLU B 1 166 ? -15.092 57.645 -20.107 1.00 22.45 158 GLU B C 1
ATOM 2538 O O . GLU B 1 166 ? -14.425 57.062 -19.255 1.00 21.39 158 GLU B O 1
ATOM 2544 N N . GLU B 1 167 ? -14.776 57.653 -21.398 1.00 20.86 159 GLU B N 1
ATOM 2545 C CA . GLU B 1 167 ? -13.555 57.005 -21.872 1.00 24.37 159 GLU B CA 1
ATOM 2546 C C . GLU B 1 167 ? -12.353 57.693 -21.255 1.00 21.39 159 GLU B C 1
ATOM 2547 O O . GLU B 1 167 ? -11.381 57.037 -20.913 1.00 20.80 159 GLU B O 1
ATOM 2553 N N . GLY B 1 168 ? -12.431 59.030 -21.138 1.00 19.32 160 GLY B N 1
ATOM 2554 C CA . GLY B 1 168 ? -11.400 59.807 -20.502 1.00 16.76 160 GLY B CA 1
ATOM 2555 C C . GLY B 1 168 ? -11.261 59.428 -19.056 1.00 18.74 160 GLY B C 1
ATOM 2556 O O . GLY B 1 168 ? -10.131 59.220 -18.559 1.00 20.58 160 GLY B O 1
ATOM 2557 N N . LEU B 1 169 ? -12.398 59.317 -18.370 1.00 19.92 161 LEU B N 1
ATOM 2558 C CA . LEU B 1 169 ? -12.396 59.054 -16.935 1.00 21.57 161 LEU B CA 1
ATOM 2559 C C . LEU B 1 169 ? -11.848 57.652 -16.643 1.00 19.74 161 LEU B C 1
ATOM 2560 O O . LEU B 1 169 ? -11.135 57.427 -15.655 1.00 19.48 161 LEU B O 1
ATOM 2565 N N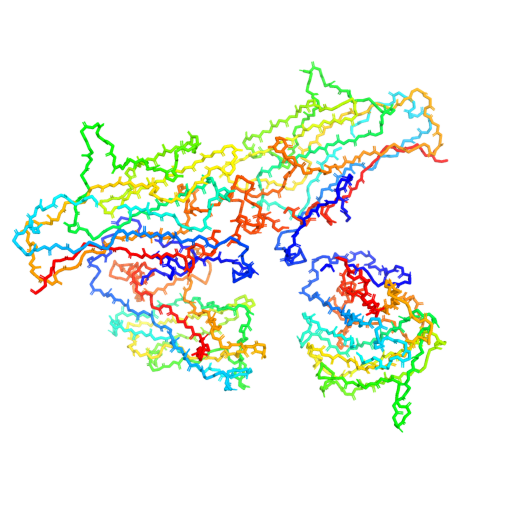 . LEU B 1 170 ? -12.193 56.716 -17.513 1.00 20.90 162 LEU B N 1
ATOM 2566 C CA . LEU B 1 170 ? -11.772 55.346 -17.384 1.00 20.30 162 LEU B CA 1
ATOM 2567 C C . LEU B 1 170 ? -10.259 55.212 -17.645 1.00 20.67 162 LEU B C 1
ATOM 2568 O O . LEU B 1 170 ? -9.557 54.502 -16.907 1.00 22.55 162 LEU B O 1
ATOM 2581 N N . GLN B 1 172 ? -8.037 57.490 -17.275 1.00 17.26 164 GLN B N 1
ATOM 2582 C CA . GLN B 1 172 ? -7.400 58.061 -16.104 1.00 18.39 164 GLN B CA 1
ATOM 2583 C C . GLN B 1 172 ? -7.318 57.113 -14.886 1.00 17.17 164 GLN B C 1
ATOM 2584 O O . GLN B 1 172 ? -6.271 56.998 -14.265 1.00 20.30 164 GLN B O 1
ATOM 2590 N N . ALA B 1 173 ? -8.438 56.461 -14.555 1.00 19.79 165 ALA B N 1
ATOM 2591 C CA . ALA B 1 173 ? -8.529 55.495 -13.469 1.00 20.01 165 ALA B CA 1
ATOM 2592 C C . ALA B 1 173 ? -7.566 54.340 -13.757 1.00 19.51 165 ALA B C 1
ATOM 2593 O O . ALA B 1 173 ? -6.845 53.917 -12.881 1.00 21.73 165 ALA B O 1
ATOM 2595 N N . TRP B 1 174 ? -7.501 53.899 -15.006 1.00 17.22 166 TRP B N 1
ATOM 2596 C CA . TRP B 1 174 ? -6.560 52.834 -15.347 1.00 20.94 166 TRP B CA 1
ATOM 2597 C C . TRP B 1 174 ? -5.142 53.330 -15.066 1.00 20.92 166 TRP B C 1
ATOM 2598 O O . TRP B 1 174 ? -4.310 52.648 -14.424 1.00 22.37 166 TRP B O 1
ATOM 2609 N N . THR B 1 175 ? -4.858 54.531 -15.542 1.00 20.53 167 THR B N 1
ATOM 2610 C CA . THR B 1 175 ? -3.505 55.073 -15.462 1.00 19.15 167 THR B CA 1
ATOM 2611 C C . THR B 1 175 ? -3.012 55.136 -14.037 1.00 19.77 167 THR B C 1
ATOM 2612 O O . THR B 1 175 ? -1.930 54.656 -13.737 1.00 22.21 167 THR B O 1
ATOM 2616 N N . PHE B 1 176 ? -3.808 55.707 -13.151 1.00 17.94 168 PHE B N 1
ATOM 2617 C CA . PHE B 1 176 ? -3.343 55.883 -11.787 1.00 20.95 168 PHE B CA 1
ATOM 2618 C C . PHE B 1 176 ? -3.447 54.658 -10.900 1.00 22.85 168 PHE B C 1
ATOM 2619 O O . PHE B 1 176 ? -2.777 54.602 -9.855 1.00 24.77 168 PHE B O 1
ATOM 2627 N N . THR B 1 177 ? -4.286 53.698 -11.275 1.00 22.22 169 THR B N 1
ATOM 2628 C CA . THR B 1 177 ? -4.466 52.508 -10.400 1.00 22.69 169 THR B CA 1
ATOM 2629 C C . THR B 1 177 ? -3.656 51.300 -10.887 1.00 23.17 169 THR B C 1
ATOM 2630 O O . THR B 1 177 ? -3.242 50.460 -10.085 1.00 23.34 169 THR B O 1
ATOM 2634 N N . GLN B 1 178 ? -3.424 51.220 -12.193 1.00 22.35 170 GLN B N 1
ATOM 2635 C CA . GLN B 1 178 ? -2.824 50.023 -12.822 1.00 21.34 170 GLN B CA 1
ATOM 2636 C C . GLN B 1 178 ? -1.685 50.321 -13.805 1.00 24.50 170 GLN B C 1
ATOM 2637 O O . GLN B 1 178 ? -0.891 49.444 -14.138 1.00 24.97 170 GLN B O 1
ATOM 2643 N N . GLY B 1 179 ? -1.613 51.555 -14.281 1.00 22.61 171 GLY B N 1
ATOM 2644 C CA . GLY B 1 179 ? -0.780 51.859 -15.420 1.00 20.72 171 GLY B CA 1
ATOM 2645 C C . GLY B 1 179 ? 0.533 52.543 -15.115 1.00 23.82 171 GLY B C 1
ATOM 2646 O O . GLY B 1 179 ? 1.147 53.100 -16.029 1.00 24.96 171 GLY B O 1
ATOM 2647 N N . ILE B 1 180 ? 0.987 52.520 -13.859 1.00 20.79 172 ILE B N 1
ATOM 2648 C CA . ILE B 1 180 ? 2.262 53.203 -13.518 1.00 22.02 172 ILE B CA 1
ATOM 2649 C C . ILE B 1 180 ? 3.398 52.209 -13.301 1.00 28.08 172 ILE B C 1
ATOM 2650 O O . ILE B 1 180 ? 3.331 51.357 -12.375 1.00 23.57 172 ILE B O 1
ATOM 2655 N N . GLU B 1 181 ? 4.447 52.344 -14.122 1.00 24.18 173 GLU B N 1
ATOM 2656 C CA . GLU B 1 181 ? 5.684 51.599 -13.933 1.00 29.11 173 GLU B CA 1
ATOM 2657 C C . GLU B 1 181 ? 6.753 52.551 -13.399 1.00 25.88 173 GLU B C 1
ATOM 2658 O O . GLU B 1 181 ? 7.256 53.381 -14.140 1.00 24.20 173 GLU B O 1
ATOM 2664 N N . GLN B 1 182 ? 7.063 52.457 -12.110 1.00 22.57 174 GLN B N 1
ATOM 2665 C CA . GLN B 1 182 ? 7.909 53.446 -11.443 1.00 26.22 174 GLN B CA 1
ATOM 2666 C C . GLN B 1 182 ? 9.364 53.240 -11.847 1.00 25.74 174 GLN B C 1
ATOM 2667 O O . GLN B 1 182 ? 9.749 52.166 -12.345 1.00 27.92 174 GLN B O 1
ATOM 2673 N N . GLY B 1 183 ? 10.179 54.259 -11.649 1.00 25.07 175 GLY B N 1
ATOM 2674 C CA . GLY B 1 183 ? 11.563 54.158 -12.061 1.00 22.01 175 GLY B CA 1
ATOM 2675 C C . GLY B 1 183 ? 12.503 54.367 -10.897 1.00 23.38 175 GLY B C 1
ATOM 2676 O O . GLY B 1 183 ? 12.085 54.448 -9.725 1.00 21.71 175 GLY B O 1
ATOM 2677 N N . TYR B 1 184 ? 13.783 54.451 -11.237 1.00 23.22 176 TYR B N 1
ATOM 2678 C CA . TYR B 1 184 ? 14.799 54.693 -10.244 1.00 25.81 176 TYR B CA 1
ATOM 2679 C C . TYR B 1 184 ? 16.179 54.870 -10.881 1.00 25.11 176 TYR B C 1
ATOM 2680 O O . TYR B 1 184 ? 16.405 54.574 -12.081 1.00 20.80 176 TYR B O 1
ATOM 2689 N N . ILE B 1 185 ? 17.091 55.343 -10.038 1.00 24.87 177 ILE B N 1
ATOM 2690 C CA . ILE B 1 185 ? 18.513 55.312 -10.302 1.00 26.26 177 ILE B CA 1
ATOM 2691 C C . ILE B 1 185 ? 19.106 54.396 -9.226 1.00 26.25 177 ILE B C 1
ATOM 2692 O O . ILE B 1 185 ? 18.971 54.668 -8.036 1.00 26.80 177 ILE B O 1
ATOM 2697 N N . GLN B 1 186 ? 19.718 53.303 -9.651 1.00 28.23 178 GLN B N 1
ATOM 2698 C CA . GLN B 1 186 ? 20.400 52.428 -8.702 1.00 29.49 178 GLN B CA 1
ATOM 2699 C C . GLN B 1 186 ? 21.884 52.273 -9.062 1.00 31.90 178 GLN B C 1
ATOM 2700 O O . GLN B 1 186 ? 22.289 52.503 -10.222 1.00 33.20 178 GLN B O 1
ATOM 2706 N N . VAL B 1 187 ? 22.690 51.910 -8.058 1.00 33.00 179 VAL B N 1
ATOM 2707 C CA . VAL B 1 187 ? 24.129 51.658 -8.258 1.00 33.16 179 VAL B CA 1
ATOM 2708 C C . VAL B 1 187 ? 24.366 50.151 -8.230 1.00 36.26 179 VAL B C 1
ATOM 2709 O O . VAL B 1 187 ? 23.903 49.484 -7.296 1.00 35.61 179 VAL B O 1
ATOM 2713 N N . GLU B 1 188 ? 25.071 49.608 -9.220 1.00 37.54 180 GLU B N 1
ATOM 2714 C CA . GLU B 1 188 ? 25.245 48.158 -9.278 1.00 45.05 180 GLU B CA 1
ATOM 2715 C C . GLU B 1 188 ? 25.862 47.541 -7.983 1.00 45.68 180 GLU B C 1
ATOM 2716 O O . GLU B 1 188 ? 26.473 48.242 -7.167 1.00 43.48 180 GLU B O 1
ATOM 2722 N N . SER B 1 189 ? 25.612 46.248 -7.780 1.00 49.93 181 SER B N 1
ATOM 2723 C CA . SER B 1 189 ? 25.948 45.551 -6.531 1.00 53.16 181 SER B CA 1
ATOM 2724 C C . SER B 1 189 ? 27.328 44.915 -6.555 1.00 53.13 181 SER B C 1
ATOM 2725 O O . SER B 1 189 ? 27.836 44.590 -7.621 1.00 54.61 181 SER B O 1
ATOM 2736 N N . GLY C 1 11 ? -38.189 63.041 -18.784 1.00 40.71 3 GLY C N 1
ATOM 2737 C CA . GLY C 1 11 ? -37.634 62.115 -19.756 1.00 33.82 3 GLY C CA 1
ATOM 2738 C C . GLY C 1 11 ? -36.386 62.710 -20.398 1.00 31.06 3 GLY C C 1
ATOM 2739 O O . GLY C 1 11 ? -35.725 63.579 -19.792 1.00 25.96 3 GLY C O 1
ATOM 2740 N N . PRO C 1 12 ? -36.036 62.239 -21.612 1.00 29.34 4 PRO C N 1
ATOM 2741 C CA . PRO C 1 12 ? -34.751 62.673 -22.211 1.00 24.54 4 PRO C CA 1
ATOM 2742 C C . PRO C 1 12 ? -34.823 64.048 -22.870 1.00 22.76 4 PRO C C 1
ATOM 2743 O O . PRO C 1 12 ? -35.904 64.554 -23.146 1.00 19.76 4 PRO C O 1
ATOM 2747 N N . ALA C 1 13 ? -33.664 64.639 -23.144 1.00 20.78 5 ALA C N 1
ATOM 2748 C CA . ALA C 1 13 ? -33.576 65.831 -23.947 1.00 19.45 5 ALA C CA 1
ATOM 2749 C C . ALA C 1 13 ? -34.128 65.552 -25.333 1.00 21.65 5 ALA C C 1
ATOM 2750 O O . ALA C 1 13 ? -34.214 64.379 -25.751 1.00 21.01 5 ALA C O 1
ATOM 2752 N N . ALA C 1 14 ? -34.485 66.610 -26.049 1.00 23.15 6 ALA C N 1
ATOM 2753 C CA . ALA C 1 14 ? -34.793 66.480 -27.463 1.00 26.24 6 ALA C CA 1
ATOM 2754 C C . ALA C 1 14 ? -33.492 66.180 -28.265 1.00 29.29 6 ALA C C 1
ATOM 2755 O O . ALA C 1 14 ? -32.366 66.311 -27.730 1.00 29.87 6 ALA C O 1
ATOM 2757 N N . GLY C 1 15 ? -33.627 65.738 -29.520 1.00 27.85 7 GLY C N 1
ATOM 2758 C CA . GLY C 1 15 ? -32.453 65.541 -30.376 1.00 26.78 7 GLY C CA 1
ATOM 2759 C C . GLY C 1 15 ? -31.861 64.163 -30.177 1.00 27.55 7 GLY C C 1
ATOM 2760 O O . GLY C 1 15 ? -32.597 63.185 -30.066 1.00 28.41 7 GLY C O 1
ATOM 2761 N N . GLN C 1 16 ? -30.536 64.065 -30.135 1.00 26.36 8 GLN C N 1
ATOM 2762 C CA . GLN C 1 16 ? -29.878 62.762 -30.074 1.00 29.91 8 GLN C CA 1
ATOM 2763 C C . GLN C 1 16 ? -29.950 62.100 -28.705 1.00 31.59 8 GLN C C 1
ATOM 2764 O O . GLN C 1 16 ? -29.865 62.773 -27.663 1.00 31.25 8 GLN C O 1
ATOM 2770 N N . ALA C 1 17 ? -30.063 60.773 -28.703 1.00 27.95 9 ALA C N 1
ATOM 2771 C CA . ALA C 1 17 ? -29.962 60.010 -27.477 1.00 27.82 9 ALA C CA 1
ATOM 2772 C C . ALA C 1 17 ? -28.598 60.288 -26.852 1.00 30.82 9 ALA C C 1
ATOM 2773 O O . ALA C 1 17 ? -27.587 60.314 -27.558 1.00 33.13 9 ALA C O 1
ATOM 2775 N N . TYR C 1 18 ? -28.577 60.538 -25.545 1.00 27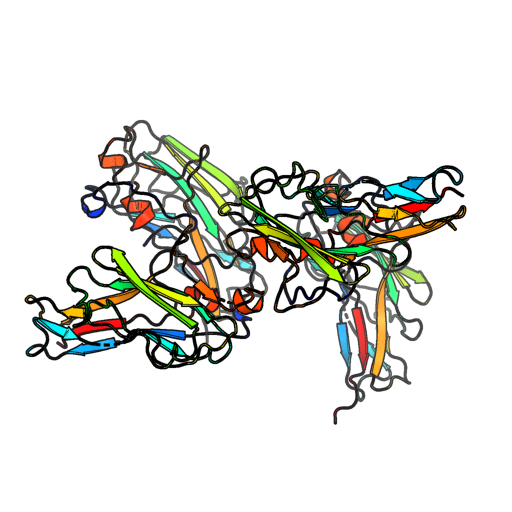.12 10 TYR C N 1
ATOM 2776 C CA . TYR C 1 18 ? -27.333 60.694 -24.810 1.00 25.97 10 TYR C CA 1
ATOM 2777 C C . TYR C 1 18 ? -26.641 59.342 -24.590 1.00 27.77 10 TYR C C 1
ATOM 2778 O O . TYR C 1 18 ? -27.261 58.388 -24.155 1.00 24.71 10 TYR C O 1
ATOM 2787 N N . ASP C 1 19 ? -25.344 59.270 -24.841 1.00 27.86 11 ASP C N 1
ATOM 2788 C CA . ASP C 1 19 ? -24.638 57.999 -24.676 1.00 26.59 11 ASP C CA 1
ATOM 2789 C C . ASP C 1 19 ? -23.989 57.995 -23.301 1.00 26.74 11 ASP C C 1
ATOM 2790 O O . ASP C 1 19 ? -23.022 58.731 -23.056 1.00 26.74 11 ASP C O 1
ATOM 2795 N N . ALA C 1 20 ? -24.566 57.208 -22.394 1.00 25.61 12 ALA C N 1
ATOM 2796 C CA . ALA C 1 20 ? -24.095 57.115 -21.023 1.00 30.08 12 ALA C CA 1
ATOM 2797 C C . ALA C 1 20 ? -22.967 56.082 -20.842 1.00 31.32 12 ALA C C 1
ATOM 2798 O O . ALA C 1 20 ? -22.477 55.873 -19.716 1.00 33.06 12 ALA C O 1
ATOM 2800 N N . GLY C 1 21 ? -22.534 55.463 -21.941 1.00 33.65 13 GLY C N 1
ATOM 2801 C CA . GLY C 1 21 ? -21.411 54.501 -21.890 1.00 34.54 13 GLY C CA 1
ATOM 2802 C C . GLY C 1 21 ? -21.847 53.318 -21.055 1.00 33.91 13 GLY C C 1
ATOM 2803 O O . GLY C 1 21 ? -22.970 52.868 -21.206 1.00 36.46 13 GLY C O 1
ATOM 2804 N N . ASN C 1 22 ? -20.982 52.846 -20.161 1.00 33.46 14 ASN C N 1
ATOM 2805 C CA . ASN C 1 22 ? -21.340 51.756 -19.247 1.00 33.71 14 ASN C CA 1
ATOM 2806 C C . ASN C 1 22 ? -21.795 52.214 -17.870 1.00 34.15 14 ASN C C 1
ATOM 2807 O O . ASN C 1 22 ? -21.864 51.406 -16.966 1.00 31.96 14 ASN C O 1
ATOM 2812 N N . LEU C 1 23 ? -22.130 53.503 -17.713 1.00 32.50 15 LEU C N 1
ATOM 2813 C CA . LEU C 1 23 ? -22.509 54.033 -16.392 1.00 30.63 15 LEU C CA 1
ATOM 2814 C C . LEU C 1 23 ? -23.879 53.523 -15.954 1.00 32.84 15 LEU C C 1
ATOM 2815 O O . LEU C 1 23 ? -24.757 53.315 -16.790 1.00 32.80 15 LEU C O 1
ATOM 2820 N N . ASP C 1 24 ? -24.045 53.333 -14.645 1.00 32.13 16 ASP C N 1
ATOM 2821 C CA . ASP C 1 24 ? -25.322 52.944 -14.078 1.00 34.88 16 ASP C CA 1
ATOM 2822 C C . ASP C 1 24 ? -26.066 54.223 -13.700 1.00 32.79 16 ASP C C 1
ATOM 2823 O O . ASP C 1 24 ? -25.951 54.723 -12.581 1.00 32.78 16 ASP C O 1
ATOM 2828 N N . VAL C 1 25 ? -26.836 54.728 -14.652 1.00 30.40 17 VAL C N 1
ATOM 2829 C CA . VAL C 1 25 ? -27.435 56.053 -14.548 1.00 31.26 17 VAL C CA 1
ATOM 2830 C C . VAL C 1 25 ? -28.424 56.142 -13.385 1.00 31.08 17 VAL C C 1
ATOM 2831 O O . VAL C 1 25 ? -28.403 57.125 -12.628 1.00 28.62 17 VAL C O 1
ATOM 2835 N N . ALA C 1 26 ? -29.219 55.087 -13.179 1.00 29.02 18 ALA C N 1
ATOM 2836 C CA . ALA C 1 26 ? -30.165 55.058 -12.054 1.00 29.05 18 ALA C CA 1
ATOM 2837 C C . ALA C 1 26 ? -29.466 55.150 -10.691 1.00 28.69 18 ALA C C 1
ATOM 2838 O O . ALA C 1 26 ? -30.077 55.531 -9.687 1.00 30.52 18 ALA C O 1
ATOM 2840 N N . SER C 1 27 ? -28.185 54.819 -10.644 1.00 29.48 19 SER C N 1
ATOM 2841 C CA . SER C 1 27 ? -27.451 54.897 -9.392 1.00 30.79 19 SER C CA 1
ATOM 2842 C C . SER C 1 27 ? -26.889 56.310 -9.106 1.00 30.99 19 SER C C 1
ATOM 2843 O O . SER C 1 27 ? -26.272 56.540 -8.053 1.00 29.47 19 SER C O 1
ATOM 2846 N N . SER C 1 28 ? -27.091 57.256 -10.030 1.00 29.13 20 SER C N 1
ATOM 2847 C CA . SER C 1 28 ? -26.500 58.597 -9.861 1.00 26.82 20 SER C CA 1
ATOM 2848 C C . SER C 1 28 ? -26.878 59.217 -8.512 1.00 25.34 20 SER C C 1
ATOM 2849 O O . SER C 1 28 ? -28.056 59.400 -8.232 1.00 26.37 20 SER C O 1
ATOM 2852 N N . PRO C 1 29 ? -25.892 59.533 -7.655 1.00 28.10 21 PRO C N 1
ATOM 2853 C CA . PRO C 1 29 ? -26.249 60.187 -6.380 1.00 27.88 21 PRO C CA 1
ATOM 2854 C C . PRO C 1 29 ? -27.014 61.515 -6.565 1.00 27.26 21 PRO C C 1
ATOM 2855 O O . PRO C 1 29 ? -27.892 61.851 -5.767 1.00 28.14 21 PRO C O 1
ATOM 2859 N N . VAL C 1 30 ? -26.692 62.250 -7.625 1.00 25.72 22 VAL C N 1
ATOM 2860 C CA . VAL C 1 30 ? -27.356 63.532 -7.923 1.00 25.11 22 VAL C CA 1
ATOM 2861 C C . VAL C 1 30 ? -28.221 63.348 -9.166 1.00 23.88 22 VAL C C 1
ATOM 2862 O O . VAL C 1 30 ? -27.767 62.857 -10.198 1.00 21.97 22 VAL C O 1
ATOM 2866 N N . LYS C 1 31 ? -29.479 63.732 -9.063 1.00 20.88 23 LYS C N 1
ATOM 2867 C CA . LYS C 1 31 ? -30.399 63.535 -10.166 1.00 24.39 23 LYS C CA 1
ATOM 2868 C C . LYS C 1 31 ? -31.104 64.845 -10.416 1.00 21.70 23 LYS C C 1
ATOM 2869 O O . LYS C 1 31 ? -32.194 65.051 -9.891 1.00 22.66 23 LYS C O 1
ATOM 2875 N N . PRO C 1 32 ? -30.463 65.764 -11.187 1.00 22.34 24 PRO C N 1
ATOM 2876 C CA . PRO C 1 32 ? -31.088 67.055 -11.516 1.00 21.12 24 PRO C CA 1
ATOM 2877 C C . PRO C 1 32 ? -32.309 66.914 -12.411 1.00 22.62 24 PRO C C 1
ATOM 2878 O O . PRO C 1 32 ? -32.360 66.028 -13.290 1.00 24.44 24 PRO C O 1
ATOM 2882 N N . THR C 1 33 ? -33.264 67.818 -12.213 1.00 21.42 25 THR C N 1
ATOM 2883 C CA . THR C 1 33 ? -34.342 68.042 -13.163 1.00 21.35 25 THR C CA 1
ATOM 2884 C C . THR C 1 33 ? -34.211 69.431 -13.784 1.00 21.44 25 THR C C 1
ATOM 2885 O O . THR C 1 33 ? -34.148 70.438 -13.079 1.00 22.60 25 THR C O 1
ATOM 2889 N N . LEU C 1 34 ? -34.195 69.480 -15.110 1.00 19.18 26 LEU C N 1
ATOM 2890 C CA . LEU C 1 34 ? -34.172 70.724 -15.828 1.00 18.12 26 LEU C CA 1
ATOM 2891 C C . LEU C 1 34 ? -35.548 70.861 -16.422 1.00 20.64 26 LEU C C 1
ATOM 2892 O O . LEU C 1 34 ? -36.016 69.955 -17.107 1.00 21.09 26 LEU C O 1
ATOM 2897 N N . SER C 1 35 ? -36.187 72.002 -16.192 1.00 20.35 27 SER C N 1
ATOM 2898 C CA . SER C 1 35 ? -37.540 72.169 -16.674 1.00 22.28 27 SER C CA 1
ATOM 2899 C C . SER C 1 35 ? -37.723 73.521 -17.335 1.00 22.25 27 SER C C 1
ATOM 2900 O O . SER C 1 35 ? -37.112 74.539 -16.957 1.00 24.38 27 SER C O 1
ATOM 2903 N N . ILE C 1 36 ? -38.538 73.533 -18.383 1.00 20.46 28 ILE C N 1
ATOM 2904 C CA . ILE C 1 36 ? -38.900 74.775 -19.032 1.00 20.07 28 ILE C CA 1
ATOM 2905 C C . ILE C 1 36 ? -40.398 75.058 -18.828 1.00 22.77 28 ILE C C 1
ATOM 2906 O O . ILE C 1 36 ? -41.214 74.136 -18.855 1.00 21.07 28 ILE C O 1
ATOM 2911 N N . THR C 1 37 ? -40.718 76.333 -18.626 1.00 21.64 29 THR C N 1
ATOM 2912 C CA . THR C 1 37 ? -42.074 76.860 -18.519 1.00 23.75 29 THR C CA 1
ATOM 2913 C C . THR C 1 37 ? -43.074 76.198 -19.453 1.00 24.70 29 THR C C 1
ATOM 2914 O O . THR C 1 37 ? -42.860 76.119 -20.666 1.00 21.39 29 THR C O 1
ATOM 2918 N N . LYS C 1 38 ? -44.176 75.746 -18.871 1.00 25.47 30 LYS C N 1
ATOM 2919 C CA . LYS C 1 38 ? -45.336 75.322 -19.668 1.00 25.14 30 LYS C CA 1
ATOM 2920 C C . LYS C 1 38 ? -46.369 76.412 -19.537 1.00 26.91 30 LYS C C 1
ATOM 2921 O O . LYS C 1 38 ? -47.047 76.513 -18.513 1.00 29.09 30 LYS C O 1
ATOM 2927 N N . LYS C 1 39 ? -46.446 77.248 -20.553 1.00 24.75 31 LYS C N 1
ATOM 2928 C CA . LYS C 1 39 ? -47.246 78.447 -20.528 1.00 27.76 31 LYS C CA 1
ATOM 2929 C C . LYS C 1 39 ? -48.540 78.237 -21.314 1.00 31.37 31 LYS C C 1
ATOM 2930 O O . LYS C 1 39 ? -48.509 77.821 -22.479 1.00 29.72 31 LYS C O 1
ATOM 2936 N N . THR C 1 40 ? -49.664 78.514 -20.667 1.00 33.14 32 THR C N 1
ATOM 2937 C CA . THR C 1 40 ? -50.939 78.629 -21.365 1.00 36.93 32 THR C CA 1
ATOM 2938 C C . THR C 1 40 ? -51.377 80.104 -21.478 1.00 37.08 32 THR C C 1
ATOM 2939 O O . THR C 1 40 ? -51.283 80.871 -20.513 1.00 38.80 32 THR C O 1
ATOM 2943 N N . LEU C 1 41 ? -51.801 80.493 -22.676 1.00 38.28 33 LEU C N 1
ATOM 2944 C CA . LEU C 1 41 ? -52.298 81.841 -22.954 1.00 38.74 33 LEU C CA 1
ATOM 2945 C C . LEU C 1 41 ? -53.765 81.801 -23.405 1.00 40.23 33 LEU C C 1
ATOM 2946 O O . LEU C 1 41 ? -54.229 80.785 -23.949 1.00 35.95 33 LEU C O 1
ATOM 2951 N N . THR C 1 42 ? -54.480 82.908 -23.176 1.00 41.85 34 THR C N 1
ATOM 2952 C CA . THR C 1 42 ? -55.841 83.084 -23.744 1.00 43.50 34 THR C CA 1
ATOM 2953 C C . THR C 1 42 ? -55.716 83.386 -25.233 1.00 44.57 34 THR C C 1
ATOM 2954 O O . THR C 1 42 ? -54.714 83.949 -25.671 1.00 44.14 34 THR C O 1
ATOM 2958 N N . ALA C 1 43 ? -56.735 82.999 -25.999 1.00 47.49 35 ALA C N 1
ATOM 2959 C CA . ALA C 1 43 ? -56.762 83.184 -27.461 1.00 48.68 35 ALA C CA 1
ATOM 2960 C C . ALA C 1 43 ? -56.743 84.652 -27.903 1.00 47.89 35 ALA C C 1
ATOM 2961 O O . ALA C 1 43 ? -56.242 84.978 -28.977 1.00 48.06 35 ALA C O 1
ATOM 2963 N N . ALA C 1 44 ? -57.280 85.520 -27.056 1.00 49.01 36 ALA C N 1
ATOM 2964 C CA . ALA C 1 44 ? -57.287 86.959 -27.275 1.00 51.06 36 ALA C CA 1
ATOM 2965 C C . ALA C 1 44 ? -55.881 87.536 -27.121 1.00 52.49 36 ALA C C 1
ATOM 2966 O O . ALA C 1 44 ? -55.411 88.294 -27.981 1.00 53.41 36 ALA C O 1
ATOM 2968 N N . GLU C 1 45 ? -55.217 87.162 -26.026 1.00 51.32 37 GLU C N 1
ATOM 2969 C CA . GLU C 1 45 ? -53.895 87.703 -25.691 1.00 51.07 37 GLU C CA 1
ATOM 2970 C C . GLU C 1 45 ? -52.761 87.099 -26.533 1.00 45.61 37 GLU C C 1
ATOM 2971 O O . GLU C 1 45 ? -51.778 87.780 -26.816 1.00 43.83 37 GLU C O 1
ATOM 2977 N N . ALA C 1 46 ? -52.915 85.840 -26.943 1.00 43.87 38 ALA C N 1
ATOM 2978 C CA . ALA C 1 46 ? -51.837 85.079 -27.602 1.00 43.69 38 ALA C CA 1
ATOM 2979 C C . ALA C 1 46 ? -51.079 85.753 -28.765 1.00 45.21 38 ALA C C 1
ATOM 2980 O O . ALA C 1 46 ? -49.840 85.814 -28.730 1.00 43.28 38 ALA C O 1
ATOM 2982 N N . PRO C 1 47 ? -51.805 86.255 -29.800 1.00 45.19 39 PRO C N 1
ATOM 2983 C CA . PRO C 1 47 ? -51.121 86.770 -30.985 1.00 43.44 39 PRO C CA 1
ATOM 2984 C C . PRO C 1 47 ? -50.163 87.926 -30.686 1.00 41.54 39 PRO C C 1
ATOM 2985 O O . PRO C 1 47 ? -50.555 88.935 -30.105 1.00 40.14 39 PRO C O 1
ATOM 2989 N N . ASN C 1 48 ? -48.911 87.752 -31.108 1.00 41.46 40 ASN C N 1
ATOM 2990 C CA . ASN C 1 48 ? -47.827 88.703 -30.853 1.00 41.00 40 ASN C CA 1
ATOM 2991 C C . ASN C 1 48 ? -47.424 88.847 -29.379 1.00 37.88 40 ASN C C 1
ATOM 2992 O O . ASN C 1 48 ? -46.692 89.773 -29.028 1.00 39.55 40 ASN C O 1
ATOM 2997 N N . ALA C 1 49 ? -47.914 87.948 -28.529 1.00 35.42 41 ALA C N 1
ATOM 2998 C CA . ALA C 1 49 ? -47.607 88.018 -27.096 1.00 34.82 41 ALA C CA 1
ATOM 2999 C C . ALA C 1 49 ? -46.106 87.764 -26.886 1.00 34.17 41 ALA C C 1
ATOM 3000 O O . ALA C 1 49 ? -45.544 86.826 -27.453 1.00 32.89 41 ALA C O 1
ATOM 3002 N N . LYS C 1 50 ? -45.465 88.644 -26.125 1.00 34.91 42 LYS C N 1
ATOM 3003 C CA . LYS C 1 50 ? -44.064 88.464 -25.705 1.00 33.15 42 LYS C CA 1
ATOM 3004 C C . LYS C 1 50 ? -44.043 87.734 -24.355 1.00 32.25 42 LYS C C 1
ATOM 3005 O O . LYS C 1 50 ? -44.374 88.334 -23.319 1.00 33.81 42 LYS C O 1
ATOM 3011 N N . VAL C 1 51 ? -43.694 86.446 -24.366 1.00 29.48 43 VAL C N 1
ATOM 3012 C CA . VAL C 1 51 ? -43.821 85.577 -23.181 1.00 27.41 43 VAL C CA 1
ATOM 3013 C C . VAL C 1 51 ? -42.440 85.359 -22.503 1.00 29.09 43 VAL C C 1
ATOM 3014 O O . VAL C 1 51 ? -41.474 84.940 -23.160 1.00 26.03 43 VAL C O 1
ATOM 3018 N N . THR C 1 52 ? -42.360 85.616 -21.203 1.00 27.89 44 THR C N 1
ATOM 3019 C CA . THR C 1 52 ? -41.162 85.261 -20.437 1.00 26.99 44 THR C CA 1
ATOM 3020 C C . THR C 1 52 ? -41.139 83.776 -20.119 1.00 24.71 44 THR C C 1
ATOM 3021 O O . THR C 1 52 ? -42.070 83.213 -19.546 1.00 25.72 44 THR C O 1
ATOM 3033 N N . GLU C 1 54 ? -38.683 80.424 -18.588 1.00 20.27 46 GLU C N 1
ATOM 3034 C CA . GLU C 1 54 ? -37.615 80.137 -17.632 1.00 22.98 46 GLU C CA 1
ATOM 3035 C C . GLU C 1 54 ? -37.153 78.706 -17.774 1.00 21.21 46 GLU C C 1
ATOM 3036 O O . GLU C 1 54 ? -37.959 77.788 -17.882 1.00 23.67 46 GLU C O 1
ATOM 3042 N N . LEU C 1 55 ? -35.846 78.521 -17.784 1.00 21.23 47 LEU C N 1
ATOM 3043 C CA . LEU C 1 55 ? -35.275 77.220 -17.609 1.00 17.74 47 LEU C CA 1
ATOM 3044 C C . LEU C 1 55 ? -34.834 77.121 -16.153 1.00 20.20 47 LEU C C 1
ATOM 3045 O O . LEU C 1 55 ? -34.021 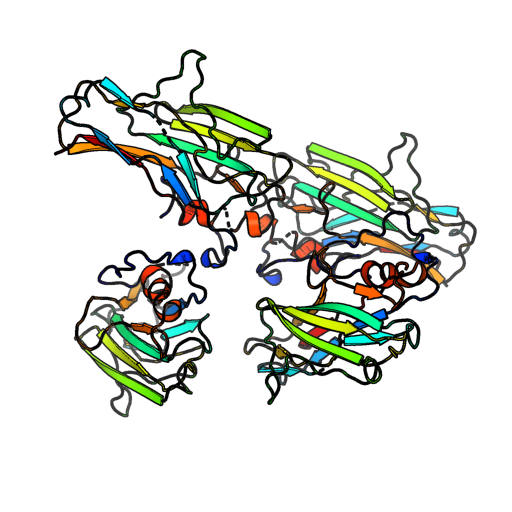77.955 -15.687 1.00 18.13 47 LEU C O 1
ATOM 3050 N N . SER C 1 56 ? -35.386 76.136 -15.449 1.00 18.52 48 SER C N 1
ATOM 3051 C CA . SER C 1 56 ? -35.151 75.921 -14.020 1.00 20.79 48 SER C CA 1
ATOM 3052 C C . SER C 1 56 ? -34.412 74.632 -13.697 1.00 21.51 48 SER C C 1
ATOM 3053 O O . SER C 1 56 ? -34.457 73.670 -14.464 1.00 21.74 48 SER C O 1
ATOM 3056 N N . VAL C 1 57 ? -33.761 74.620 -12.539 1.00 20.14 49 VAL C N 1
ATOM 3057 C CA . VAL C 1 57 ? -32.993 73.498 -12.057 1.00 21.46 49 VAL C CA 1
ATOM 3058 C C . VAL C 1 57 ? -33.554 73.131 -10.688 1.00 21.01 49 VAL C C 1
ATOM 3059 O O . VAL C 1 57 ? -33.731 73.995 -9.827 1.00 20.09 49 VAL C O 1
ATOM 3063 N N . GLU C 1 58 ? -33.835 71.851 -10.492 1.00 20.25 50 GLU C N 1
ATOM 3064 C CA . GLU C 1 58 ? -34.136 71.322 -9.179 1.00 22.13 50 GLU C CA 1
ATOM 3065 C C . GLU C 1 58 ? -33.313 70.090 -8.860 1.00 21.64 50 GLU C C 1
ATOM 3066 O O . GLU C 1 58 ? -32.945 69.329 -9.749 1.00 26.10 50 GLU C O 1
ATOM 3072 N N . GLY C 1 59 ? -33.036 69.876 -7.580 1.00 20.11 51 GLY C N 1
ATOM 3073 C CA . GLY C 1 59 ? -32.351 68.683 -7.134 1.00 20.59 51 GLY C CA 1
ATOM 3074 C C . GLY C 1 59 ? -30.852 68.635 -7.359 1.00 22.70 51 GLY C C 1
ATOM 3075 O O . GLY C 1 59 ? -30.269 67.564 -7.315 1.00 22.98 51 GLY C O 1
ATOM 3076 N N . ALA C 1 60 ? -30.209 69.784 -7.585 1.00 19.84 52 ALA C N 1
ATOM 3077 C CA . ALA C 1 60 ? -28.751 69.787 -7.840 1.00 20.96 52 ALA C CA 1
ATOM 3078 C C . ALA C 1 60 ? -27.966 70.864 -7.058 1.00 21.34 52 ALA C C 1
ATOM 3079 O O . ALA C 1 60 ? -26.788 71.063 -7.328 1.00 22.09 52 ALA C O 1
ATOM 3081 N N . ALA C 1 61 ? -28.598 71.517 -6.075 1.00 21.41 53 ALA C N 1
ATOM 3082 C CA . ALA C 1 61 ? -27.966 72.632 -5.355 1.00 23.62 53 ALA C CA 1
ATOM 3083 C C . ALA C 1 61 ? -26.630 72.204 -4.758 1.00 22.58 53 ALA C C 1
ATOM 3084 O O . ALA C 1 61 ? -26.537 71.138 -4.147 1.00 19.71 53 ALA C O 1
ATOM 3086 N N . ASP C 1 62 ? -25.587 73.017 -4.993 1.00 23.19 54 ASP C N 1
ATOM 3087 C CA . ASP C 1 62 ? -24.215 72.771 -4.502 1.00 24.25 54 ASP C CA 1
ATOM 3088 C C . ASP C 1 62 ? -23.534 71.535 -5.098 1.00 21.85 54 ASP C C 1
ATOM 3089 O O . ASP C 1 62 ? -22.557 71.068 -4.552 1.00 21.00 54 ASP C O 1
ATOM 3094 N N . LYS C 1 63 ? -24.017 71.050 -6.244 1.00 21.18 55 LYS C N 1
ATOM 3095 C CA . LYS C 1 63 ? -23.473 69.833 -6.849 1.00 20.77 55 LYS C CA 1
ATOM 3096 C C . LYS C 1 63 ? -23.025 70.038 -8.296 1.00 21.87 55 LYS C C 1
ATOM 3097 O O . LYS C 1 63 ? -22.464 69.108 -8.900 1.00 22.28 55 LYS C O 1
ATOM 3103 N N . TYR C 1 64 ? -23.288 71.218 -8.872 1.00 18.60 56 TYR C N 1
ATOM 3104 C CA . TYR C 1 64 ? -22.880 71.486 -10.241 1.00 18.66 56 TYR C CA 1
ATOM 3105 C C . TYR C 1 64 ? -22.242 72.863 -10.447 1.00 19.36 56 TYR C C 1
ATOM 3106 O O . TYR C 1 64 ? -22.308 73.738 -9.553 1.00 19.88 56 TYR C O 1
ATOM 3115 N N . ALA C 1 65 ? -21.625 73.043 -11.625 1.00 19.21 57 ALA C N 1
ATOM 3116 C CA . ALA C 1 65 ? -21.064 74.333 -12.000 1.00 20.05 57 ALA C CA 1
ATOM 3117 C C . ALA C 1 65 ? -21.031 74.544 -13.522 1.00 18.79 57 ALA C C 1
ATOM 3118 O O . ALA C 1 65 ? -21.336 75.626 -14.006 1.00 19.52 57 ALA C O 1
ATOM 3120 N N . ALA C 1 66 ? -20.643 73.509 -14.247 1.00 16.88 58 ALA C N 1
ATOM 3121 C CA . ALA C 1 66 ? -20.379 73.606 -15.661 1.00 17.98 58 ALA C CA 1
ATOM 3122 C C . ALA C 1 66 ? -21.580 73.091 -16.399 1.00 16.35 58 ALA C C 1
ATOM 3123 O O . ALA C 1 66 ? -21.961 71.913 -16.260 1.00 18.43 58 ALA C O 1
ATOM 3125 N N . THR C 1 67 ? -22.161 73.976 -17.206 1.00 18.06 59 THR C N 1
ATOM 3126 C CA . THR C 1 67 ? -23.348 73.659 -17.988 1.00 16.86 59 THR C CA 1
ATOM 3127 C C . THR C 1 67 ? -23.155 74.202 -19.384 1.00 19.67 59 THR C C 1
ATOM 3128 O O . THR C 1 67 ? -22.404 75.187 -19.613 1.00 17.98 59 THR C O 1
ATOM 3132 N N . GLY C 1 68 ? -23.753 73.483 -20.326 1.00 19.07 60 GLY C N 1
ATOM 3133 C CA . GLY C 1 68 ? -23.853 73.923 -21.719 1.00 18.40 60 GLY C CA 1
ATOM 3134 C C . GLY C 1 68 ? -25.235 73.448 -22.136 1.00 19.57 60 GLY C C 1
ATOM 3135 O O . GLY C 1 68 ? -25.510 72.232 -22.161 1.00 21.62 60 GLY C O 1
ATOM 3136 N N . LEU C 1 69 ? -26.133 74.375 -22.399 1.00 15.77 61 LEU C N 1
ATOM 3137 C CA . LEU C 1 69 ? -27.517 73.972 -22.630 1.00 16.72 61 LEU C CA 1
ATOM 3138 C C . LEU C 1 69 ? -28.037 74.708 -23.859 1.00 17.19 61 LEU C C 1
ATOM 3139 O O . LEU C 1 69 ? -28.046 75.941 -23.900 1.00 19.97 61 LEU C O 1
ATOM 3144 N N . HIS C 1 70 ? -28.427 73.934 -24.874 1.00 18.50 62 HIS C N 1
ATOM 3145 C CA . HIS C 1 70 ? -29.066 74.477 -26.089 1.00 17.33 62 HIS C CA 1
ATOM 3146 C C . HIS C 1 70 ? -30.569 74.396 -25.887 1.00 17.66 62 HIS C C 1
ATOM 3147 O O . HIS C 1 70 ? -31.090 73.343 -25.537 1.00 17.46 62 HIS C O 1
ATOM 3154 N N . ILE C 1 71 ? -31.233 75.521 -26.092 1.00 18.60 63 ILE C N 1
ATOM 3155 C CA . ILE C 1 71 ? -32.688 75.636 -26.007 1.00 21.21 63 ILE C CA 1
ATOM 3156 C C . ILE C 1 71 ? -33.132 75.905 -27.436 1.00 23.34 63 ILE C C 1
ATOM 3157 O O . ILE C 1 71 ? -32.655 76.856 -28.056 1.00 23.49 63 ILE C O 1
ATOM 3162 N N . GLN C 1 72 ? -33.998 75.030 -27.951 1.00 23.95 64 GLN C N 1
ATOM 3163 C CA . GLN C 1 72 ? -34.569 75.194 -29.288 1.00 26.60 64 GLN C CA 1
ATOM 3164 C C . GLN C 1 72 ? -36.067 75.299 -29.130 1.00 27.21 64 GLN C C 1
ATOM 3165 O O . GLN C 1 72 ? -36.652 74.764 -28.185 1.00 26.11 64 GLN C O 1
ATOM 3171 N N . PHE C 1 73 ? -36.676 76.024 -30.054 1.00 27.90 65 PHE C N 1
ATOM 3172 C CA . PHE C 1 73 ? -38.070 76.313 -29.959 1.00 27.49 65 PHE C CA 1
ATOM 3173 C C . PHE C 1 73 ? -38.703 76.218 -31.340 1.00 28.41 65 PHE C C 1
ATOM 3174 O O . PHE C 1 73 ? -38.010 76.233 -32.364 1.00 28.74 65 PHE C O 1
ATOM 3182 N N . ASP C 1 74 ? -40.018 76.090 -31.348 1.00 32.58 66 ASP C N 1
ATOM 3183 C CA . ASP C 1 74 ? -40.806 76.099 -32.589 1.00 33.39 66 ASP C CA 1
ATOM 3184 C C . ASP C 1 74 ? -40.398 77.284 -33.467 1.00 34.00 66 ASP C C 1
ATOM 3185 O O . ASP C 1 74 ? -40.434 78.436 -33.001 1.00 34.07 66 ASP C O 1
ATOM 3190 N N . PRO C 1 75 ? -39.974 77.014 -34.740 1.00 34.33 67 PRO C N 1
ATOM 3191 C CA . PRO C 1 75 ? -39.543 78.066 -35.670 1.00 34.09 67 PRO C CA 1
ATOM 3192 C C . PRO C 1 75 ? -40.506 79.245 -35.819 1.00 32.26 67 PRO C C 1
ATOM 3193 O O . PRO C 1 75 ? -40.045 80.343 -36.123 1.00 32.97 67 PRO C O 1
ATOM 3197 N N . LYS C 1 76 ? -41.809 79.032 -35.601 1.00 31.09 68 LYS C N 1
ATOM 3198 C CA . LYS C 1 76 ? -42.801 80.114 -35.629 1.00 32.45 68 LYS C CA 1
ATOM 3199 C C . LYS C 1 76 ? -42.619 81.145 -34.499 1.00 34.97 68 LYS C C 1
ATOM 3200 O O . LYS C 1 76 ? -43.080 82.294 -34.611 1.00 36.01 68 LYS C O 1
ATOM 3206 N N . LEU C 1 77 ? -41.995 80.729 -33.391 1.00 30.81 69 LEU C N 1
ATOM 3207 C CA . LEU C 1 77 ? -41.679 81.682 -32.301 1.00 31.11 69 LEU C CA 1
ATOM 3208 C C . LEU C 1 77 ? -40.443 82.514 -32.647 1.00 30.33 69 LEU C C 1
ATOM 3209 O O . LEU C 1 77 ? -39.600 82.080 -33.427 1.00 32.75 69 LEU C O 1
ATOM 3214 N N . LYS C 1 78 ? -40.315 83.694 -32.047 1.00 32.29 70 LYS C N 1
ATOM 3215 C CA . LYS C 1 78 ? -39.113 84.499 -32.195 1.00 34.72 70 LYS C CA 1
ATOM 3216 C C . LYS C 1 78 ? -38.488 84.800 -30.821 1.00 31.51 70 LYS C C 1
ATOM 3217 O O . LYS C 1 78 ? -39.188 85.243 -29.908 1.00 28.59 70 LYS C O 1
ATOM 3223 N N . LEU C 1 79 ? -37.181 84.594 -30.701 1.00 27.43 71 LEU C N 1
ATOM 3224 C CA . LEU C 1 79 ? -36.445 85.018 -29.514 1.00 29.12 71 LEU C CA 1
ATOM 3225 C C . LEU C 1 79 ? -36.306 86.549 -29.531 1.00 28.84 71 LEU C C 1
ATOM 3226 O O . LEU C 1 79 ? -35.850 87.119 -30.516 1.00 30.00 71 LEU C O 1
ATOM 3231 N N . ILE C 1 80 ? -36.728 87.207 -28.452 1.00 29.89 72 ILE C N 1
ATOM 3232 C CA . ILE C 1 80 ? -36.650 88.670 -28.347 1.00 26.92 72 ILE C CA 1
ATOM 3233 C C . ILE C 1 80 ? -35.482 89.130 -27.436 1.00 28.98 72 ILE C C 1
ATOM 3234 O O . ILE C 1 80 ? -35.587 89.045 -26.216 1.00 26.42 72 ILE C O 1
ATOM 3239 N N . PRO C 1 81 ? -34.402 89.657 -28.023 1.00 28.35 73 PRO C N 1
ATOM 3240 C CA . PRO C 1 81 ? -33.342 90.143 -27.137 1.00 29.82 73 PRO C CA 1
ATOM 3241 C C . PRO C 1 81 ? -33.855 91.306 -26.273 1.00 31.93 73 PRO C C 1
ATOM 3242 O O . PRO C 1 81 ? -34.757 92.057 -26.700 1.00 30.20 73 PRO C O 1
ATOM 3246 N N . ASP C 1 82 ? -33.305 91.457 -25.068 1.00 28.97 74 ASP C N 1
ATOM 3247 C CA . ASP C 1 82 ? -33.748 92.537 -24.191 1.00 27.97 74 ASP C CA 1
ATOM 3248 C C . ASP C 1 82 ? -33.183 93.895 -24.600 1.00 27.73 74 ASP C C 1
ATOM 3249 O O . ASP C 1 82 ? -32.499 94.022 -25.630 1.00 26.09 74 ASP C O 1
ATOM 3254 N N . GLU C 1 83 ? -33.448 94.908 -23.780 1.00 27.29 75 GLU C N 1
ATOM 3255 C CA . GLU C 1 83 ? -33.058 96.260 -24.127 1.00 30.70 75 GLU C CA 1
ATOM 3256 C C . GLU C 1 83 ? -31.537 96.444 -24.235 1.00 31.09 75 GLU C C 1
ATOM 3257 O O . GLU C 1 83 ? -31.089 97.354 -24.922 1.00 28.05 75 GLU C O 1
ATOM 3263 N N . ASP C 1 84 ? -30.765 95.538 -23.613 1.00 28.96 76 ASP C N 1
ATOM 3264 C CA . ASP C 1 84 ? -29.286 95.537 -23.689 1.00 31.09 76 ASP C CA 1
ATOM 3265 C C . ASP C 1 84 ? -28.778 94.645 -24.823 1.00 31.50 76 ASP C C 1
ATOM 3266 O O . ASP C 1 84 ? -27.573 94.559 -25.067 1.00 35.42 76 ASP C O 1
ATOM 3271 N N . GLY C 1 85 ? -29.690 93.956 -25.493 1.00 28.86 77 GLY C N 1
ATOM 3272 C CA . GLY C 1 85 ? -29.316 93.022 -26.539 1.00 28.50 77 GLY C CA 1
ATOM 3273 C C . GLY C 1 85 ? -29.044 91.628 -26.010 1.00 26.46 77 GLY C C 1
ATOM 3274 O O . GLY C 1 85 ? -28.609 90.753 -26.756 1.00 26.34 77 GLY C O 1
ATOM 3275 N N . ALA C 1 86 ? -29.282 91.388 -24.726 1.00 24.21 78 ALA C N 1
ATOM 3276 C CA . ALA C 1 86 ? -29.020 90.039 -24.235 1.00 24.59 78 ALA C CA 1
ATOM 3277 C C . ALA C 1 86 ? -30.110 89.057 -24.680 1.00 22.46 78 ALA C C 1
ATOM 3278 O O . ALA C 1 86 ? -31.300 89.374 -24.619 1.00 25.30 78 ALA C O 1
ATOM 3280 N N . LEU C 1 87 ? -29.697 87.858 -25.081 1.00 21.60 79 LEU C N 1
ATOM 3281 C CA . LEU C 1 87 ? -30.657 86.807 -25.514 1.00 23.02 79 LEU C CA 1
ATOM 3282 C C . LEU C 1 87 ? -31.400 86.165 -24.340 1.00 23.87 79 LEU C C 1
ATOM 3283 O O . LEU C 1 87 ? -32.533 85.692 -24.455 1.00 22.96 79 LEU C O 1
ATOM 3288 N N . ALA C 1 88 ? -30.730 86.116 -23.198 1.00 22.13 80 ALA C N 1
ATOM 3289 C CA . ALA C 1 88 ? -31.317 85.518 -22.016 1.00 21.77 80 ALA C CA 1
ATOM 3290 C C . ALA C 1 88 ? -30.626 86.157 -20.812 1.00 21.62 80 ALA C C 1
ATOM 3291 O O . ALA C 1 88 ? -29.521 86.723 -20.966 1.00 23.51 80 ALA C O 1
ATOM 3293 N N . THR C 1 89 ? -31.263 86.134 -19.643 1.00 22.21 81 THR C N 1
ATOM 3294 C CA . THR C 1 89 ? -30.573 86.613 -18.427 1.00 24.47 81 THR C CA 1
ATOM 3295 C C . THR C 1 89 ? -30.534 85.567 -17.319 1.00 20.06 81 THR C C 1
ATOM 3296 O O . THR C 1 89 ? -31.524 84.881 -17.062 1.00 18.82 81 THR C O 1
ATOM 3300 N N . ALA C 1 90 ? -29.374 85.420 -16.682 1.00 19.09 82 ALA C N 1
ATOM 3301 C CA . ALA C 1 90 ? -29.205 84.375 -15.672 1.00 17.91 82 ALA C CA 1
ATOM 3302 C C . ALA C 1 90 ? -30.123 84.695 -14.500 1.00 21.36 82 ALA C C 1
ATOM 3303 O O . ALA C 1 90 ? -30.313 85.863 -14.192 1.00 21.67 82 ALA C O 1
ATOM 3305 N N . GLY C 1 91 ? -30.691 83.673 -13.859 1.00 19.32 83 GLY C N 1
ATOM 3306 C CA . GLY C 1 91 ? -31.568 83.859 -12.685 1.00 20.71 83 GLY C CA 1
ATOM 3307 C C . GLY C 1 91 ? -30.871 83.443 -11.382 1.00 20.83 83 GLY C C 1
ATOM 3308 O O . GLY C 1 91 ? -29.649 83.246 -11.344 1.00 21.80 83 GLY C O 1
ATOM 3309 N N . ARG C 1 92 ? -31.656 83.240 -10.330 1.00 22.03 84 ARG C N 1
ATOM 3310 C CA . ARG C 1 92 ? -31.139 82.924 -9.003 1.00 21.85 84 ARG C CA 1
ATOM 3311 C C . ARG C 1 92 ? -30.341 81.641 -8.919 1.00 22.27 84 ARG C C 1
ATOM 3312 O O . ARG C 1 92 ? -29.429 81.544 -8.114 1.00 22.11 84 ARG C O 1
ATOM 3320 N N . ALA C 1 93 ? -30.684 80.630 -9.703 1.00 18.80 85 ALA C N 1
ATOM 3321 C CA . ALA C 1 93 ? -29.907 79.375 -9.649 1.00 19.17 85 ALA C CA 1
ATOM 3322 C C . ALA C 1 93 ? -28.442 79.602 -10.001 1.00 17.60 85 ALA C C 1
ATOM 3323 O O . ALA C 1 93 ? -27.574 78.882 -9.524 1.00 19.69 85 ALA C O 1
ATOM 3325 N N . ALA C 1 94 ? -28.182 80.605 -10.824 1.00 16.90 86 ALA C N 1
ATOM 3326 C CA . ALA C 1 94 ? -26.845 80.873 -11.340 1.00 17.70 86 ALA C CA 1
ATOM 3327 C C . ALA C 1 94 ? -26.100 81.995 -10.588 1.00 18.41 86 ALA C C 1
ATOM 3328 O O . ALA C 1 94 ? -25.014 82.444 -11.026 1.00 20.32 86 ALA C O 1
ATOM 3330 N N . ARG C 1 95 ? -26.666 82.451 -9.478 1.00 18.90 87 ARG C N 1
ATOM 3331 C CA . ARG C 1 95 ? -26.203 83.696 -8.833 1.00 19.84 87 ARG C CA 1
ATOM 3332 C C . ARG C 1 95 ? -24.739 83.644 -8.378 1.00 17.67 87 ARG C C 1
ATOM 3333 O O . ARG C 1 95 ? -24.074 84.675 -8.371 1.00 24.03 87 ARG C O 1
ATOM 3341 N N . LEU C 1 96 ? -24.233 82.460 -8.035 1.00 17.45 88 LEU C N 1
ATOM 3342 C CA . LEU C 1 96 ? -22.860 82.318 -7.566 1.00 18.34 88 LEU C CA 1
ATOM 3343 C C . LEU C 1 96 ? -21.902 81.853 -8.654 1.00 19.97 88 LEU C C 1
ATOM 3344 O O . LEU C 1 96 ? -20.668 81.932 -8.490 1.00 19.54 88 LEU C O 1
ATOM 3349 N N . LEU C 1 97 ? -22.450 81.357 -9.770 1.00 20.05 89 LEU C N 1
ATOM 3350 C CA . LEU C 1 97 ? -21.581 80.871 -10.849 1.00 19.18 89 LEU C CA 1
ATOM 3351 C C . LEU C 1 97 ? -20.742 82.012 -11.421 1.00 20.60 89 LEU C C 1
ATOM 3352 O O . LEU C 1 97 ? -21.238 83.110 -11.673 1.00 17.25 89 LEU C O 1
ATOM 3357 N N . GLU C 1 98 ? -19.465 81.744 -11.635 1.00 17.33 90 GLU C N 1
ATOM 3358 C CA . GLU C 1 98 ? -18.538 82.819 -12.017 1.00 18.62 90 GLU C CA 1
ATOM 3359 C C . GLU C 1 98 ? -18.632 83.171 -13.487 1.00 19.29 90 GLU C C 1
ATOM 3360 O O . GLU C 1 98 ? -18.486 84.354 -13.869 1.00 20.38 90 GLU C O 1
ATOM 3366 N N . LEU C 1 99 ? -18.955 82.175 -14.317 1.00 18.04 91 LEU C N 1
ATOM 3367 C CA . LEU C 1 99 ? -19.032 82.375 -15.767 1.00 21.29 91 LEU C CA 1
ATOM 3368 C C . LEU C 1 99 ? -20.461 82.095 -16.189 1.00 20.28 91 LEU C C 1
ATOM 3369 O O . LEU C 1 99 ? -21.022 81.080 -15.780 1.00 17.81 91 LEU C O 1
ATOM 3374 N N . LYS C 1 100 ? -21.079 83.024 -16.920 1.00 19.52 92 LYS C N 1
ATOM 3375 C CA . LYS C 1 100 ? -22.466 82.842 -17.405 1.00 22.01 92 LYS C CA 1
ATOM 3376 C C . LYS C 1 100 ? -22.558 83.547 -18.742 1.00 23.60 92 LYS C C 1
ATOM 3377 O O . LYS C 1 100 ? -22.261 84.747 -18.823 1.00 24.28 92 LYS C O 1
ATOM 3383 N N . LYS C 1 101 ? -23.007 82.837 -19.785 1.00 19.60 93 LYS C N 1
ATOM 3384 C CA . LYS C 1 101 ? -23.049 83.442 -21.116 1.00 22.57 93 LYS C CA 1
ATOM 3385 C C . LYS C 1 101 ? -24.245 82.894 -21.892 1.00 21.26 93 LYS C C 1
ATOM 3386 O O . LYS C 1 101 ? -24.524 81.701 -21.812 1.00 18.43 93 LYS C O 1
ATOM 3392 N N . ALA C 1 102 ? -24.924 83.756 -22.653 1.00 17.22 94 ALA C N 1
ATOM 3393 C CA . ALA C 1 102 ? -25.966 83.315 -23.581 1.00 19.40 94 ALA C CA 1
ATOM 3394 C C . ALA C 1 102 ? -25.634 83.879 -24.974 1.00 22.10 94 ALA C C 1
ATOM 3395 O O . ALA C 1 102 ? -25.351 85.087 -25.117 1.00 21.25 94 ALA C O 1
ATOM 3397 N N . GLU C 1 103 ? -25.663 83.025 -26.000 1.00 20.69 95 GLU C N 1
ATOM 3398 C CA . GLU C 1 103 ? -25.267 83.472 -27.344 1.00 25.85 95 GLU C CA 1
ATOM 3399 C C . GLU C 1 103 ? -26.121 82.826 -28.420 1.00 24.59 95 GLU C C 1
ATOM 3400 O O . GLU C 1 103 ? -26.772 81.802 -28.173 1.00 21.61 95 GLU C O 1
ATOM 3406 N N . ALA C 1 104 ? -26.114 83.448 -29.602 1.00 25.59 96 ALA C N 1
ATOM 3407 C CA . ALA C 1 104 ? -26.833 82.921 -30.765 1.00 27.87 96 ALA C CA 1
ATOM 3408 C C . ALA C 1 104 ? -26.344 81.523 -31.145 1.00 27.00 96 ALA C C 1
ATOM 3409 O O . ALA C 1 104 ? -25.170 81.149 -30.929 1.00 25.65 96 ALA C O 1
ATOM 3411 N N . ASP C 1 105 ? -27.278 80.729 -31.647 1.00 26.18 97 ASP C N 1
ATOM 3412 C CA . ASP C 1 105 ? -26.958 79.404 -32.150 1.00 28.83 97 ASP C CA 1
ATOM 3413 C C . ASP C 1 105 ? -27.529 79.267 -33.566 1.00 31.31 97 ASP C C 1
ATOM 3414 O O . ASP C 1 105 ? -26.796 79.415 -34.545 1.00 31.25 97 ASP C O 1
ATOM 3419 N N . THR C 1 106 ? -28.824 78.994 -33.666 1.00 31.39 98 THR C N 1
ATOM 3420 C CA . THR C 1 106 ? -29.498 78.979 -34.978 1.00 33.57 98 THR C CA 1
ATOM 3421 C C . THR C 1 106 ? -30.695 79.918 -34.976 1.00 34.12 98 THR C C 1
ATOM 3422 O O . THR C 1 106 ? -30.975 80.604 -33.982 1.00 29.69 98 THR C O 1
ATOM 3426 N N . ASP C 1 107 ? -31.423 79.929 -36.092 1.00 35.12 99 ASP C N 1
ATOM 3427 C CA . ASP C 1 107 ? -32.652 80.711 -36.197 1.00 35.29 99 ASP C CA 1
ATOM 3428 C C . ASP C 1 107 ? -33.687 80.356 -35.117 1.00 31.75 99 ASP C C 1
ATOM 3429 O O . ASP C 1 107 ? -34.511 81.184 -34.736 1.00 34.51 99 ASP C O 1
ATOM 3434 N N . ASN C 1 108 ? -33.653 79.129 -34.626 1.00 30.91 100 ASN C N 1
ATOM 3435 C CA . ASN C 1 108 ? -34.647 78.723 -33.637 1.00 29.69 100 ASN C CA 1
ATOM 3436 C C . ASN C 1 108 ? -34.040 78.055 -32.398 1.00 28.38 100 ASN C C 1
ATOM 3437 O O . ASN C 1 108 ? -34.626 77.134 -31.824 1.00 28.00 100 ASN C O 1
ATOM 3442 N N . SER C 1 109 ? -32.856 78.525 -31.998 1.00 29.48 101 SER C N 1
ATOM 3443 C CA . SER C 1 109 ? -32.154 77.993 -30.807 1.00 25.38 101 SER C CA 1
ATOM 3444 C C . SER C 1 109 ? -31.089 78.972 -30.333 1.00 25.61 101 SER C C 1
ATOM 3445 O O . SER C 1 109 ? -30.562 79.790 -31.115 1.00 23.94 101 SER C O 1
ATOM 3448 N N . PHE C 1 110 ? -30.759 78.878 -29.049 1.00 24.30 102 PHE C N 1
ATOM 3449 C CA . PHE C 1 110 ? -29.621 79.620 -28.543 1.00 23.26 102 PHE C CA 1
ATOM 3450 C C . PHE C 1 110 ? -28.834 78.732 -27.589 1.00 23.01 102 PHE C C 1
ATOM 3451 O O . PHE C 1 110 ? -29.318 77.686 -27.162 1.00 21.23 102 PHE C O 1
ATOM 3459 N N . PHE C 1 111 ? -27.603 79.132 -27.315 1.00 21.15 103 PHE C N 1
ATOM 3460 C CA . PHE C 1 111 ? -26.748 78.392 -26.428 1.00 21.23 103 PHE C CA 1
ATOM 3461 C C . PHE C 1 111 ? -26.512 79.155 -25.124 1.00 21.26 103 PHE C C 1
ATOM 3462 O O . PHE C 1 111 ? -26.296 80.358 -25.153 1.00 18.44 103 PHE C O 1
ATOM 3470 N N . THR C 1 112 ? -26.601 78.446 -23.992 1.00 20.29 104 THR C N 1
ATOM 3471 C CA . THR C 1 112 ? -26.198 78.995 -22.699 1.00 20.66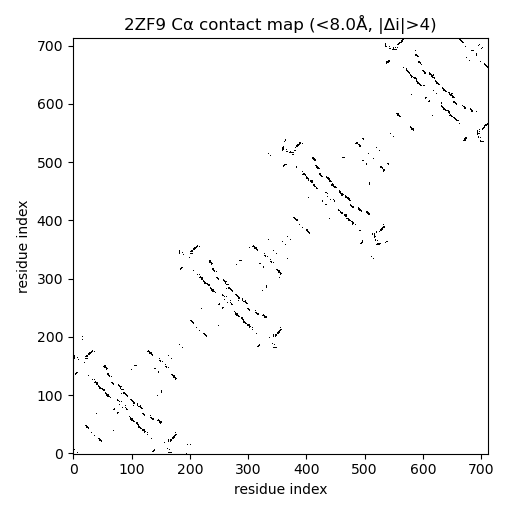 104 THR C CA 1
ATOM 3472 C C . THR C 1 112 ? -25.083 78.200 -22.085 1.00 19.70 104 THR C C 1
ATOM 3473 O O . THR C 1 112 ? -24.987 76.988 -22.282 1.00 20.76 104 THR C O 1
ATOM 3477 N N . ALA C 1 113 ? -24.237 78.851 -21.300 1.00 18.21 105 ALA C N 1
ATOM 3478 C CA . ALA C 1 113 ? -23.155 78.128 -20.654 1.00 16.18 105 ALA C CA 1
ATOM 3479 C C . ALA C 1 113 ? -22.853 78.785 -19.321 1.00 18.14 105 ALA C C 1
ATOM 3480 O O . ALA C 1 113 ? -23.024 80.012 -19.171 1.00 19.86 105 ALA C O 1
ATOM 3482 N N . THR C 1 114 ? -22.423 77.965 -18.367 1.00 19.06 106 THR C N 1
ATOM 3483 C CA . THR C 1 114 ? -21.954 78.464 -17.056 1.00 16.15 106 THR C CA 1
ATOM 3484 C C . THR C 1 114 ? -20.680 77.721 -16.689 1.00 15.94 106 THR C C 1
ATOM 3485 O O . THR C 1 114 ? -20.372 76.641 -17.241 1.00 14.87 106 THR C O 1
ATOM 3489 N N . GLY C 1 115 ? -19.938 78.289 -15.747 1.00 14.98 107 GLY C N 1
ATOM 3490 C CA . GLY C 1 115 ? -18.708 77.679 -15.255 1.00 15.99 107 GLY C CA 1
ATOM 3491 C C . GLY C 1 115 ? -18.460 78.287 -13.899 1.00 16.04 107 GLY C C 1
ATOM 3492 O O . GLY C 1 115 ? -19.046 79.332 -13.568 1.00 18.22 107 GLY C O 1
ATOM 3493 N N . SER C 1 116 ? -17.607 77.652 -13.107 1.00 17.99 108 SER C N 1
ATOM 3494 C CA . SER C 1 116 ? -17.291 78.198 -11.787 1.00 17.45 108 SER C CA 1
ATOM 3495 C C . SER C 1 116 ? -16.111 77.409 -11.314 1.00 19.51 108 SER C C 1
ATOM 3496 O O . SER C 1 116 ? -15.811 76.344 -11.873 1.00 20.97 108 SER C O 1
ATOM 3499 N N . SER C 1 117 ? -15.425 77.945 -10.313 1.00 20.25 109 SER C N 1
ATOM 3500 C CA . SER C 1 117 ? -14.236 77.309 -9.751 1.00 21.28 109 SER C CA 1
ATOM 3501 C C . SER C 1 117 ? -14.606 76.337 -8.625 1.00 23.03 109 SER C C 1
ATOM 3502 O O . SER C 1 117 ? -13.764 75.548 -8.186 1.00 23.21 109 SER C O 1
ATOM 3505 N N . THR C 1 118 ? -15.842 76.406 -8.148 1.00 21.00 110 THR C N 1
ATOM 3506 C CA . THR C 1 118 ? -16.381 75.430 -7.199 1.00 21.19 110 THR C CA 1
ATOM 3507 C C . THR C 1 118 ? -17.808 75.040 -7.580 1.00 20.93 110 THR C C 1
ATOM 3508 O O . THR C 1 118 ? -18.414 75.675 -8.444 1.00 20.55 110 THR C O 1
ATOM 3512 N N . ASN C 1 119 ? -18.359 74.009 -6.933 1.00 18.16 111 ASN C N 1
ATOM 3513 C CA . ASN C 1 119 ? -19.732 73.589 -7.300 1.00 18.99 111 ASN C CA 1
ATOM 3514 C C . ASN C 1 119 ? -20.801 74.429 -6.585 1.00 18.57 111 ASN C C 1
ATOM 3515 O O . ASN C 1 119 ? -21.470 73.953 -5.659 1.00 21.53 111 ASN C O 1
ATOM 3520 N N . ASN C 1 120 ? -20.949 75.678 -7.022 1.00 18.37 112 ASN C N 1
ATOM 3521 C CA . ASN C 1 120 ? -21.821 76.602 -6.323 1.00 17.80 112 ASN C CA 1
ATOM 3522 C C . ASN C 1 120 ? -23.043 76.958 -7.140 1.00 18.58 112 ASN C C 1
ATOM 3523 O O . ASN C 1 120 ? -23.687 77.964 -6.871 1.00 19.14 112 ASN C O 1
ATOM 3528 N N . GLY C 1 121 ? -23.387 76.097 -8.100 1.00 20.36 113 GLY C N 1
ATOM 3529 C CA . GLY C 1 121 ? -24.727 76.182 -8.716 1.00 18.16 113 GLY C CA 1
ATOM 3530 C C . GLY C 1 121 ? -25.812 75.934 -7.668 1.00 20.23 113 GLY C C 1
ATOM 3531 O O . GLY C 1 121 ? -25.614 75.183 -6.699 1.00 20.80 113 GLY C O 1
ATOM 3532 N N . LYS C 1 122 ? -26.963 76.557 -7.865 1.00 18.83 114 LYS C N 1
ATOM 3533 C CA . LYS C 1 122 ? -28.073 76.416 -6.948 1.00 18.38 114 LYS C CA 1
ATOM 3534 C C . LYS C 1 122 ? -29.319 75.927 -7.690 1.00 19.63 114 LYS C C 1
ATOM 3535 O O . LYS C 1 122 ? -29.304 75.802 -8.927 1.00 17.79 114 LYS C O 1
ATOM 3541 N N . ASP C 1 123 ? -30.395 75.637 -6.937 1.00 19.79 115 ASP C N 1
ATOM 3542 C CA . ASP C 1 123 ? -31.683 75.353 -7.576 1.00 20.45 115 ASP C CA 1
ATOM 3543 C C . ASP C 1 123 ? -32.418 76.647 -7.894 1.00 21.64 115 ASP C C 1
ATOM 3544 O O . ASP C 1 123 ? -32.124 77.710 -7.339 1.00 22.43 115 ASP C O 1
ATOM 3549 N N . GLY C 1 124 ? -33.383 76.570 -8.797 1.00 20.34 116 GLY C N 1
ATOM 3550 C CA . GLY C 1 124 ? -34.183 77.746 -9.148 1.00 17.60 116 GLY C CA 1
ATOM 3551 C C . GLY C 1 124 ? -34.076 78.050 -10.623 1.00 18.94 116 GLY C C 1
ATOM 3552 O O . GLY C 1 124 ? -33.670 77.187 -11.406 1.00 18.78 116 GLY C O 1
ATOM 3553 N N . VAL C 1 125 ? -34.406 79.278 -10.985 1.00 19.84 117 VAL C N 1
ATOM 3554 C CA . VAL C 1 125 ? -34.321 79.728 -12.356 1.00 20.02 117 VAL C CA 1
ATOM 3555 C C . VAL C 1 125 ? -32.872 79.924 -12.770 1.00 19.49 117 VAL C C 1
ATOM 3556 O O . VAL C 1 125 ? -32.157 80.764 -12.199 1.00 18.17 117 VAL C O 1
ATOM 3560 N N . LEU C 1 126 ? -32.460 79.163 -13.775 1.00 19.05 118 LEU C N 1
ATOM 3561 C CA . LEU C 1 126 ? -31.130 79.299 -14.335 1.00 19.15 118 LEU C CA 1
ATOM 3562 C C . LEU C 1 126 ? -31.080 80.412 -15.379 1.00 19.15 118 LEU C C 1
ATOM 3563 O O . LEU C 1 126 ? -30.211 81.294 -15.314 1.00 15.99 118 LEU C O 1
ATOM 3568 N N . TRP C 1 127 ? -32.027 80.400 -16.324 1.00 17.66 119 TRP C N 1
ATOM 3569 C CA . TRP C 1 127 ? -32.046 81.421 -17.375 1.00 16.51 119 TRP C CA 1
ATOM 3570 C C . TRP C 1 127 ? -33.475 81.843 -17.619 1.00 18.46 119 TRP C C 1
ATOM 3571 O O . TRP C 1 127 ? -34.382 80.982 -17.577 1.00 18.64 119 TRP C O 1
ATOM 3582 N N . SER C 1 128 ? -33.690 83.142 -17.874 1.00 18.24 120 SER C N 1
ATOM 3583 C CA . SER C 1 128 ? -34.991 83.570 -18.344 1.00 18.57 120 SER C CA 1
ATOM 3584 C C . SER C 1 128 ? -34.825 84.242 -19.685 1.00 17.38 120 SER C C 1
ATOM 3585 O O . SER C 1 128 ? -33.774 84.810 -20.005 1.00 17.52 120 SER C O 1
ATOM 3588 N N . PHE C 1 129 ? -35.856 84.150 -20.512 1.00 18.75 121 PHE C N 1
ATOM 3589 C CA . PHE C 1 129 ? -35.731 84.649 -21.884 1.00 19.99 121 PHE C CA 1
ATOM 3590 C C . PHE C 1 129 ? -37.138 84.910 -22.431 1.00 21.29 121 PHE C C 1
ATOM 3591 O O . PHE C 1 129 ? -38.124 84.489 -21.826 1.00 25.20 121 PHE C O 1
ATOM 3599 N N . VAL C 1 130 ? -37.216 85.623 -23.549 1.00 22.06 122 VAL C N 1
ATOM 3600 C CA . VAL C 1 130 ? -38.522 86.057 -24.054 1.00 23.91 122 VAL C CA 1
ATOM 3601 C C . VAL C 1 130 ? -38.739 85.497 -25.460 1.00 24.16 122 VAL C C 1
ATOM 3602 O O . VAL C 1 130 ? -37.903 85.697 -26.345 1.00 26.39 122 VAL C O 1
ATOM 3606 N N . LEU C 1 131 ? -39.839 84.763 -25.632 1.00 24.84 123 LEU C N 1
ATOM 3607 C CA . LEU C 1 131 ? -40.226 84.260 -26.951 1.00 26.50 123 LEU C CA 1
ATOM 3608 C C . LEU C 1 131 ? -41.519 84.949 -27.363 1.00 27.04 123 LEU C C 1
ATOM 3609 O O . LEU C 1 131 ? -42.452 85.033 -26.560 1.00 26.62 123 LEU C O 1
ATOM 3614 N N . GLN C 1 132 ? -41.546 85.488 -28.584 1.00 28.72 124 GLN C N 1
ATOM 3615 C CA . GLN C 1 132 ? -42.744 86.189 -29.097 1.00 30.21 124 GLN C CA 1
ATOM 3616 C C . GLN C 1 132 ? -43.576 85.244 -29.951 1.00 31.53 124 GLN C C 1
ATOM 3617 O O . GLN C 1 132 ? -43.056 84.617 -30.890 1.00 32.71 124 GLN C O 1
ATOM 3623 N N . VAL C 1 133 ? -44.853 85.155 -29.602 1.00 31.82 125 VAL C N 1
ATOM 3624 C CA . VAL C 1 133 ? -45.818 84.252 -30.228 1.00 33.19 125 VAL C CA 1
ATOM 3625 C C . VAL C 1 133 ? -46.245 84.876 -31.577 1.00 35.43 125 VAL C C 1
ATOM 3626 O O . VAL C 1 133 ? -46.401 86.096 -31.671 1.00 32.95 125 VAL C O 1
ATOM 3630 N N . PRO C 1 134 ? -46.402 84.048 -32.627 1.00 36.88 126 PRO C N 1
ATOM 3631 C CA . PRO C 1 134 ? -46.624 84.690 -33.946 1.00 40.61 126 PRO C CA 1
ATOM 3632 C C . PRO C 1 134 ? -47.998 85.360 -34.062 1.00 42.78 126 PRO C C 1
ATOM 3633 O O . PRO C 1 134 ? -48.907 85.039 -33.297 1.00 42.07 126 PRO C O 1
ATOM 3637 N N . ALA C 1 135 ? -48.133 86.301 -34.997 1.00 47.97 127 ALA C N 1
ATOM 3638 C CA . ALA C 1 135 ? -49.433 86.948 -35.245 1.00 51.36 127 ALA C CA 1
ATOM 3639 C C . ALA C 1 135 ? -50.548 85.951 -35.646 1.00 53.43 127 ALA C C 1
ATOM 3640 O O . ALA C 1 135 ? -51.722 86.197 -35.364 1.00 54.07 127 ALA C O 1
ATOM 3642 N N . ASP C 1 136 ? -50.171 84.817 -36.246 1.00 54.98 128 ASP C N 1
ATOM 3643 C CA . ASP C 1 136 ? -51.137 83.805 -36.714 1.00 57.95 128 ASP C CA 1
ATOM 3644 C C . ASP C 1 136 ? -51.654 82.810 -35.652 1.00 58.71 128 ASP C C 1
ATOM 3645 O O . ASP C 1 136 ? -52.295 81.806 -35.990 1.00 57.67 128 ASP C O 1
ATOM 3650 N N . ALA C 1 137 ? -51.386 83.090 -34.377 1.00 58.64 129 ALA C N 1
ATOM 3651 C CA . ALA C 1 137 ? -51.722 82.159 -33.288 1.00 59.12 129 ALA C CA 1
ATOM 3652 C C . ALA C 1 137 ? -53.224 81.940 -33.069 1.00 58.67 129 ALA C C 1
ATOM 3653 O O . ALA C 1 137 ? -53.961 82.870 -32.744 1.00 58.62 129 ALA C O 1
ATOM 3655 N N . GLN C 1 138 ? -53.656 80.692 -33.223 1.00 59.41 130 GLN C N 1
ATOM 3656 C CA . GLN C 1 138 ? -55.066 80.327 -33.076 1.00 60.68 130 GLN C CA 1
ATOM 3657 C C . GLN C 1 138 ? -55.250 79.378 -31.884 1.00 60.82 130 GLN C C 1
ATOM 3658 O O . GLN C 1 138 ? -54.277 78.760 -31.442 1.00 61.41 130 GLN C O 1
ATOM 3664 N N . PRO C 1 139 ? -56.487 79.263 -31.345 1.00 59.53 131 PRO C N 1
ATOM 3665 C CA . PRO C 1 139 ? -56.721 78.395 -30.174 1.00 58.22 131 PRO C CA 1
ATOM 3666 C C . PRO C 1 139 ? -56.250 76.950 -30.385 1.00 56.77 131 PRO C C 1
ATOM 3667 O O . PRO C 1 139 ? -56.320 76.436 -31.499 1.00 56.77 131 PRO C O 1
ATOM 3671 N N . GLY C 1 140 ? -55.753 76.314 -29.326 1.00 54.99 132 GLY C N 1
ATOM 3672 C CA . GLY C 1 140 ? -55.237 74.941 -29.412 1.00 51.74 132 GLY C CA 1
ATOM 3673 C C . GLY C 1 140 ? -53.843 74.766 -30.014 1.00 49.89 132 GLY C C 1
ATOM 3674 O O . GLY C 1 140 ? -53.301 73.660 -29.994 1.00 50.00 132 GLY C O 1
ATOM 3675 N N . ASP C 1 141 ? -53.282 75.842 -30.569 1.00 46.74 133 ASP C N 1
ATOM 3676 C CA . ASP C 1 141 ? -51.893 75.871 -31.057 1.00 45.68 133 ASP C CA 1
ATOM 3677 C C . ASP C 1 141 ? -50.879 75.699 -29.905 1.00 42.56 133 ASP C C 1
ATOM 3678 O O . ASP C 1 141 ? -51.033 76.304 -28.844 1.00 41.07 133 ASP C O 1
ATOM 3683 N N . LYS C 1 142 ? -49.850 74.889 -30.143 1.00 39.95 134 LYS C N 1
ATOM 3684 C CA . LYS C 1 142 ? -48.829 74.554 -29.143 1.00 35.77 134 LYS C CA 1
ATOM 3685 C C . LYS C 1 142 ? -47.423 74.640 -29.761 1.00 37.11 134 LYS C C 1
ATOM 3686 O O . LYS C 1 142 ? -47.145 73.977 -30.766 1.00 37.03 134 LYS C O 1
ATOM 3692 N N . TYR C 1 143 ? -46.549 75.461 -29.173 1.00 32.33 135 TYR C N 1
ATOM 3693 C CA . TYR C 1 143 ? -45.201 75.671 -29.678 1.00 31.93 135 TYR C CA 1
ATOM 3694 C C . TYR C 1 143 ? -44.207 75.131 -28.667 1.00 31.37 135 TYR C C 1
ATOM 3695 O O . TYR C 1 143 ? -44.166 75.631 -27.548 1.00 30.29 135 TYR C O 1
ATOM 3704 N N . ASP C 1 144 ? -43.428 74.112 -29.034 1.00 29.53 136 ASP C N 1
ATOM 3705 C CA . ASP C 1 144 ? -42.524 73.448 -28.081 1.00 27.14 136 ASP C CA 1
ATOM 3706 C C . ASP C 1 144 ? -41.338 74.347 -27.801 1.00 24.86 136 ASP C C 1
ATOM 3707 O O . ASP C 1 144 ? -40.950 75.144 -28.657 1.00 22.58 136 ASP C O 1
ATOM 3712 N N . VAL C 1 145 ? -40.831 74.266 -26.570 1.00 23.66 137 VAL C N 1
ATOM 3713 C CA . VAL C 1 145 ? -39.608 74.958 -26.159 1.00 21.93 137 VAL C CA 1
ATOM 3714 C C . VAL C 1 145 ? -38.808 73.956 -25.342 1.00 22.07 137 VAL C C 1
ATOM 3715 O O . VAL C 1 145 ? -39.263 73.478 -24.297 1.00 23.76 137 VAL C O 1
ATOM 3719 N N . GLN C 1 146 ? -37.628 73.588 -25.853 1.00 19.55 138 GLN C N 1
ATOM 3720 C CA . GLN C 1 146 ? -36.998 72.360 -25.430 1.00 19.67 138 GLN C CA 1
ATOM 3721 C C . GLN C 1 146 ? -35.514 72.468 -25.153 1.00 18.21 138 GLN C C 1
ATOM 3722 O O . GLN C 1 146 ? -34.833 73.212 -25.815 1.00 21.77 138 GLN C O 1
ATOM 3728 N N . VAL C 1 147 ? -35.032 71.697 -24.189 1.00 16.84 139 VAL C N 1
ATOM 3729 C CA . VAL C 1 147 ? -33.614 71.446 -24.037 1.00 14.35 139 VAL C CA 1
ATOM 3730 C C . VAL C 1 147 ? -33.256 70.334 -25.059 1.00 20.42 139 VAL C C 1
ATOM 3731 O O . VAL C 1 147 ? -33.913 69.279 -25.102 1.00 20.08 139 VAL C O 1
ATOM 3735 N N . ALA C 1 148 ? -32.239 70.594 -25.878 1.00 20.46 140 ALA C N 1
ATOM 3736 C CA . ALA C 1 148 ? -31.824 69.632 -26.939 1.00 23.26 140 ALA C CA 1
ATOM 3737 C C . ALA C 1 148 ? -30.392 69.176 -26.759 1.00 23.87 140 ALA C C 1
ATOM 3738 O O . ALA C 1 148 ? -29.537 69.977 -26.342 1.00 26.23 140 ALA C O 1
ATOM 3740 N N . TYR C 1 149 ? -30.125 67.909 -27.093 1.00 20.84 141 TYR C N 1
ATOM 3741 C CA . TYR C 1 149 ? -28.822 67.308 -26.961 1.00 20.65 141 TYR C CA 1
ATOM 3742 C C . TYR C 1 149 ? -28.274 66.835 -28.309 1.00 25.22 141 TYR C C 1
ATOM 3743 O O . TYR C 1 149 ? -29.004 66.242 -29.110 1.00 23.03 141 TYR C O 1
ATOM 3752 N N . GLN C 1 150 ? -26.992 67.085 -28.546 1.00 24.58 142 GLN C N 1
ATOM 3753 C CA . GLN C 1 150 ? -26.251 66.364 -29.586 1.00 28.96 142 GLN C CA 1
ATOM 3754 C C . GLN C 1 150 ? -24.767 66.312 -29.273 1.00 27.93 142 GLN C C 1
ATOM 3755 O O . GLN C 1 150 ? -24.257 67.125 -28.491 1.00 23.71 142 GLN C O 1
ATOM 3761 N N . SER C 1 151 ? -24.079 65.332 -29.838 1.00 25.13 143 SER C N 1
ATOM 3762 C CA . SER C 1 151 ? -22.650 65.245 -29.579 1.00 30.17 143 SER C CA 1
ATOM 3763 C C . SER C 1 151 ? -22.011 66.327 -30.422 1.00 28.93 143 SER C C 1
ATOM 3764 O O . SER C 1 151 ? -22.432 66.580 -31.547 1.00 25.33 143 SER C O 1
ATOM 3767 N N . ARG C 1 152 ? -21.064 67.038 -29.822 1.00 29.70 144 ARG C N 1
ATOM 3768 C CA . ARG C 1 152 ? -20.493 68.231 -30.442 1.00 30.52 144 ARG C CA 1
ATOM 3769 C C . ARG C 1 152 ? -19.032 68.255 -30.071 1.00 30.75 144 ARG C C 1
ATOM 3770 O O . ARG C 1 152 ? -18.641 67.632 -29.068 1.00 33.95 144 ARG C O 1
ATOM 3778 N N . THR C 1 153 ? -18.237 68.975 -30.859 1.00 32.12 145 THR C N 1
ATOM 3779 C CA . THR C 1 153 ? -16.827 69.220 -30.526 1.00 35.99 145 THR C CA 1
ATOM 3780 C C . THR C 1 153 ? -16.617 70.569 -29.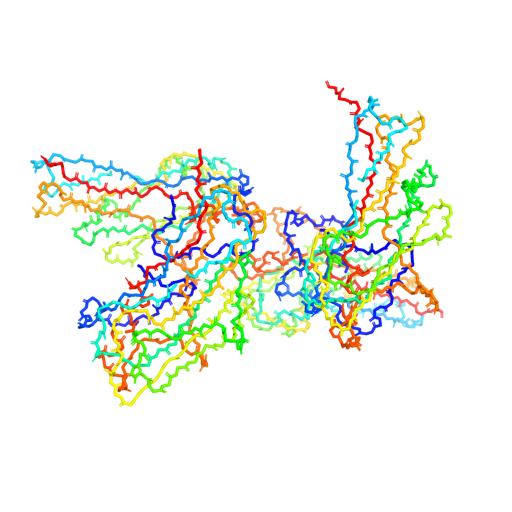879 1.00 34.85 145 THR C C 1
ATOM 3781 O O . THR C 1 153 ? -15.647 70.753 -29.152 1.00 39.69 145 THR C O 1
ATOM 3785 N N . THR C 1 154 ? -17.503 71.520 -30.143 1.00 32.80 146 THR C N 1
ATOM 3786 C CA . THR C 1 154 ? -17.465 72.794 -29.416 1.00 30.95 146 THR C CA 1
ATOM 3787 C C . THR C 1 154 ? -18.858 73.110 -28.888 1.00 28.55 146 THR C C 1
ATOM 3788 O O . THR C 1 154 ? -19.863 72.572 -29.401 1.00 27.28 146 THR C O 1
ATOM 3792 N N . ASN C 1 155 ? -18.925 74.007 -27.908 1.00 24.92 147 ASN C N 1
ATOM 3793 C CA . ASN C 1 155 ? -20.206 74.360 -27.255 1.00 25.64 147 ASN C CA 1
ATOM 3794 C C . ASN C 1 155 ? -20.976 73.105 -26.871 1.00 22.00 147 ASN C C 1
ATOM 3795 O O . ASN C 1 155 ? -22.159 72.996 -27.153 1.00 22.08 147 ASN C O 1
ATOM 3800 N N . GLU C 1 156 ? -20.281 72.164 -26.233 1.00 24.75 148 GLU C N 1
ATOM 3801 C CA . GLU C 1 156 ? -20.859 70.887 -25.844 1.00 23.36 148 GLU C CA 1
ATOM 3802 C C . GLU C 1 156 ? -22.005 71.037 -24.846 1.00 23.16 148 GLU C C 1
ATOM 3803 O O . GLU C 1 156 ? -22.010 71.963 -24.007 1.00 21.74 148 GLU C O 1
ATOM 3809 N N . ASP C 1 157 ? -22.932 70.079 -24.914 1.00 21.33 149 ASP C N 1
ATOM 3810 C CA . ASP C 1 157 ? -24.035 69.980 -23.983 1.00 20.30 149 ASP C CA 1
ATOM 3811 C C . ASP C 1 157 ? -23.549 69.274 -22.749 1.00 21.50 149 ASP C C 1
ATOM 3812 O O . ASP C 1 157 ? -23.101 68.141 -22.818 1.00 21.59 149 ASP C O 1
ATOM 3817 N N . LEU C 1 158 ? -23.615 69.990 -21.625 1.00 16.65 150 LEU C N 1
ATOM 3818 C CA . LEU C 1 158 ? -23.050 69.580 -20.379 1.00 18.58 150 LEU C CA 1
ATOM 3819 C C . LEU C 1 158 ? -23.984 69.981 -19.253 1.00 18.27 150 LEU C C 1
ATOM 3820 O O . LEU C 1 158 ? -24.652 71.025 -19.321 1.00 18.15 150 LEU C O 1
ATOM 3825 N N . PHE C 1 159 ? -23.972 69.156 -18.206 1.00 16.79 151 PHE C N 1
ATOM 3826 C CA . PHE C 1 159 ? -24.503 69.530 -16.916 1.00 18.77 151 PHE C CA 1
ATOM 3827 C C . PHE C 1 159 ? -23.737 68.760 -15.853 1.00 21.12 151 PHE C C 1
ATOM 3828 O O . PHE C 1 159 ? -24.075 67.616 -15.506 1.00 20.47 151 PHE C O 1
ATOM 3836 N N . THR C 1 160 ? -22.684 69.388 -15.337 1.00 18.97 152 THR C N 1
ATOM 3837 C CA . THR C 1 160 ? -21.673 68.647 -14.599 1.00 20.65 152 THR C CA 1
ATOM 3838 C C . THR C 1 160 ? -20.985 69.481 -13.517 1.00 21.51 152 THR C C 1
ATOM 3839 O O . THR C 1 160 ? -21.298 70.668 -13.327 1.00 18.55 152 THR C O 1
ATOM 3843 N N . ASN C 1 161 ? -20.039 68.854 -12.820 1.00 21.63 153 ASN C N 1
ATOM 3844 C CA . ASN C 1 161 ? -19.358 69.525 -11.738 1.00 20.84 153 ASN C CA 1
ATOM 3845 C C . ASN C 1 161 ? -17.969 69.978 -12.193 1.00 20.86 153 ASN C C 1
ATOM 3846 O O . ASN C 1 161 ? -17.550 69.663 -13.328 1.00 19.21 153 ASN C O 1
ATOM 3851 N N . VAL C 1 162 ? -17.252 70.706 -11.321 1.00 22.03 154 VAL C N 1
ATOM 3852 C CA A VAL C 1 162 ? -15.948 71.296 -11.661 0.50 21.46 154 VAL C CA 1
ATOM 3853 C CA B VAL C 1 162 ? -15.992 71.290 -11.738 0.50 22.13 154 VAL C CA 1
ATOM 3854 C C . VAL C 1 162 ? -14.934 70.224 -12.066 1.00 23.97 154 VAL C C 1
ATOM 3855 O O . VAL C 1 162 ? -14.203 70.384 -13.034 1.00 26.30 154 VAL C O 1
ATOM 3862 N N . LYS C 1 163 ? -14.879 69.133 -11.299 1.00 24.27 155 LYS C N 1
ATOM 3863 C CA . LYS C 1 163 ? -13.902 68.062 -11.604 1.00 27.70 155 LYS C CA 1
ATOM 3864 C C . LYS C 1 163 ? -14.259 67.158 -12.784 1.00 29.28 155 LYS C C 1
ATOM 3865 O O . LYS C 1 163 ? -13.384 66.517 -13.355 1.00 30.80 155 LYS C O 1
ATOM 3871 N N . LYS C 1 164 ? -15.536 67.105 -13.160 1.00 28.63 156 LYS C N 1
ATOM 3872 C CA . LYS C 1 164 ? -16.035 66.060 -14.089 1.00 29.05 156 LYS C CA 1
ATOM 3873 C C . LYS C 1 164 ? -15.596 64.655 -13.672 1.00 27.60 156 LYS C C 1
ATOM 3874 O O . LYS C 1 164 ? -15.105 63.860 -14.486 1.00 27.47 156 LYS C O 1
ATOM 3880 N N . ASP C 1 165 ? -15.810 64.341 -12.399 1.00 26.20 157 ASP C N 1
ATOM 3881 C CA . ASP C 1 165 ? -15.496 63.026 -11.895 1.00 26.01 157 ASP C CA 1
ATOM 3882 C C . ASP C 1 165 ? -16.686 62.061 -12.129 1.00 26.45 157 ASP C C 1
ATOM 3883 O O . ASP C 1 165 ? -17.589 62.366 -12.917 1.00 24.47 157 ASP C O 1
ATOM 3888 N N . GLU C 1 166 ? -16.688 60.915 -11.440 1.00 24.81 158 GLU C N 1
ATOM 3889 C CA . GLU C 1 166 ? -17.743 59.920 -11.637 1.00 26.35 158 GLU C CA 1
ATOM 3890 C C . GLU C 1 166 ? -19.097 60.533 -11.290 1.00 24.46 158 GLU C C 1
ATOM 3891 O O . GLU C 1 166 ? -20.039 60.397 -12.040 1.00 22.35 158 GLU C O 1
ATOM 3897 N N . GLU C 1 167 ? -19.180 61.198 -10.139 1.00 23.78 159 GLU C N 1
ATOM 3898 C CA . GLU C 1 167 ? -20.426 61.846 -9.744 1.00 24.55 159 GLU C CA 1
ATOM 3899 C C . GLU C 1 167 ? -20.897 62.834 -10.801 1.00 22.25 159 GLU C C 1
ATOM 3900 O O . GLU C 1 167 ? -22.096 62.875 -11.123 1.00 22.01 159 GLU C O 1
ATOM 3906 N N . GLY C 1 168 ? -19.970 63.655 -11.311 1.00 21.51 160 GLY C N 1
ATOM 3907 C CA . GLY C 1 168 ? -20.308 64.611 -12.366 1.00 20.32 160 GLY C CA 1
ATOM 3908 C C . GLY C 1 168 ? -20.781 63.979 -13.663 1.00 20.86 160 GLY C C 1
ATOM 3909 O O . GLY C 1 168 ? -21.716 64.474 -14.312 1.00 20.82 160 GLY C O 1
ATOM 3910 N N . LEU C 1 169 ? -20.137 62.888 -14.077 1.00 20.69 161 LEU C N 1
ATOM 3911 C CA . LEU C 1 169 ? -20.587 62.182 -15.287 1.00 20.62 161 LEU C CA 1
ATOM 3912 C C . LEU C 1 169 ? -21.943 61.507 -15.071 1.00 21.08 161 LEU C C 1
ATOM 3913 O O . LEU C 1 169 ? -22.787 61.490 -15.973 1.00 22.29 161 LEU C O 1
ATOM 3918 N N . LEU C 1 170 ? -22.147 60.933 -13.888 1.00 21.58 162 LEU C N 1
ATOM 3919 C CA . LEU C 1 170 ? -23.454 60.333 -13.585 1.00 23.20 162 LEU C CA 1
ATOM 3920 C C . LEU C 1 170 ? -24.597 61.351 -13.530 1.00 23.26 162 LEU C C 1
ATOM 3921 O O . LEU C 1 170 ? -25.696 61.057 -13.998 1.00 22.80 162 LEU C O 1
ATOM 3934 N N . GLN C 1 172 ? -24.759 64.191 -15.088 1.00 19.94 164 GLN C N 1
ATOM 3935 C CA . GLN C 1 172 ? -24.975 64.641 -16.449 1.00 17.05 164 GLN C CA 1
ATOM 3936 C C . GLN C 1 172 ? -25.802 63.610 -17.267 1.00 19.17 164 GLN C C 1
ATOM 3937 O O . GLN C 1 172 ? -26.723 63.969 -18.015 1.00 19.70 164 GLN C O 1
ATOM 3943 N N . ALA C 1 173 ? -25.454 62.331 -17.130 1.00 18.80 165 ALA C N 1
ATOM 3944 C CA . ALA C 1 173 ? -26.161 61.279 -17.856 1.00 19.12 165 ALA C CA 1
ATOM 3945 C C . ALA C 1 173 ? -27.623 61.272 -17.358 1.00 20.17 165 ALA C C 1
ATOM 3946 O O . ALA C 1 173 ? -28.535 61.227 -18.158 1.00 19.22 165 ALA C O 1
ATOM 3948 N N . TRP C 1 174 ? -27.831 61.351 -16.035 1.00 21.54 166 TRP C N 1
ATOM 3949 C CA . TRP C 1 174 ? -29.202 61.427 -15.495 1.00 22.28 166 TRP C CA 1
ATOM 3950 C C . TRP C 1 174 ? -29.966 62.568 -16.157 1.00 23.58 166 TRP C C 1
ATOM 3951 O O . TRP C 1 174 ? -31.078 62.401 -16.675 1.00 20.43 166 TRP C O 1
ATOM 3962 N N . THR C 1 175 ? -29.345 63.746 -16.164 1.00 23.12 167 THR C N 1
ATOM 3963 C CA . THR C 1 175 ? -30.010 64.950 -16.660 1.00 21.32 167 THR C CA 1
ATOM 3964 C C . THR C 1 175 ? -30.515 64.819 -18.081 1.00 19.54 167 THR C C 1
ATOM 3965 O O . THR C 1 175 ? -31.677 65.144 -18.363 1.00 20.30 167 THR C O 1
ATOM 3969 N N . PHE C 1 176 ? -29.653 64.380 -18.991 1.00 20.27 168 PHE C N 1
ATOM 3970 C CA . PHE C 1 176 ? -30.032 64.360 -20.401 1.00 19.75 168 PHE C CA 1
ATOM 3971 C C . PHE C 1 176 ? -30.819 63.105 -20.783 1.00 21.10 168 PHE C C 1
ATOM 3972 O O . PHE C 1 176 ? -31.444 63.074 -21.834 1.00 21.30 168 PHE C O 1
ATOM 3980 N N . THR C 1 177 ? -30.792 62.079 -19.952 1.00 23.17 169 THR C N 1
ATOM 3981 C CA . THR C 1 177 ? -31.569 60.883 -20.295 1.00 22.34 169 THR C CA 1
ATOM 3982 C C . THR C 1 177 ? -32.913 60.796 -19.581 1.00 26.39 169 THR C C 1
ATOM 3983 O O . THR C 1 177 ? -33.832 60.148 -20.099 1.00 27.72 169 THR C O 1
ATOM 3987 N N . GLN C 1 178 ? -33.027 61.396 -18.391 1.00 27.14 170 GLN C N 1
ATOM 3988 C CA . GLN C 1 178 ? -34.193 61.159 -17.518 1.00 28.19 170 GLN C CA 1
ATOM 3989 C C . GLN C 1 178 ? -34.716 62.447 -16.880 1.00 27.52 170 GLN C C 1
ATOM 3990 O O . GLN C 1 178 ? -35.832 62.469 -16.309 1.00 23.35 170 GLN C O 1
ATOM 3996 N N . GLY C 1 179 ? -33.929 63.518 -16.988 1.00 22.97 171 GLY C N 1
ATOM 3997 C CA . GLY C 1 179 ? -34.145 64.685 -16.139 1.00 22.61 171 GLY C CA 1
ATOM 3998 C C . GLY C 1 179 ? -34.672 65.928 -16.809 1.00 22.46 171 GLY C C 1
ATOM 3999 O O . GLY C 1 179 ? -34.614 67.027 -16.229 1.00 25.94 171 GLY C O 1
ATOM 4000 N N . ILE C 1 180 ? -35.173 65.798 -18.025 1.00 20.37 172 ILE C N 1
ATOM 4001 C CA . ILE C 1 180 ? -35.662 66.983 -18.733 1.00 21.24 172 ILE C CA 1
ATOM 4002 C C . ILE C 1 180 ? -37.192 67.037 -18.719 1.00 25.57 172 ILE C C 1
ATOM 4003 O O . ILE C 1 180 ? -37.852 66.058 -19.147 1.00 22.40 172 ILE C O 1
ATOM 4008 N N . GLU C 1 181 ? -37.737 68.174 -18.257 1.00 22.55 173 GLU C N 1
ATOM 4009 C CA A GLU C 1 181 ? -39.161 68.476 -18.411 0.50 23.93 173 GLU C CA 1
ATOM 4010 C CA B GLU C 1 181 ? -39.161 68.482 -18.401 0.50 24.57 173 GLU C CA 1
ATOM 4011 C C . GLU C 1 181 ? -39.333 69.581 -19.457 1.00 22.50 173 GLU C C 1
ATOM 4012 O O . GLU C 1 181 ? -39.106 70.793 -19.188 1.00 22.72 173 GLU C O 1
ATOM 4023 N N . GLN C 1 182 ? -39.734 69.191 -20.672 1.00 20.81 174 GLN C N 1
ATOM 4024 C CA . GLN C 1 182 ? -39.861 70.157 -21.757 1.00 20.05 174 GLN C CA 1
ATOM 4025 C C . GLN C 1 182 ? -41.028 71.101 -21.489 1.00 22.79 174 GLN C C 1
ATOM 4026 O O . GLN C 1 182 ? -41.953 70.758 -20.768 1.00 23.51 174 GLN C O 1
ATOM 4032 N N . GLY C 1 183 ? -40.955 72.279 -22.076 1.00 21.51 175 GLY C N 1
ATOM 4033 C CA . GLY C 1 183 ? -41.948 73.315 -21.901 1.00 24.02 175 GLY C CA 1
ATOM 4034 C C . GLY C 1 183 ? -42.562 73.629 -23.247 1.00 26.32 175 GLY C C 1
ATOM 4035 O O . GLY C 1 183 ? -42.286 72.953 -24.250 1.00 22.30 175 GLY C O 1
ATOM 4036 N N . TYR C 1 184 ? -43.393 74.660 -23.268 1.00 25.67 176 TYR C N 1
ATOM 4037 C CA . TYR C 1 184 ? -44.092 75.082 -24.466 1.00 29.82 176 TYR C CA 1
ATOM 4038 C C . TYR C 1 184 ? -44.875 76.306 -24.134 1.00 30.34 176 TYR C C 1
ATOM 4039 O O . TYR C 1 184 ? -45.056 76.626 -22.951 1.00 27.34 176 TYR C O 1
ATOM 4048 N N . ILE C 1 185 ? -45.320 76.988 -25.185 1.00 31.70 177 ILE C N 1
ATOM 4049 C CA . ILE C 1 185 ? -46.372 77.992 -25.077 1.00 31.69 177 ILE C CA 1
ATOM 4050 C C . ILE C 1 185 ? -47.565 77.390 -25.806 1.00 35.71 177 ILE C C 1
ATOM 4051 O O . ILE C 1 185 ? -47.428 76.909 -26.936 1.00 34.23 177 ILE C O 1
ATOM 4056 N N . GLN C 1 186 ? -48.721 77.373 -25.166 1.00 38.98 178 GLN C N 1
ATOM 4057 C CA . GLN C 1 186 ? -49.915 76.974 -25.886 1.00 44.33 178 GLN C CA 1
ATOM 4058 C C . GLN C 1 186 ? -51.112 77.876 -25.650 1.00 47.29 178 GLN C C 1
ATOM 4059 O O . GLN C 1 186 ? -51.325 78.379 -24.545 1.00 49.20 178 GLN C O 1
ATOM 4065 N N . VAL C 1 187 ? -51.881 78.066 -26.716 1.00 48.48 179 VAL C N 1
ATOM 4066 C CA . VAL C 1 187 ? -53.109 78.850 -26.683 1.00 49.11 179 VAL C CA 1
ATOM 4067 C C . VAL C 1 187 ? -54.270 77.925 -26.304 1.00 50.38 179 VAL C C 1
ATOM 4068 O O . VAL C 1 187 ? -54.456 76.876 -26.914 1.00 48.63 179 VAL C O 1
ATOM 4072 N N . GLU C 1 188 ? -55.021 78.299 -25.272 1.00 53.58 180 GLU C N 1
ATOM 4073 C CA . GLU C 1 188 ? -56.141 77.478 -24.808 1.00 57.95 180 GLU C CA 1
ATOM 4074 C C . GLU C 1 188 ? -57.234 77.379 -25.878 1.00 59.58 180 GLU C C 1
ATOM 4075 O O . GLU C 1 188 ? -57.383 78.274 -26.715 1.00 58.76 180 GLU C O 1
ATOM 4081 N N . SER C 1 189 ? -57.985 76.285 -25.845 1.00 62.61 181 SER C N 1
ATOM 4082 C CA . SER C 1 189 ? -59.044 76.065 -26.825 1.00 65.93 181 SER C CA 1
ATOM 4083 C C . SER C 1 189 ? -60.434 76.276 -26.218 1.00 65.98 181 SER C C 1
ATOM 4084 O O . SER C 1 189 ? -60.903 77.413 -26.081 1.00 66.49 181 SER C O 1
ATOM 4100 N N . GLY D 1 11 ? -36.676 61.822 -34.646 1.00 42.63 3 GLY D N 1
ATOM 4101 C CA . GLY D 1 11 ? -35.545 62.715 -34.497 1.00 34.41 3 GLY D CA 1
ATOM 4102 C C . GLY D 1 11 ? -34.307 62.084 -35.099 1.00 28.96 3 GLY D C 1
ATOM 4103 O O . GLY D 1 11 ? -34.414 61.241 -35.981 1.00 28.31 3 GLY D O 1
ATOM 4104 N N . PRO D 1 12 ? -33.122 62.494 -34.641 1.00 28.72 4 PRO D N 1
ATOM 4105 C CA . PRO D 1 12 ? -31.873 61.997 -35.257 1.00 25.37 4 PRO D CA 1
ATOM 4106 C C . PRO D 1 12 ? -31.392 60.654 -34.761 1.00 25.06 4 PRO D C 1
ATOM 4107 O O . PRO D 1 12 ? -31.795 60.201 -33.688 1.00 21.88 4 PRO D O 1
ATOM 4111 N N . ALA D 1 13 ? -30.537 59.997 -35.547 1.00 23.72 5 ALA D N 1
ATOM 4112 C CA . ALA D 1 13 ? -29.907 58.763 -35.073 1.00 25.57 5 ALA D CA 1
ATOM 4113 C C . ALA D 1 13 ? -29.073 59.031 -33.819 1.00 25.08 5 ALA D C 1
ATOM 4114 O O . ALA D 1 13 ? -28.643 60.166 -33.591 1.00 25.48 5 ALA D O 1
ATOM 4116 N N . ALA D 1 14 ? -28.825 57.990 -33.027 1.00 22.80 6 ALA D N 1
ATOM 4117 C CA . ALA D 1 14 ? -27.772 58.050 -32.008 1.00 24.21 6 ALA D CA 1
ATOM 4118 C C . ALA D 1 14 ? -26.349 58.156 -32.596 1.00 27.67 6 ALA D C 1
ATOM 4119 O O . ALA D 1 14 ? -26.139 57.996 -33.814 1.00 25.39 6 ALA D O 1
ATOM 4121 N N . GLY D 1 15 ? -25.376 58.437 -31.730 1.00 25.70 7 GLY D N 1
ATOM 4122 C CA . GLY D 1 15 ? -23.961 58.400 -32.104 1.00 30.32 7 GLY D CA 1
ATOM 4123 C C . GLY D 1 15 ? -23.443 59.765 -32.480 1.00 32.80 7 GLY D C 1
ATOM 4124 O O . GLY D 1 15 ? -23.541 60.702 -31.689 1.00 33.56 7 GLY D O 1
ATOM 4125 N N . GLN D 1 16 ? -22.940 59.895 -33.683 1.00 33.92 8 GLN D N 1
ATOM 4126 C CA . GLN D 1 16 ? -22.570 61.165 -34.263 1.00 35.67 8 GLN D CA 1
ATOM 4127 C C . GLN D 1 16 ? -23.712 61.962 -34.909 1.00 33.95 8 GLN D C 1
ATOM 4128 O O . GLN D 1 16 ? -24.623 61.404 -35.448 1.00 31.77 8 GLN D O 1
ATOM 4134 N N . ALA D 1 17 ? -23.615 63.287 -34.884 1.00 31.45 9 ALA D N 1
ATOM 4135 C CA . ALA D 1 17 ? -24.582 64.103 -35.581 1.00 29.78 9 ALA D CA 1
ATOM 4136 C C . ALA D 1 17 ? -24.273 64.021 -37.074 1.00 30.35 9 ALA D C 1
ATOM 4137 O O . ALA D 1 17 ? -23.118 63.999 -37.476 1.00 29.34 9 ALA D O 1
ATOM 4139 N N . TYR D 1 18 ? -25.317 63.921 -37.868 1.00 28.16 10 TYR D N 1
ATOM 4140 C CA . TYR D 1 18 ? -25.183 63.806 -39.298 1.00 28.74 10 TYR D CA 1
ATOM 4141 C C . TYR D 1 18 ? -24.960 6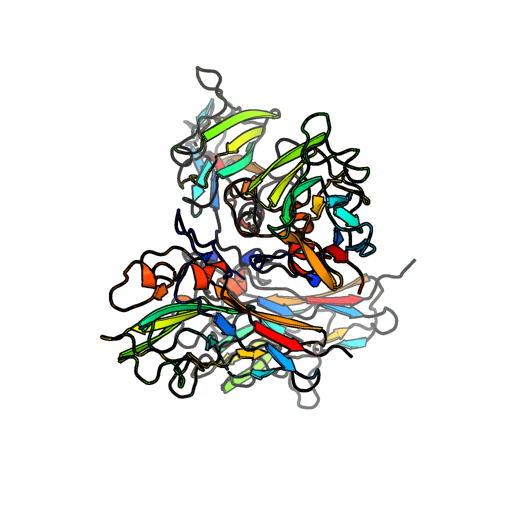5.196 -39.859 1.00 28.94 10 TYR D C 1
ATOM 4142 O O . TYR D 1 18 ? -25.772 66.095 -39.663 1.00 28.43 10 TYR D O 1
ATOM 4151 N N . ASP D 1 19 ? -23.884 65.362 -40.609 1.00 28.08 11 ASP D N 1
ATOM 4152 C CA . ASP D 1 19 ? -23.619 66.680 -41.170 1.00 32.86 11 ASP D CA 1
ATOM 4153 C C . ASP D 1 19 ? -24.291 66.800 -42.509 1.00 30.62 11 ASP D C 1
ATOM 4154 O O . ASP D 1 19 ? -23.846 66.192 -43.491 1.00 31.31 11 ASP D O 1
ATOM 4159 N N . ALA D 1 20 ? -25.372 67.565 -42.554 1.00 27.92 12 ALA D N 1
ATOM 4160 C CA . ALA D 1 20 ? -26.136 67.747 -43.788 1.00 30.42 12 ALA D CA 1
ATOM 4161 C C . ALA D 1 20 ? -25.628 68.924 -44.624 1.00 31.81 12 ALA D C 1
ATOM 4162 O O . ALA D 1 20 ? -26.233 69.274 -45.632 1.00 33.45 12 ALA D O 1
ATOM 4164 N N . GLY D 1 21 ? -24.494 69.508 -44.221 1.00 34.11 13 GLY D N 1
ATOM 4165 C CA . GLY D 1 21 ? -23.873 70.595 -44.994 1.00 32.70 13 GLY D CA 1
ATOM 4166 C C . GLY D 1 21 ? -24.862 71.735 -45.163 1.00 34.31 13 GLY D C 1
ATOM 4167 O O . GLY D 1 21 ? -25.495 72.160 -44.190 1.00 31.88 13 GLY D O 1
ATOM 4168 N N . ASN D 1 22 ? -25.020 72.176 -46.412 1.00 33.72 14 ASN D N 1
ATOM 4169 C CA . ASN D 1 22 ? -25.899 73.270 -46.802 1.00 37.52 14 ASN D CA 1
ATOM 4170 C C . ASN D 1 22 ? -27.201 72.795 -47.426 1.00 35.58 14 ASN D C 1
ATOM 4171 O O . ASN D 1 22 ? -27.950 73.602 -47.961 1.00 31.76 14 ASN D O 1
ATOM 4176 N N . LEU D 1 23 ? -27.489 71.499 -47.343 1.00 34.15 15 LEU D N 1
ATOM 4177 C CA . LEU D 1 23 ? -28.716 70.986 -47.942 1.00 34.56 15 LEU D CA 1
ATOM 4178 C C . LEU D 1 23 ? -29.958 71.467 -47.218 1.00 34.18 15 LEU D C 1
ATOM 4179 O O . LEU D 1 23 ? -30.003 71.506 -45.991 1.00 36.67 15 LEU D O 1
ATOM 4184 N N . ASP D 1 24 ? -30.967 71.807 -47.999 1.00 33.87 16 ASP D N 1
ATOM 4185 C CA . ASP D 1 24 ? -32.275 72.142 -47.476 1.00 36.37 16 ASP D CA 1
ATOM 4186 C C . ASP D 1 24 ? -33.040 70.846 -47.165 1.00 34.32 16 ASP D C 1
ATOM 4187 O O . ASP D 1 24 ? -33.888 70.422 -47.926 1.00 34.81 16 ASP D O 1
ATOM 4192 N N . VAL D 1 25 ? -32.735 70.237 -46.027 1.00 36.95 17 VAL D N 1
ATOM 4193 C CA . VAL D 1 25 ? -33.259 68.919 -45.690 1.00 35.39 17 VAL D CA 1
ATOM 4194 C C . VAL D 1 25 ? -34.795 68.928 -45.690 1.00 38.50 17 VAL D C 1
ATOM 4195 O O . VAL D 1 25 ? -35.430 67.990 -46.194 1.00 38.42 17 VAL D O 1
ATOM 4199 N N . ALA D 1 26 ? -35.392 69.999 -45.155 1.00 37.37 18 ALA D N 1
ATOM 4200 C CA . ALA D 1 26 ? -36.862 70.134 -45.083 1.00 35.80 18 ALA D CA 1
ATOM 4201 C C . ALA D 1 26 ? -37.518 70.039 -46.436 1.00 34.22 18 ALA D C 1
ATOM 4202 O O . ALA D 1 26 ? -38.689 69.712 -46.529 1.00 36.33 18 ALA D O 1
ATOM 4204 N N . SER D 1 27 ? -36.776 70.351 -47.496 1.00 35.05 19 SER D N 1
ATOM 4205 C CA . SER D 1 27 ? -37.324 70.269 -48.855 1.00 35.48 19 SER D CA 1
ATOM 4206 C C . SER D 1 27 ? -37.196 68.854 -49.458 1.00 35.13 19 SER D C 1
ATOM 4207 O O . SER D 1 27 ? -37.575 68.650 -50.607 1.00 32.32 19 SER D O 1
ATOM 4210 N N . SER D 1 28 ? -36.656 67.896 -48.701 1.00 34.26 20 SER D N 1
ATOM 4211 C CA . SER D 1 28 ? -36.431 66.564 -49.268 1.00 32.80 20 SER D CA 1
ATOM 4212 C C . SER D 1 28 ? -37.737 66.009 -49.817 1.00 32.94 20 SER D C 1
ATOM 4213 O O . SER D 1 28 ? -38.722 65.885 -49.077 1.00 33.08 20 SER D O 1
ATOM 4216 N N . PRO D 1 29 ? -37.755 65.687 -51.117 1.00 33.76 21 PRO D N 1
ATOM 4217 C CA . PRO D 1 29 ? -38.905 65.079 -51.775 1.00 33.90 21 PRO D CA 1
ATOM 4218 C C . PRO D 1 29 ? -39.356 63.774 -51.093 1.00 34.16 21 PRO D C 1
ATOM 4219 O O . PRO D 1 29 ? -40.560 63.502 -51.047 1.00 36.04 21 PRO D O 1
ATOM 4223 N N . VAL D 1 30 ? -38.406 62.980 -50.583 1.00 30.73 22 VAL D N 1
ATOM 4224 C CA . VAL D 1 30 ? -38.715 61.700 -49.907 1.00 27.91 22 VAL D CA 1
ATOM 4225 C C . VAL D 1 30 ? -38.281 61.822 -48.456 1.00 26.34 22 VAL D C 1
ATOM 4226 O O . VAL D 1 30 ? -37.118 62.150 -48.171 1.00 27.56 22 VAL D O 1
ATOM 4230 N N . LYS D 1 31 ? -39.198 61.590 -47.526 1.00 24.46 23 LYS D N 1
ATOM 4231 C CA . LYS D 1 31 ? -38.845 61.710 -46.104 1.00 27.44 23 LYS D CA 1
ATOM 4232 C C . LYS D 1 31 ? -39.095 60.399 -45.377 1.00 30.42 23 LYS D C 1
ATOM 4233 O O . LYS D 1 31 ? -40.197 60.191 -44.821 1.00 31.79 23 LYS D O 1
ATOM 4239 N N . PRO D 1 32 ? -38.096 59.483 -45.402 1.00 27.32 24 PRO D N 1
ATOM 4240 C CA . PRO D 1 32 ? -38.290 58.188 -44.765 1.00 25.05 24 PRO D CA 1
ATOM 4241 C C . PRO D 1 32 ? -38.359 58.234 -43.249 1.00 27.69 24 PRO D C 1
ATOM 4242 O O . PRO D 1 32 ? -37.750 59.110 -42.618 1.00 27.92 24 PRO D O 1
ATOM 4246 N N . THR D 1 33 ? -39.086 57.281 -42.668 1.00 24.00 25 THR D N 1
ATOM 4247 C CA . THR D 1 33 ? -39.087 57.056 -41.243 1.00 25.00 25 THR D CA 1
ATOM 4248 C C . THR D 1 33 ? -38.608 55.646 -40.968 1.00 26.39 25 THR D C 1
ATOM 4249 O O . THR D 1 33 ? -39.222 54.666 -41.419 1.00 28.60 25 THR D O 1
ATOM 4253 N N . LEU D 1 34 ? -37.504 55.540 -40.239 1.00 26.16 26 LEU D N 1
ATOM 4254 C CA . LEU D 1 34 ? -37.015 54.259 -39.733 1.00 26.24 26 LEU D CA 1
ATOM 4255 C C . LEU D 1 34 ? -37.420 54.116 -38.269 1.00 28.52 26 LEU D C 1
ATOM 4256 O O . LEU D 1 34 ? -37.138 55.006 -37.433 1.00 27.39 26 LEU D O 1
ATOM 4261 N N . SER D 1 35 ? -38.059 52.989 -37.970 1.00 26.99 27 SER D N 1
ATOM 4262 C CA . SER D 1 35 ? -38.679 52.731 -36.668 1.00 29.16 27 SER D CA 1
ATOM 4263 C C . SER D 1 35 ? -38.203 51.394 -36.176 1.00 27.79 27 SER D C 1
ATOM 4264 O O . SER D 1 35 ? -38.152 50.423 -36.943 1.00 27.10 27 SER D O 1
ATOM 4267 N N . ILE D 1 36 ? -37.827 51.352 -34.910 1.00 27.05 28 ILE D N 1
ATOM 4268 C CA . ILE D 1 36 ? -37.521 50.111 -34.240 1.00 25.90 28 ILE D CA 1
ATOM 4269 C C . ILE D 1 36 ? -38.643 49.828 -33.196 1.00 31.33 28 ILE D C 1
ATOM 4270 O O . ILE D 1 36 ? -39.174 50.756 -32.566 1.00 28.21 28 ILE D O 1
ATOM 4275 N N . THR D 1 37 ? -38.980 48.547 -33.035 1.00 30.16 29 THR D N 1
ATOM 4276 C CA . THR D 1 37 ? -40.031 48.073 -32.123 1.00 31.08 29 THR D CA 1
ATOM 4277 C C . THR D 1 37 ? -39.934 48.684 -30.730 1.00 31.32 29 THR D C 1
ATOM 4278 O O . THR D 1 37 ? -38.858 48.773 -30.143 1.00 29.18 29 THR D O 1
ATOM 4282 N N . LYS D 1 38 ? -41.082 49.099 -30.211 1.00 32.29 30 LYS D N 1
ATOM 4283 C CA . LYS D 1 38 ? -41.201 49.493 -28.816 1.00 33.38 30 LYS D CA 1
ATOM 4284 C C . LYS D 1 38 ? -41.946 48.389 -28.058 1.00 34.85 30 LYS D C 1
ATOM 4285 O O . LYS D 1 38 ? -43.164 48.302 -28.127 1.00 37.67 30 LYS D O 1
ATOM 4291 N N . LYS D 1 39 ? -41.213 47.535 -27.362 1.00 37.37 31 LYS D N 1
ATOM 4292 C CA . LYS D 1 39 ? -41.813 46.379 -26.691 1.00 41.67 31 LYS D CA 1
ATOM 4293 C C . LYS D 1 39 ? -41.969 46.613 -25.197 1.00 43.56 31 LYS D C 1
ATOM 4294 O O . LYS D 1 39 ? -41.037 47.074 -24.533 1.00 44.89 31 LYS D O 1
ATOM 4300 N N . THR D 1 40 ? -43.150 46.285 -24.680 1.00 45.18 32 THR D N 1
ATOM 4301 C CA . THR D 1 40 ? -43.405 46.286 -23.236 1.00 46.46 32 THR D CA 1
ATOM 4302 C C . THR D 1 40 ? -43.709 44.867 -22.732 1.00 47.23 32 THR D C 1
ATOM 4303 O O . THR D 1 40 ? -44.659 44.227 -23.192 1.00 48.51 32 THR D O 1
ATOM 4307 N N . LEU D 1 41 ? -42.891 44.379 -21.803 1.00 46.46 33 LEU D N 1
ATOM 4308 C CA . LEU D 1 41 ? -43.117 43.076 -21.181 1.00 46.66 33 LEU D CA 1
ATOM 4309 C C . LEU D 1 41 ? -43.631 43.195 -19.733 1.00 47.36 33 LEU D C 1
ATOM 4310 O O . LEU D 1 41 ? -43.444 44.213 -19.076 1.00 43.86 33 LEU D O 1
ATOM 4315 N N . THR D 1 42 ? -44.282 42.135 -19.255 1.00 49.44 34 THR D N 1
ATOM 4316 C CA . THR D 1 42 ? -44.710 42.048 -17.866 1.00 49.27 34 THR D CA 1
ATOM 4317 C C . THR D 1 42 ? -43.478 41.726 -17.051 1.00 51.38 34 THR D C 1
ATOM 4318 O O . THR D 1 42 ? -42.521 41.163 -17.591 1.00 51.60 34 THR D O 1
ATOM 4322 N N . ALA D 1 43 ? -43.493 42.069 -15.760 1.00 53.24 35 ALA D N 1
ATOM 4323 C CA . ALA D 1 43 ? -42.366 41.756 -14.858 1.00 53.72 35 ALA D CA 1
ATOM 4324 C C . ALA D 1 43 ? -42.110 40.255 -14.782 1.00 54.58 35 ALA D C 1
ATOM 4325 O O . ALA D 1 43 ? -40.970 39.811 -14.594 1.00 54.79 35 ALA D O 1
ATOM 4327 N N . ALA D 1 44 ? -43.182 39.483 -14.944 1.00 56.25 36 ALA D N 1
ATOM 4328 C CA . ALA D 1 44 ? -43.114 38.037 -14.868 1.00 56.68 36 ALA D CA 1
ATOM 4329 C C . ALA D 1 44 ? -42.479 37.443 -16.127 1.00 56.57 36 ALA D C 1
ATOM 4330 O O . ALA D 1 44 ? -41.609 36.575 -16.024 1.00 58.12 36 ALA D O 1
ATOM 4332 N N . GLU D 1 45 ? -42.895 37.909 -17.307 1.00 54.70 37 GLU D N 1
ATOM 4333 C CA . GLU D 1 45 ? -42.400 37.319 -18.569 1.00 53.61 37 GLU D CA 1
ATOM 4334 C C . GLU D 1 45 ? -40.988 37.767 -18.927 1.00 51.64 37 GLU D C 1
ATOM 4335 O O . GLU D 1 45 ? -40.258 37.040 -19.601 1.00 49.75 37 GLU D O 1
ATOM 4341 N N . ALA D 1 46 ? -40.616 38.949 -18.433 1.00 51.29 38 ALA D N 1
ATOM 4342 C CA . ALA D 1 46 ? -39.408 39.673 -18.857 1.00 49.95 38 ALA D CA 1
ATOM 4343 C C . ALA D 1 46 ? -38.073 38.942 -18.723 1.00 51.02 38 ALA D C 1
ATOM 4344 O O . ALA D 1 46 ? -37.338 38.846 -19.715 1.00 52.50 38 ALA D O 1
ATOM 4346 N N . PRO D 1 47 ? -37.738 38.422 -17.519 1.00 51.77 39 PRO D N 1
ATOM 4347 C CA . PRO D 1 47 ? -36.384 37.867 -17.375 1.00 50.66 39 PRO D CA 1
ATOM 4348 C C . PRO D 1 47 ? -36.116 36.745 -18.377 1.00 51.36 39 PRO D C 1
ATOM 4349 O O . PRO D 1 47 ? -36.987 35.892 -18.600 1.00 49.96 39 PRO D O 1
ATOM 4353 N N . ASN D 1 48 ? -34.935 36.783 -18.999 1.00 49.95 40 ASN D N 1
ATOM 4354 C CA . ASN D 1 48 ? -34.535 35.827 -20.048 1.00 48.37 40 ASN D CA 1
ATOM 4355 C C . ASN D 1 48 ? -35.412 35.815 -21.319 1.00 47.15 40 ASN D C 1
ATOM 4356 O O . ASN D 1 48 ? -35.181 35.013 -22.223 1.00 47.60 40 ASN D O 1
ATOM 4361 N N . ALA D 1 49 ? -36.404 36.702 -21.390 1.00 45.58 41 ALA D N 1
ATOM 4362 C CA . ALA D 1 49 ? -37.289 36.760 -22.549 1.00 44.63 41 ALA D CA 1
ATOM 4363 C C . ALA D 1 49 ? -36.489 36.970 -23.830 1.00 45.58 41 ALA D C 1
ATOM 4364 O O . ALA D 1 49 ? -35.589 37.824 -23.891 1.00 45.19 41 ALA D O 1
ATOM 4366 N N . LYS D 1 50 ? -36.800 36.166 -24.838 1.00 43.64 42 LYS D N 1
ATOM 4367 C CA . LYS D 1 50 ? -36.234 36.361 -26.162 1.00 43.65 42 LYS D CA 1
ATOM 4368 C C . LYS D 1 50 ? -37.238 37.154 -26.979 1.00 41.41 42 LYS D C 1
ATOM 4369 O O . LYS D 1 50 ? -38.345 36.689 -27.209 1.00 42.87 42 LYS D O 1
ATOM 4375 N N . VAL D 1 51 ? -36.874 38.375 -27.372 1.00 37.87 43 VAL D N 1
ATOM 4376 C CA . VAL D 1 51 ? -37.839 39.295 -27.995 1.00 35.48 43 VAL D CA 1
ATOM 4377 C C . VAL D 1 51 ? -37.527 39.563 -29.476 1.00 36.09 43 VAL D C 1
ATOM 4378 O O . VAL D 1 51 ? -36.404 39.987 -29.822 1.00 34.27 43 VAL D O 1
ATOM 4382 N N . THR D 1 52 ? -38.526 39.335 -30.334 1.00 33.01 44 THR D N 1
ATOM 4383 C CA . THR D 1 52 ? -38.379 39.633 -31.752 1.00 32.79 44 THR D CA 1
ATOM 4384 C C . THR D 1 52 ? -38.511 41.126 -31.959 1.00 31.03 44 THR D C 1
ATOM 4385 O O . THR D 1 52 ? -39.524 41.740 -31.601 1.00 31.54 44 THR D O 1
ATOM 4397 N N . GLU D 1 54 ? -38.021 44.478 -34.738 1.00 27.46 46 GLU D N 1
ATOM 4398 C CA . GLU D 1 54 ? -38.061 44.793 -36.157 1.00 29.29 46 GLU D CA 1
ATOM 4399 C C . GLU D 1 54 ? -37.560 46.196 -36.404 1.00 30.29 46 GLU D C 1
ATOM 4400 O O . GLU D 1 54 ? -37.906 47.112 -35.652 1.00 29.52 46 GLU D O 1
ATOM 4406 N N . LEU D 1 55 ? -36.735 46.351 -37.441 1.00 26.83 47 LEU D N 1
ATOM 4407 C CA . LEU D 1 55 ? -36.435 47.661 -38.003 1.00 25.83 47 LEU D CA 1
ATOM 4408 C C . LEU D 1 55 ? -37.327 47.865 -39.236 1.00 24.67 47 LEU D C 1
ATOM 4409 O O . LEU D 1 55 ? -37.239 47.099 -40.211 1.00 22.44 47 LEU D O 1
ATOM 4414 N N . SER D 1 56 ? -38.201 48.875 -39.195 1.00 24.41 48 SER D N 1
ATOM 4415 C CA . SER D 1 56 ? -39.135 49.165 -40.316 1.00 23.83 48 SER D CA 1
ATOM 4416 C C . SER D 1 56 ? -38.931 50.486 -41.027 1.00 24.19 48 SER D C 1
ATOM 4417 O O . SER D 1 56 ? -38.394 51.432 -40.449 1.00 23.99 48 SER D O 1
ATOM 4420 N N . VAL D 1 57 ? -39.404 50.519 -42.276 1.00 20.54 49 VAL D N 1
ATOM 4421 C CA . VAL D 1 57 ? -39.343 51.648 -43.176 1.00 23.84 49 VAL D CA 1
ATOM 4422 C C . VAL D 1 57 ? -40.744 52.148 -43.553 1.00 26.56 49 VAL D C 1
ATOM 4423 O O . VAL D 1 57 ? -41.628 51.356 -43.943 1.00 24.80 49 VAL D O 1
ATOM 4427 N N . GLU D 1 58 ? -40.945 53.461 -43.466 1.00 26.13 50 GLU D N 1
ATOM 4428 C CA . GLU D 1 58 ? -42.162 54.081 -43.998 1.00 27.06 50 GLU D CA 1
ATOM 4429 C C . GLU D 1 58 ? -41.863 55.287 -44.825 1.00 25.09 50 GLU D C 1
ATOM 4430 O O . GLU D 1 58 ? -40.963 56.059 -44.512 1.00 28.68 50 GLU D O 1
ATOM 4436 N N . GLY D 1 59 ? -42.636 55.465 -45.876 1.00 23.31 51 GLY D N 1
ATOM 4437 C CA . GLY D 1 59 ? -42.554 56.678 -46.682 1.00 26.59 51 GLY D CA 1
ATOM 4438 C C . GLY D 1 59 ? -41.440 56.705 -47.718 1.00 28.92 51 GLY D C 1
ATOM 4439 O O . GLY D 1 59 ? -41.139 57.785 -48.263 1.00 30.59 51 GLY D O 1
ATOM 4440 N N . ALA D 1 60 ? -40.879 55.531 -48.044 1.00 25.10 52 ALA D N 1
ATOM 4441 C CA . ALA D 1 60 ? -39.777 55.469 -49.017 1.00 23.90 52 ALA D CA 1
ATOM 4442 C C . ALA D 1 60 ? -39.963 54.426 -50.151 1.00 25.20 52 ALA D C 1
ATOM 4443 O O . ALA D 1 60 ? -39.047 54.194 -50.944 1.00 23.87 52 ALA D O 1
ATOM 4445 N N . ALA D 1 61 ? -41.154 53.836 -50.277 1.00 23.94 53 ALA D N 1
ATOM 4446 C CA . ALA D 1 61 ? -41.326 52.721 -51.199 1.00 21.17 53 ALA D CA 1
ATOM 4447 C C . ALA D 1 61 ? -40.997 53.179 -52.616 1.00 22.38 53 ALA D C 1
ATOM 4448 O O . ALA D 1 61 ? -41.365 54.285 -53.027 1.00 25.34 53 ALA D O 1
ATOM 4450 N N . ASP D 1 62 ? -40.247 52.359 -53.345 1.00 20.41 54 ASP D N 1
ATOM 4451 C CA . ASP D 1 62 ? -39.820 52.668 -54.717 1.00 21.15 54 ASP D CA 1
ATOM 4452 C C . ASP D 1 62 ? -38.871 53.855 -54.879 1.00 22.13 54 ASP D C 1
ATOM 4453 O O . ASP D 1 62 ? -38.665 54.335 -56.012 1.00 20.32 54 ASP D O 1
ATOM 4458 N N . LYS D 1 63 ? -38.252 54.277 -53.772 1.00 23.15 55 LYS D N 1
ATOM 4459 C CA . LYS D 1 63 ? -37.385 55.478 -53.775 1.00 21.70 55 LYS D CA 1
ATOM 4460 C C . LYS D 1 63 ? -35.947 55.225 -53.301 1.00 21.44 55 LYS D C 1
ATOM 4461 O O . LYS D 1 63 ? -35.107 56.156 -53.342 1.00 21.28 55 LYS D O 1
ATOM 4467 N N . TYR D 1 64 ? -35.674 54.010 -52.810 1.00 18.57 56 TYR D N 1
ATOM 4468 C CA . TYR D 1 64 ? -34.380 53.684 -52.180 1.00 15.57 56 TYR D CA 1
ATOM 4469 C C . TYR D 1 64 ? -33.884 52.300 -52.596 1.00 17.90 56 TYR D C 1
ATOM 4470 O O . TYR D 1 64 ? -34.659 51.479 -53.127 1.00 16.12 56 TYR D O 1
ATOM 4479 N N . ALA D 1 65 ? -32.599 52.055 -52.366 1.00 16.22 57 ALA D N 1
ATOM 4480 C CA . ALA D 1 65 ? -31.961 50.746 -52.643 1.00 20.55 57 ALA D CA 1
ATOM 4481 C C . ALA D 1 65 ? -30.780 50.524 -51.722 1.00 20.44 57 ALA D C 1
ATOM 4482 O O . ALA D 1 65 ? -30.634 49.450 -51.107 1.00 19.36 57 ALA D O 1
ATOM 4484 N N . ALA D 1 66 ? -29.927 51.546 -51.638 1.00 16.93 58 ALA D N 1
ATOM 4485 C CA . ALA D 1 66 ? -28.654 51.400 -50.943 1.00 18.49 58 ALA D CA 1
ATOM 4486 C C . ALA D 1 66 ? -28.817 51.825 -49.493 1.00 19.13 58 ALA D C 1
ATOM 4487 O O . ALA D 1 66 ? -29.150 52.987 -49.203 1.00 19.56 58 ALA D O 1
ATOM 4489 N N . THR D 1 67 ? -28.601 50.884 -48.575 1.00 18.64 59 THR D N 1
ATOM 4490 C CA . THR D 1 67 ? -28.659 51.208 -47.144 1.00 16.22 59 THR D CA 1
ATOM 4491 C C . THR D 1 67 ? -27.511 50.598 -46.386 1.00 16.50 59 THR D C 1
ATOM 4492 O O . THR D 1 67 ? -26.918 49.593 -46.798 1.00 16.56 59 THR D O 1
ATOM 4496 N N . GLY D 1 68 ? -27.150 51.249 -45.299 1.00 15.27 60 GLY D N 1
ATOM 4497 C CA . GLY D 1 68 ? -26.152 50.718 -44.393 1.00 15.26 60 GLY D CA 1
ATOM 4498 C C . GLY D 1 68 ? -26.622 51.247 -43.070 1.00 19.63 60 GLY D C 1
ATOM 4499 O O . GLY D 1 68 ? -26.630 52.466 -42.867 1.00 19.51 60 GLY D O 1
ATOM 4500 N N . LEU D 1 69 ? -27.051 50.345 -42.185 1.00 18.46 61 LEU D N 1
ATOM 4501 C CA . LEU D 1 69 ? -27.657 50.766 -40.933 1.00 21.80 61 LEU D CA 1
ATOM 4502 C C . LEU D 1 69 ? -27.052 49.994 -39.779 1.00 23.46 61 LEU D C 1
ATOM 4503 O O . LEU D 1 69 ? -27.060 48.752 -39.771 1.00 24.53 61 LEU D O 1
ATOM 4508 N N . HIS D 1 70 ? -26.461 50.727 -38.842 1.00 20.19 62 HIS D N 1
ATOM 4509 C CA . HIS D 1 70 ? -25.964 50.132 -37.616 1.00 21.43 62 HIS D CA 1
ATOM 4510 C C . HIS D 1 70 ? -27.033 50.194 -36.536 1.00 22.91 62 HIS D C 1
ATOM 4511 O O . HIS D 1 70 ? -27.610 51.253 -36.263 1.00 21.59 62 HIS D O 1
ATOM 4518 N N . ILE D 1 71 ? -27.279 49.036 -35.940 1.00 22.40 63 ILE D N 1
ATOM 4519 C CA . ILE D 1 71 ? -28.208 48.925 -34.827 1.00 22.03 63 ILE D CA 1
ATOM 4520 C C . ILE D 1 71 ? -27.416 48.596 -33.580 1.00 21.77 63 ILE D C 1
ATOM 4521 O O . ILE D 1 71 ? -26.645 47.616 -33.542 1.00 23.24 63 ILE D O 1
ATOM 4526 N N . GLN D 1 72 ? -27.592 49.430 -32.564 1.00 21.89 64 GLN D N 1
ATOM 4527 C CA . GLN D 1 72 ? -26.942 49.216 -31.293 1.00 23.82 64 GLN D CA 1
ATOM 4528 C C . GLN D 1 72 ? -28.029 49.093 -30.198 1.00 26.26 64 GLN D C 1
ATOM 4529 O O . GLN D 1 72 ? -29.159 49.549 -30.371 1.00 27.12 64 GLN D O 1
ATOM 4535 N N . PHE D 1 73 ? -27.677 48.439 -29.103 1.00 26.20 65 PHE D N 1
ATOM 4536 C CA . PHE D 1 73 ? -28.653 48.136 -28.064 1.00 31.38 65 PHE D CA 1
ATOM 4537 C C . PHE D 1 73 ? -27.996 48.122 -26.677 1.00 32.45 65 PHE D C 1
ATOM 4538 O O . PHE D 1 73 ? -26.782 47.964 -26.552 1.00 30.11 65 PHE D O 1
ATOM 4546 N N . ASP D 1 74 ? -28.819 48.291 -25.640 1.00 35.86 66 ASP D N 1
ATOM 4547 C CA . ASP D 1 74 ? -28.324 48.236 -24.264 1.00 34.46 66 ASP D CA 1
ATOM 4548 C C . ASP D 1 74 ? -27.445 46.993 -24.090 1.00 35.84 66 ASP D C 1
ATOM 4549 O O . ASP D 1 74 ? -27.908 45.882 -24.355 1.00 35.34 66 ASP D O 1
ATOM 4554 N N . PRO D 1 75 ? -26.182 47.166 -23.623 1.00 36.31 67 PRO D N 1
ATOM 4555 C CA . PRO D 1 75 ? -25.237 46.046 -23.533 1.00 36.96 67 PRO D CA 1
ATOM 4556 C C . PRO D 1 75 ? -25.715 44.937 -22.589 1.00 39.29 67 PRO D C 1
ATOM 4557 O O . PRO D 1 75 ? -25.137 43.848 -22.582 1.00 41.78 67 PRO D O 1
ATOM 4561 N N . LYS D 1 76 ? -26.762 45.195 -21.811 1.00 38.40 68 LYS D N 1
ATOM 4562 C CA . LYS D 1 76 ? -27.318 44.143 -20.952 1.00 41.48 68 LYS D CA 1
ATOM 4563 C C . LYS D 1 76 ? -28.190 43.173 -21.761 1.00 39.59 68 LYS D C 1
ATOM 4564 O O . LYS D 1 76 ? -28.414 42.034 -21.324 1.00 40.21 68 LYS D O 1
ATOM 4570 N N . LEU D 1 77 ? -28.663 43.616 -22.929 1.00 36.60 69 LEU D N 1
ATOM 4571 C CA . LEU D 1 77 ? -29.360 42.717 -23.867 1.00 34.76 69 LEU D CA 1
ATOM 4572 C C . LEU D 1 77 ? -28.363 41.838 -24.596 1.00 34.30 69 LEU D C 1
ATOM 4573 O O . LEU D 1 77 ? -27.192 42.187 -24.727 1.00 35.40 69 LEU D O 1
ATOM 4578 N N . LYS D 1 78 ? -28.832 40.693 -25.077 1.00 36.52 70 LYS D N 1
ATOM 4579 C CA . LYS D 1 78 ? -28.006 39.793 -25.865 1.00 39.63 70 LYS D CA 1
ATOM 4580 C C . LYS D 1 78 ? -28.650 39.498 -27.244 1.00 38.33 70 LYS D C 1
ATOM 4581 O O . LYS D 1 78 ? -29.826 39.104 -27.322 1.00 38.45 70 LYS D O 1
ATOM 4587 N N . LEU D 1 79 ? -27.888 39.720 -28.317 1.00 36.03 71 LEU D N 1
ATOM 4588 C CA . LEU D 1 79 ? -28.325 39.361 -29.673 1.00 34.80 71 LEU D CA 1
ATOM 4589 C C . LEU D 1 79 ? -28.212 37.856 -29.897 1.00 29.91 71 LEU D C 1
ATOM 4590 O O . LEU D 1 79 ? -27.140 37.286 -29.760 1.00 31.99 71 LEU D O 1
ATOM 4595 N N . ILE D 1 80 ? -29.327 37.233 -30.259 1.00 31.68 72 ILE D N 1
ATOM 4596 C CA . ILE D 1 80 ? -29.386 35.798 -30.459 1.00 30.61 72 ILE D CA 1
ATOM 4597 C C . ILE D 1 80 ? -29.380 35.411 -31.949 1.00 29.82 72 ILE D C 1
ATOM 4598 O O . ILE D 1 80 ? -30.403 35.563 -32.625 1.00 31.07 72 ILE D O 1
ATOM 4603 N N . PRO D 1 81 ? -28.251 34.888 -32.458 1.00 30.57 73 PRO D N 1
ATOM 4604 C CA . PRO D 1 81 ? -28.260 34.430 -33.856 1.00 30.41 73 PRO D CA 1
ATOM 4605 C C . PRO D 1 81 ? -29.303 33.325 -34.035 1.00 32.78 73 PRO D C 1
ATOM 4606 O O . PRO D 1 81 ? -29.573 32.591 -33.077 1.00 33.37 73 PRO D O 1
ATOM 4610 N N . ASP D 1 82 ? -29.938 33.235 -35.209 1.00 30.12 74 ASP D N 1
ATOM 4611 C CA . ASP D 1 82 ? -30.875 32.131 -35.437 1.00 27.35 74 ASP D CA 1
ATOM 4612 C C . ASP D 1 82 ? -30.159 30.786 -35.645 1.00 27.55 74 ASP D C 1
ATOM 4613 O O . ASP D 1 82 ? -28.930 30.705 -35.567 1.00 27.49 74 ASP D O 1
ATOM 4618 N N . GLU D 1 83 ? -30.916 29.740 -35.936 1.00 29.83 75 GLU D N 1
ATOM 4619 C CA . GLU D 1 83 ? -30.382 28.409 -36.196 1.00 34.40 75 GLU D CA 1
ATOM 4620 C C . GLU D 1 83 ? -29.329 28.326 -37.263 1.00 32.76 75 GLU D C 1
ATOM 4621 O O . GLU D 1 83 ? -28.529 27.460 -37.245 1.00 34.15 75 GLU D O 1
ATOM 4627 N N . ASP D 1 84 ? -29.378 29.230 -38.216 1.00 31.14 76 ASP D N 1
ATOM 4628 C CA . ASP D 1 84 ? -28.361 29.284 -39.285 1.00 29.97 76 ASP D CA 1
ATOM 4629 C C . ASP D 1 84 ? -27.170 30.159 -38.906 1.00 30.92 76 ASP D C 1
ATOM 4630 O O . ASP D 1 84 ? -26.217 30.315 -39.694 1.00 30.26 76 ASP D O 1
ATOM 4635 N N . GLY D 1 85 ? -27.241 30.775 -37.735 1.00 29.53 77 GLY D N 1
ATOM 4636 C CA . GLY D 1 85 ? -26.194 31.719 -37.330 1.00 30.33 77 GLY D CA 1
ATOM 4637 C C . GLY D 1 85 ? -26.414 33.118 -37.907 1.00 29.14 77 GLY D C 1
ATOM 4638 O O . GLY D 1 85 ? -25.554 33.983 -37.748 1.00 30.05 77 GLY D O 1
ATOM 4639 N N . ALA D 1 86 ? -27.558 33.362 -38.567 1.00 30.70 78 ALA D N 1
ATOM 4640 C CA . ALA D 1 86 ? -27.852 34.732 -39.051 1.00 28.36 78 ALA D CA 1
ATOM 4641 C C . ALA D 1 86 ? -28.173 35.651 -37.893 1.00 28.99 78 ALA D C 1
ATOM 4642 O O . ALA D 1 86 ? -28.946 35.296 -36.989 1.00 26.68 78 ALA D O 1
ATOM 4644 N N . LEU D 1 87 ? -27.589 36.846 -37.922 1.00 28.51 79 LEU D N 1
ATOM 4645 C CA . LEU D 1 87 ? -27.848 37.835 -36.873 1.00 27.00 79 LEU D CA 1
ATOM 4646 C C . LEU D 1 87 ? -29.176 38.547 -37.037 1.00 28.91 79 LEU D C 1
ATOM 4647 O O . LEU D 1 87 ? -29.773 38.989 -36.055 1.00 31.57 79 LEU D O 1
ATOM 4652 N N . ALA D 1 88 ? -29.628 38.693 -38.280 1.00 25.65 80 ALA D N 1
ATOM 4653 C CA . ALA D 1 88 ? -30.930 39.268 -38.563 1.00 27.42 80 ALA D CA 1
ATOM 4654 C C . ALA D 1 88 ? -31.435 38.683 -39.888 1.00 25.16 80 ALA D C 1
ATOM 4655 O O . ALA D 1 88 ? -30.646 38.168 -40.672 1.00 26.12 80 ALA D O 1
ATOM 4657 N N . THR D 1 89 ? -32.735 38.749 -40.120 1.00 24.94 81 THR D N 1
ATOM 4658 C CA . THR D 1 89 ? -33.335 38.257 -41.358 1.00 26.02 81 THR D CA 1
ATOM 4659 C C . THR D 1 89 ? -34.103 39.384 -42.021 1.00 23.10 81 THR D C 1
ATOM 4660 O O . THR D 1 89 ? -34.832 40.122 -41.361 1.00 24.37 81 THR D O 1
ATOM 4664 N N . ALA D 1 90 ? -33.904 39.547 -43.327 1.00 22.49 82 ALA D N 1
ATOM 4665 C CA . ALA D 1 90 ? -34.592 40.593 -44.081 1.00 23.22 82 ALA D CA 1
ATOM 4666 C C . ALA D 1 90 ? -36.092 40.332 -44.141 1.00 27.27 82 ALA D C 1
ATOM 4667 O O . ALA D 1 90 ? -36.537 39.172 -44.232 1.00 26.54 82 ALA D O 1
ATOM 4669 N N . GLY D 1 91 ? -36.875 41.397 -44.063 1.00 25.61 83 GLY D N 1
ATOM 4670 C CA . GLY D 1 91 ? -38.323 41.273 -44.172 1.00 24.85 83 GLY D CA 1
ATOM 4671 C C . GLY D 1 91 ? -38.890 41.771 -45.478 1.00 23.83 83 GLY D C 1
ATOM 4672 O O . GLY D 1 91 ? -38.136 42.017 -46.446 1.00 24.26 83 GLY D O 1
ATOM 4673 N N . ARG D 1 92 ? -40.211 41.980 -45.494 1.00 23.49 84 ARG D N 1
ATOM 4674 C CA . ARG D 1 92 ? -40.925 42.348 -46.710 1.00 26.02 84 ARG D CA 1
ATOM 4675 C C . ARG D 1 92 ? -40.421 43.619 -47.397 1.00 24.91 84 ARG D C 1
ATOM 4676 O O . ARG D 1 92 ? -40.451 43.683 -48.611 1.00 24.22 84 ARG D O 1
ATOM 4684 N N . ALA D 1 93 ? -39.994 44.628 -46.631 1.00 23.64 85 ALA D N 1
ATOM 4685 C CA . ALA D 1 93 ? -39.515 45.891 -47.232 1.00 22.29 85 ALA D CA 1
ATOM 4686 C C . ALA D 1 93 ? -38.325 45.635 -48.165 1.00 20.73 85 ALA D C 1
ATOM 4687 O O . ALA D 1 93 ? -38.129 46.339 -49.151 1.00 21.91 85 ALA D O 1
ATOM 4689 N N . ALA D 1 94 ? -37.546 44.608 -47.839 1.00 19.12 86 ALA D N 1
ATOM 4690 C CA . ALA D 1 94 ? -36.337 44.287 -48.566 1.00 19.57 86 ALA D CA 1
ATOM 4691 C C . ALA D 1 94 ? -36.487 43.167 -49.603 1.00 19.70 86 ALA D C 1
ATOM 4692 O O . ALA D 1 94 ? -35.482 42.663 -50.113 1.00 21.61 86 ALA D O 1
ATOM 4694 N N . ARG D 1 95 ? -37.725 42.765 -49.919 1.00 22.75 87 ARG D N 1
ATOM 4695 C CA . ARG D 1 95 ? -37.939 41.512 -50.696 1.00 24.15 87 ARG D CA 1
ATOM 4696 C C . ARG D 1 95 ? -37.399 41.573 -52.113 1.00 24.16 87 ARG D C 1
ATOM 4697 O O . ARG D 1 95 ? -37.008 40.555 -52.662 1.00 23.83 87 ARG D O 1
ATOM 4705 N N . LEU D 1 96 ? -37.341 42.775 -52.692 1.00 24.27 88 LEU D N 1
ATOM 4706 C CA . LEU D 1 96 ? -36.883 42.936 -54.086 1.00 24.54 88 LEU D CA 1
ATOM 4707 C C . LEU D 1 96 ? -35.422 43.359 -54.200 1.00 24.40 88 LEU D C 1
ATOM 4708 O O . LEU D 1 96 ? -34.841 43.304 -55.270 1.00 21.57 88 LEU D O 1
ATOM 4713 N N . LEU D 1 97 ? -34.831 43.800 -53.092 1.00 21.18 89 LEU D N 1
ATOM 4714 C CA . LEU D 1 97 ? -33.448 44.277 -53.113 1.00 19.48 89 LEU D CA 1
ATOM 4715 C C . LEU D 1 97 ? -32.539 43.122 -53.411 1.00 19.07 89 LEU D C 1
ATOM 4716 O O . LEU D 1 97 ? -32.729 42.019 -52.908 1.00 22.74 89 LEU D O 1
ATOM 4721 N N . GLU D 1 98 ? -31.561 43.372 -54.246 1.00 18.76 90 GLU D N 1
ATOM 4722 C CA . GLU D 1 98 ? -30.692 42.311 -54.759 1.00 20.67 90 GLU D CA 1
ATOM 4723 C C . GLU D 1 98 ? -29.616 41.887 -53.770 1.00 20.94 90 GLU D C 1
ATOM 4724 O O . GLU D 1 98 ? -29.277 40.702 -53.679 1.00 22.99 90 GLU D O 1
ATOM 4730 N N . LEU D 1 99 ? -29.137 42.845 -52.990 1.00 18.37 91 LEU D N 1
ATOM 4731 C CA . LEU D 1 99 ? -28.068 42.591 -52.031 1.00 17.99 91 LEU D CA 1
ATOM 4732 C C . LEU D 1 99 ? -28.597 42.864 -50.629 1.00 21.52 91 LEU D C 1
ATOM 4733 O O . LEU D 1 99 ? -29.236 43.893 -50.399 1.00 17.84 91 LEU D O 1
ATOM 4738 N N . LYS D 1 100 ? -28.353 41.947 -49.689 1.00 20.54 92 LYS D N 1
ATOM 4739 C CA . LYS D 1 100 ? -28.844 42.097 -48.316 1.00 22.68 92 LYS D CA 1
ATOM 4740 C C . LYS D 1 100 ? -27.885 41.335 -47.442 1.00 23.39 92 LYS D C 1
ATOM 4741 O O . LYS D 1 100 ? -27.611 40.168 -47.722 1.00 21.99 92 LYS D O 1
ATOM 4747 N N . LYS D 1 101 ? -27.351 41.979 -46.407 1.00 19.88 93 LYS D N 1
ATOM 4748 C CA . LYS D 1 101 ? -26.481 41.264 -45.472 1.00 22.59 93 LYS D CA 1
ATOM 4749 C C . LYS D 1 101 ? -26.488 41.882 -44.083 1.00 23.31 93 LYS D C 1
ATOM 4750 O O . LYS D 1 101 ? -26.645 43.103 -43.948 1.00 21.69 93 LYS D O 1
ATOM 4756 N N . ALA D 1 102 ? -26.397 41.020 -43.072 1.00 21.20 94 ALA D N 1
ATOM 4757 C CA . ALA D 1 102 ? -26.309 41.427 -41.655 1.00 22.76 94 ALA D CA 1
ATOM 4758 C C . ALA D 1 102 ? -25.017 40.861 -41.130 1.00 22.96 94 ALA D C 1
ATOM 4759 O O . ALA D 1 102 ? -24.721 39.669 -41.306 1.00 23.80 94 ALA D O 1
ATOM 4761 N N . GLU D 1 103 ? -24.204 41.704 -40.517 1.00 22.78 95 GLU D N 1
ATOM 4762 C CA . GLU D 1 103 ? -22.939 41.216 -40.000 1.00 24.88 95 GLU D CA 1
ATOM 4763 C C . GLU D 1 103 ? -22.610 41.771 -38.626 1.00 25.16 95 GLU D C 1
ATOM 4764 O O . GLU D 1 103 ? -23.206 42.770 -38.173 1.00 23.61 95 GLU D O 1
ATOM 4770 N N . ALA D 1 104 ? -21.670 41.110 -37.961 1.00 25.92 96 ALA D N 1
ATOM 4771 C CA . ALA D 1 104 ? -21.270 41.512 -36.619 1.00 26.89 96 ALA D CA 1
ATOM 4772 C C . ALA D 1 104 ? -20.561 42.874 -36.712 1.00 27.50 96 ALA D C 1
ATOM 4773 O O . ALA D 1 104 ? -19.991 43.235 -37.755 1.00 27.17 96 ALA D O 1
ATOM 4775 N N . ASP D 1 105 ? -20.676 43.657 -35.645 1.00 27.13 97 ASP D N 1
ATOM 4776 C CA . ASP D 1 105 ? -20.030 44.964 -35.561 1.00 25.26 97 ASP D CA 1
ATOM 4777 C C . ASP D 1 105 ? -19.296 45.048 -34.207 1.00 29.25 97 ASP D C 1
ATOM 4778 O O . ASP D 1 105 ? -18.095 44.768 -34.149 1.00 30.96 97 ASP D O 1
ATOM 4783 N N . THR D 1 106 ? -20.007 45.407 -33.131 1.00 31.07 98 THR D N 1
ATOM 4784 C CA . THR D 1 106 ? -19.432 45.374 -31.769 1.00 31.64 98 THR D CA 1
ATOM 4785 C C . THR D 1 106 ? -20.220 44.442 -30.855 1.00 34.01 98 THR D C 1
ATOM 4786 O O . THR D 1 106 ? -21.210 43.823 -31.283 1.00 30.38 98 THR D O 1
ATOM 4790 N N . ASP D 1 107 ? -19.776 44.304 -29.599 1.00 34.07 99 ASP D N 1
ATOM 4791 C CA . ASP D 1 107 ? -20.449 43.410 -28.642 1.00 35.96 99 ASP D CA 1
ATOM 4792 C C . ASP D 1 107 ? -21.913 43.782 -28.451 1.00 33.05 99 ASP D C 1
ATOM 4793 O O . ASP D 1 107 ? -22.737 42.930 -28.148 1.00 35.98 99 ASP D O 1
ATOM 4798 N N . ASN D 1 108 ? -22.229 45.056 -28.638 1.00 30.70 100 ASN D N 1
ATOM 4799 C CA . ASN D 1 108 ? -23.592 45.532 -28.472 1.00 29.95 100 ASN D CA 1
ATOM 4800 C C . ASN D 1 108 ? -24.126 46.224 -29.731 1.00 26.82 100 ASN D C 1
ATOM 4801 O O . ASN D 1 108 ? -24.973 47.120 -29.654 1.00 28.23 100 ASN D O 1
ATOM 4806 N N . SER D 1 109 ? -23.643 45.797 -30.896 1.00 27.69 101 SER D N 1
ATOM 4807 C CA . SER D 1 109 ? -24.172 46.311 -32.161 1.00 26.97 101 SER D CA 1
ATOM 4808 C C . SER D 1 109 ? -23.957 45.351 -33.333 1.00 27.15 101 SER D C 1
ATOM 4809 O O . SER D 1 109 ? -23.107 44.446 -33.279 1.00 29.02 101 SER D O 1
ATOM 4812 N N . PHE D 1 110 ? -24.752 45.546 -34.385 1.00 26.61 102 PHE D N 1
ATOM 4813 C CA . PHE D 1 110 ? -24.559 44.825 -35.638 1.00 25.91 102 PHE D CA 1
ATOM 4814 C C . PHE D 1 110 ? -24.822 45.766 -36.822 1.00 24.45 102 PHE D C 1
ATOM 4815 O O . PHE D 1 110 ? -25.439 46.832 -36.667 1.00 22.89 102 PHE D O 1
ATOM 4823 N N . PHE D 1 111 ? -24.331 45.356 -37.991 1.00 22.01 103 PHE D N 1
ATOM 4824 C CA . PHE D 1 111 ? -24.413 46.162 -39.202 1.00 20.35 103 PHE D CA 1
ATOM 4825 C C . PHE D 1 111 ? -25.281 45.468 -40.251 1.00 20.29 103 PHE D C 1
ATOM 4826 O O . PHE D 1 111 ? -25.095 44.278 -40.524 1.00 22.40 103 PHE D O 1
ATOM 4834 N N . THR D 1 112 ? -26.225 46.207 -40.821 1.00 19.32 104 THR D N 1
ATOM 4835 C CA . THR D 1 112 ? -26.997 45.694 -41.962 1.00 23.10 104 THR D CA 1
ATOM 4836 C C . THR D 1 112 ? -26.759 46.554 -43.198 1.00 21.96 104 THR D C 1
ATOM 4837 O O . THR D 1 112 ? -26.474 47.751 -43.077 1.00 20.12 104 THR D O 1
ATOM 4841 N N . ALA D 1 113 ? -26.877 45.943 -44.377 1.00 18.44 105 ALA D N 1
ATOM 4842 C CA . ALA D 1 113 ? -26.687 46.655 -45.612 1.00 15.44 105 ALA D CA 1
ATOM 4843 C C . ALA D 1 113 ? -27.555 46.050 -46.716 1.00 18.51 105 ALA D C 1
ATOM 4844 O O . ALA D 1 113 ? -27.813 44.821 -46.732 1.00 19.66 105 ALA D O 1
ATOM 4846 N N . THR D 1 114 ? -28.006 46.900 -47.633 1.00 18.13 106 THR D N 1
ATOM 4847 C CA . THR D 1 114 ? -28.752 46.448 -48.816 1.00 18.18 106 THR D CA 1
ATOM 4848 C C . THR D 1 114 ? -28.258 47.215 -50.018 1.00 19.25 106 THR D C 1
ATOM 4849 O O . THR D 1 114 ? -27.659 48.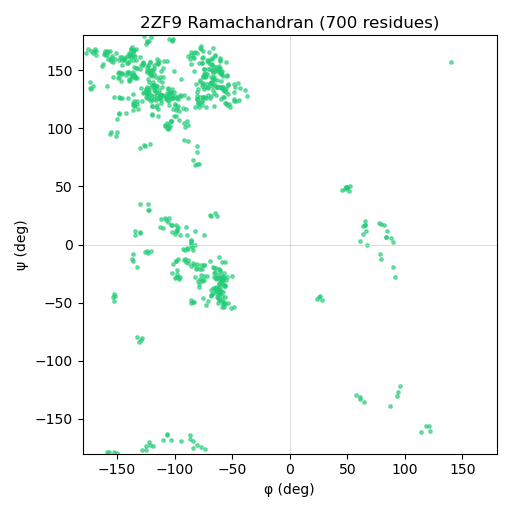281 -49.890 1.00 19.06 106 THR D O 1
ATOM 4853 N N . GLY D 1 115 ? -28.546 46.678 -51.199 1.00 18.91 107 GLY D N 1
ATOM 4854 C CA . GLY D 1 115 ? -28.165 47.291 -52.454 1.00 16.60 107 GLY D CA 1
ATOM 4855 C C . GLY D 1 115 ? -29.061 46.699 -53.533 1.00 17.78 107 GLY D C 1
ATOM 4856 O O . GLY D 1 115 ? -29.710 45.648 -53.328 1.00 16.51 107 GLY D O 1
ATOM 4857 N N . SER D 1 116 ? -29.113 47.367 -54.676 1.00 16.69 108 SER D N 1
ATOM 4858 C CA . SER D 1 116 ? -29.944 46.882 -55.777 1.00 22.04 108 SER D CA 1
ATOM 4859 C C . SER D 1 116 ? -29.602 47.665 -57.034 1.00 23.12 108 SER D C 1
ATOM 4860 O O . SER D 1 116 ? -28.942 48.698 -56.944 1.00 22.60 108 SER D O 1
ATOM 4863 N N . SER D 1 117 ? -30.052 47.180 -58.189 1.00 20.68 109 SER D N 1
ATOM 4864 C CA . SER D 1 117 ? -29.752 47.839 -59.452 1.00 20.98 109 SER D CA 1
ATOM 4865 C C . SER D 1 117 ? -30.824 48.834 -59.816 1.00 21.88 109 SER D C 1
ATOM 4866 O O . SER D 1 117 ? -30.615 49.631 -60.720 1.00 20.01 109 SER D O 1
ATOM 4869 N N . THR D 1 118 ? -31.971 48.783 -59.139 1.00 21.65 110 THR D N 1
ATOM 4870 C CA . THR D 1 118 ? -33.029 49.790 -59.294 1.00 22.43 110 THR D CA 1
ATOM 4871 C C . THR D 1 118 ? -33.556 50.170 -57.907 1.00 20.51 110 THR D C 1
ATOM 4872 O O . THR D 1 118 ? -33.299 49.471 -56.951 1.00 18.16 110 THR D O 1
ATOM 4876 N N . ASN D 1 119 ? -34.318 51.258 -57.805 1.00 20.46 111 ASN D N 1
ATOM 4877 C CA . ASN D 1 119 ? -34.895 51.667 -56.519 1.00 19.31 111 ASN D CA 1
ATOM 4878 C C . ASN D 1 119 ? -36.117 50.862 -56.171 1.00 20.36 111 ASN D C 1
ATOM 4879 O O . ASN D 1 119 ? -37.229 51.394 -56.203 1.00 23.01 111 ASN D O 1
ATOM 4884 N N . ASN D 1 120 ? -35.907 49.575 -55.863 1.00 20.55 112 ASN D N 1
ATOM 4885 C CA . ASN D 1 120 ? -37.012 48.679 -55.565 1.00 22.29 112 ASN D CA 1
ATOM 4886 C C . ASN D 1 120 ? -37.156 48.339 -54.077 1.00 22.32 112 ASN D C 1
ATOM 4887 O O . ASN D 1 120 ? -37.796 47.357 -53.738 1.00 22.02 112 ASN D O 1
ATOM 4892 N N . GLY D 1 121 ? -36.565 49.155 -53.192 1.00 19.86 113 GLY D N 1
ATOM 4893 C CA . GLY D 1 121 ? -36.896 49.068 -51.776 1.00 18.67 113 GLY D CA 1
ATOM 4894 C C . GLY D 1 121 ? -38.377 49.354 -51.552 1.00 19.46 113 GLY D C 1
ATOM 4895 O O . GLY D 1 121 ? -38.969 50.150 -52.268 1.00 22.22 113 GLY D O 1
ATOM 4896 N N . LYS D 1 122 ? -38.970 48.721 -50.541 1.00 20.96 114 LYS D N 1
ATOM 4897 C CA . LYS D 1 122 ? -40.411 48.927 -50.226 1.00 22.51 114 LYS D CA 1
ATOM 4898 C C . LYS D 1 122 ? -40.542 49.376 -48.774 1.00 23.62 114 LYS D C 1
ATOM 4899 O O . LYS D 1 122 ? -39.531 49.463 -48.054 1.00 23.17 114 LYS D O 1
ATOM 4905 N N . ASP D 1 123 ? -41.770 49.703 -48.343 1.00 25.50 115 ASP D N 1
ATOM 4906 C CA . ASP D 1 123 ? -42.042 50.015 -46.936 1.00 24.68 115 ASP D CA 1
ATOM 4907 C C . ASP D 1 123 ? -42.294 48.701 -46.224 1.00 24.65 115 ASP D C 1
ATOM 4908 O O . ASP D 1 123 ? -42.540 47.691 -46.867 1.00 28.37 115 ASP D O 1
ATOM 4913 N N . GLY D 1 124 ? -42.222 48.699 -44.899 1.00 23.70 116 GLY D N 1
ATOM 4914 C CA . GLY D 1 124 ? -42.445 47.474 -44.119 1.00 23.14 116 GLY D CA 1
ATOM 4915 C C . GLY D 1 124 ? -41.257 47.102 -43.267 1.00 23.92 116 GLY D C 1
ATOM 4916 O O . GLY D 1 124 ? -40.416 47.959 -42.925 1.00 25.35 116 GLY D O 1
ATOM 4917 N N . VAL D 1 125 ? -41.171 45.820 -42.930 1.00 21.99 117 VAL D N 1
ATOM 4918 C CA . VAL D 1 125 ? -40.078 45.331 -42.097 1.00 23.44 117 VAL D CA 1
ATOM 4919 C C . VAL D 1 125 ? -38.847 45.166 -42.970 1.00 23.34 117 VAL D C 1
ATOM 4920 O O . VAL D 1 125 ? -38.856 44.413 -43.954 1.00 21.90 117 VAL D O 1
ATOM 4924 N N . LEU D 1 126 ? -37.804 45.920 -42.631 1.00 22.36 118 LEU D N 1
ATOM 4925 C CA . LEU D 1 126 ? -36.533 45.808 -43.350 1.00 22.03 118 LEU D CA 1
ATOM 4926 C C . LEU D 1 126 ? -35.731 44.644 -42.785 1.00 20.85 118 LEU D C 1
ATOM 4927 O O . LEU D 1 126 ? -35.269 43.790 -43.556 1.00 20.95 118 LEU D O 1
ATOM 4932 N N . TRP D 1 127 ? -35.597 44.598 -41.453 1.00 20.95 119 TRP D N 1
ATOM 4933 C CA . TRP D 1 127 ? -34.857 43.550 -40.742 1.00 22.77 119 TRP D CA 1
ATOM 4934 C C . TRP D 1 127 ? -35.580 43.137 -39.468 1.00 25.26 119 TRP D C 1
ATOM 4935 O O . TRP D 1 127 ? -36.119 43.988 -38.746 1.00 26.79 119 TRP D O 1
ATOM 4946 N N . SER D 1 128 ? -35.559 41.837 -39.179 1.00 27.69 120 SER D N 1
ATOM 4947 C CA . SER D 1 128 ? -35.970 41.340 -37.873 1.00 27.13 120 SER D CA 1
ATOM 4948 C C . SER D 1 128 ? -34.838 40.562 -37.179 1.00 25.96 120 SER D C 1
ATOM 4949 O O . SER D 1 128 ? -33.988 39.954 -37.826 1.00 26.17 120 SER D O 1
ATOM 4952 N N . PHE D 1 129 ? -34.787 40.646 -35.855 1.00 25.43 121 PHE D N 1
ATOM 4953 C CA . PHE D 1 129 ? -33.665 40.123 -35.085 1.00 25.29 121 PHE D CA 1
ATOM 4954 C C . PHE D 1 129 ? -34.178 39.884 -33.662 1.00 26.46 121 PHE D C 1
ATOM 4955 O O . PHE D 1 129 ? -35.281 40.330 -33.311 1.00 28.96 121 PHE D O 1
ATOM 4963 N N . VAL D 1 130 ? -33.411 39.140 -32.872 1.00 27.92 122 VAL D N 1
ATOM 4964 C CA . VAL D 1 130 ? -33.885 38.733 -31.544 1.00 28.45 122 VAL D CA 1
ATOM 4965 C C . VAL D 1 130 ? -32.877 39.175 -30.490 1.00 27.11 122 VAL D C 1
ATOM 4966 O O . VAL D 1 130 ? -31.695 38.862 -30.587 1.00 28.66 122 VAL D O 1
ATOM 4970 N N . LEU D 1 131 ? -33.372 39.893 -29.488 1.00 27.84 123 LEU D N 1
ATOM 4971 C CA . LEU D 1 131 ? -32.590 40.307 -28.332 1.00 29.66 123 LEU D CA 1
ATOM 4972 C C . LEU D 1 131 ? -33.167 39.656 -27.088 1.00 31.73 123 LEU D C 1
ATOM 4973 O O . LEU D 1 131 ? -34.391 39.650 -26.884 1.00 33.51 123 LEU D O 1
ATOM 4978 N N . GLN D 1 132 ? -32.282 39.150 -26.247 1.00 32.61 124 GLN D N 1
ATOM 4979 C CA . GLN D 1 132 ? -32.700 38.507 -25.005 1.00 35.05 124 GLN D CA 1
ATOM 4980 C C . GLN D 1 132 ? -32.520 39.439 -23.806 1.00 36.62 124 GLN D C 1
ATOM 4981 O O . GLN D 1 132 ? -31.425 39.974 -23.586 1.00 35.92 124 GLN D O 1
ATOM 4987 N N . VAL D 1 133 ? -33.603 39.625 -23.053 1.00 39.82 125 VAL D N 1
ATOM 4988 C CA . VAL D 1 133 ? -33.627 40.436 -21.832 1.00 41.36 125 VAL D CA 1
ATOM 4989 C C . VAL D 1 133 ? -32.815 39.730 -20.738 1.00 43.12 125 VAL D C 1
ATOM 4990 O O . VAL D 1 133 ? -32.885 38.506 -20.628 1.00 44.11 125 VAL D O 1
ATOM 4994 N N . PRO D 1 134 ? -32.016 40.479 -19.945 1.00 44.79 126 PRO D N 1
ATOM 4995 C CA . PRO D 1 134 ? -31.220 39.797 -18.903 1.00 46.02 126 PRO D CA 1
ATOM 4996 C C . PRO D 1 134 ? -32.063 39.129 -17.793 1.00 45.52 126 PRO D C 1
ATOM 4997 O O . PRO D 1 134 ? -33.257 39.417 -17.655 1.00 43.55 126 PRO D O 1
ATOM 5001 N N . ALA D 1 135 ? -31.436 38.223 -17.045 1.00 47.87 127 ALA D N 1
ATOM 5002 C CA . ALA D 1 135 ? -32.082 37.530 -15.917 1.00 51.15 127 ALA D CA 1
ATOM 5003 C C . ALA D 1 135 ? -32.542 38.492 -14.805 1.00 53.06 127 ALA D C 1
ATOM 5004 O O . ALA D 1 135 ? -33.657 38.363 -14.286 1.00 53.44 127 ALA D O 1
ATOM 5006 N N . ASP D 1 136 ? -31.698 39.470 -14.471 1.00 54.26 128 ASP D N 1
ATOM 5007 C CA . ASP D 1 136 ? -31.978 40.405 -13.375 1.00 55.59 128 ASP D CA 1
ATOM 5008 C C . ASP D 1 136 ? -33.043 41.475 -13.674 1.00 56.51 128 ASP D C 1
ATOM 5009 O O . ASP D 1 136 ? -33.239 42.394 -12.877 1.00 56.24 128 ASP D O 1
ATOM 5014 N N . ALA D 1 137 ? -33.728 41.355 -14.813 1.00 56.51 129 ALA D N 1
ATOM 5015 C CA . ALA D 1 137 ? -34.720 42.350 -15.230 1.00 56.02 129 ALA D CA 1
ATOM 5016 C C . ALA D 1 137 ? -35.809 42.608 -14.181 1.00 57.07 129 ALA D C 1
ATOM 5017 O O . ALA D 1 137 ? -36.532 41.683 -13.776 1.00 56.62 129 ALA D O 1
ATOM 5019 N N . GLN D 1 138 ? -35.920 43.872 -13.769 1.00 57.58 130 GLN D N 1
ATOM 5020 C CA . GLN D 1 138 ? -36.926 44.320 -12.794 1.00 59.20 130 GLN D CA 1
ATOM 5021 C C . GLN D 1 138 ? -37.974 45.178 -13.494 1.00 59.00 130 GLN D C 1
ATOM 5022 O O . GLN D 1 138 ? -37.699 45.753 -14.550 1.00 58.55 130 GLN D O 1
ATOM 5028 N N . PRO D 1 139 ? -39.180 45.290 -12.901 1.00 58.66 131 PRO D N 1
ATOM 5029 C CA . PRO D 1 139 ? -40.130 46.279 -13.424 1.00 57.20 131 PRO D CA 1
ATOM 5030 C C . PRO D 1 139 ? -39.495 47.670 -13.472 1.00 56.00 131 PRO D C 1
ATOM 5031 O O . PRO D 1 139 ? -38.645 47.991 -12.627 1.00 56.39 131 PRO D O 1
ATOM 5035 N N . GLY D 1 140 ? -39.878 48.462 -14.474 1.00 54.35 132 GLY D N 1
ATOM 5036 C CA . GLY D 1 140 ? -39.312 49.801 -14.704 1.00 50.81 132 GLY D CA 1
ATOM 5037 C C . GLY D 1 140 ? -38.104 49.852 -15.640 1.00 48.66 132 GLY D C 1
ATOM 5038 O O . GLY D 1 140 ? -37.857 50.889 -16.284 1.00 45.77 132 GLY D O 1
ATOM 5039 N N . ASP D 1 141 ? -37.349 48.743 -15.685 1.00 46.20 133 ASP D N 1
ATOM 5040 C CA . ASP D 1 141 ? -36.177 48.592 -16.556 1.00 45.32 133 ASP D CA 1
ATOM 5041 C C . ASP D 1 141 ? -36.550 48.829 -18.007 1.00 42.87 133 ASP D C 1
ATOM 5042 O O . ASP D 1 141 ? -37.556 48.299 -18.487 1.00 41.83 133 ASP D O 1
ATOM 5047 N N . LYS D 1 142 ? -35.734 49.644 -18.673 1.00 41.04 134 LYS D N 1
ATOM 5048 C CA . LYS D 1 142 ? -35.895 50.007 -20.075 1.00 39.22 134 LYS D CA 1
ATOM 5049 C C . LYS D 1 142 ? -34.539 49.841 -20.751 1.00 40.23 134 LYS D C 1
ATOM 5050 O O . LYS D 1 142 ? -33.541 50.419 -20.302 1.00 39.94 134 LYS D O 1
ATOM 5056 N N . TYR D 1 143 ? -34.510 49.020 -21.802 1.00 36.33 135 TYR D N 1
ATOM 5057 C CA . TYR D 1 143 ? -33.292 48.715 -22.540 1.00 35.65 135 TYR D CA 1
ATOM 5058 C C . TYR D 1 143 ? -33.477 49.296 -23.934 1.00 33.37 135 TYR D C 1
ATOM 5059 O O . TYR D 1 143 ? -34.312 48.813 -24.691 1.00 30.98 135 TYR D O 1
ATOM 5068 N N . ASP D 1 144 ? -32.728 50.344 -24.257 1.00 29.96 136 ASP D N 1
ATOM 5069 C CA . ASP D 1 144 ? -32.877 51.015 -25.564 1.00 30.31 136 ASP D CA 1
ATOM 5070 C C . ASP D 1 144 ? -32.277 50.235 -26.735 1.00 27.61 136 ASP D C 1
ATOM 5071 O O . ASP D 1 144 ? -31.247 49.579 -26.596 1.00 25.89 136 ASP D O 1
ATOM 5076 N N . VAL D 1 145 ? -32.920 50.371 -27.890 1.00 28.18 137 VAL D N 1
ATOM 5077 C CA . VAL D 1 145 ? -32.485 49.735 -29.135 1.00 28.91 137 VAL D CA 1
ATOM 5078 C C . VAL D 1 145 ? -32.600 50.797 -30.233 1.00 27.82 137 VAL D C 1
ATOM 5079 O O . VAL D 1 145 ? -33.680 51.361 -30.474 1.00 26.63 137 VAL D O 1
ATOM 5083 N N . GLN D 1 146 ? -31.470 51.100 -30.869 1.00 24.83 138 GLN D N 1
ATOM 5084 C CA . GLN D 1 146 ? -31.360 52.341 -31.610 1.00 25.19 138 GLN D CA 1
ATOM 5085 C C . GLN D 1 146 ? -30.633 52.190 -32.923 1.00 23.87 138 GLN D C 1
ATOM 5086 O O . GLN D 1 146 ? -29.683 51.392 -33.017 1.00 23.26 138 GLN D O 1
ATOM 5092 N N . VAL D 1 147 ? -31.027 53.014 -33.888 1.00 20.03 139 VAL D N 1
ATOM 5093 C CA . VAL D 1 147 ? -30.196 53.255 -35.069 1.00 22.10 139 VAL D CA 1
ATOM 5094 C C . VAL D 1 147 ? -29.106 54.275 -34.661 1.00 25.28 139 VAL D C 1
ATOM 5095 O O . VAL D 1 147 ? -29.405 55.287 -34.003 1.00 23.84 139 VAL D O 1
ATOM 5099 N N . ALA D 1 148 ? -27.858 53.988 -35.030 1.00 21.18 140 ALA D N 1
ATOM 5100 C CA . ALA D 1 148 ? -26.731 54.884 -34.737 1.00 23.92 140 ALA D CA 1
ATOM 5101 C C . ALA D 1 148 ? -26.016 55.285 -36.026 1.00 24.76 140 ALA D C 1
ATOM 5102 O O . ALA D 1 148 ? -25.889 54.473 -36.955 1.00 25.97 140 ALA D O 1
ATOM 5104 N N . TYR D 1 149 ? -25.567 56.532 -36.081 1.00 23.24 141 TYR D N 1
ATOM 5105 C CA . TYR D 1 149 ? -24.831 57.058 -37.205 1.00 24.29 141 TYR D CA 1
ATOM 5106 C C . TYR D 1 149 ? -23.381 57.430 -36.817 1.00 28.23 141 TYR D C 1
ATOM 5107 O O . TYR D 1 149 ? -23.158 58.055 -35.774 1.00 28.76 141 TYR D O 1
ATOM 5116 N N . GLN D 1 150 ? -22.409 57.077 -37.663 1.00 28.85 142 GLN D N 1
ATOM 5117 C CA . GLN D 1 150 ? -21.045 57.635 -37.588 1.00 32.33 142 GLN D CA 1
ATOM 5118 C C . GLN D 1 150 ? -20.531 57.871 -39.019 1.00 31.03 142 GLN D C 1
ATOM 5119 O O . GLN D 1 150 ? -20.838 57.101 -39.919 1.00 24.52 142 GLN D O 1
ATOM 5125 N N . SER D 1 151 ? -19.708 58.899 -39.209 1.00 32.00 143 SER D N 1
ATOM 5126 C CA . SER D 1 151 ? -19.042 59.100 -40.485 1.00 32.62 143 SER D CA 1
ATOM 5127 C C . SER D 1 151 ? -17.951 58.039 -40.560 1.00 32.12 143 SER D C 1
ATOM 5128 O O . SER D 1 151 ? -17.168 57.887 -39.628 1.00 29.63 143 SER D O 1
ATOM 5131 N N . ARG D 1 152 ? -17.948 57.270 -41.648 1.00 30.60 144 ARG D N 1
ATOM 5132 C CA . ARG D 1 152 ? -17.078 56.096 -41.784 1.00 32.07 144 ARG D CA 1
ATOM 5133 C C . ARG D 1 152 ? -16.520 55.982 -43.205 1.00 33.98 144 ARG D C 1
ATOM 5134 O O . ARG D 1 152 ? -17.143 56.461 -44.158 1.00 34.88 144 ARG D O 1
ATOM 5142 N N . THR D 1 153 ? -15.386 55.296 -43.344 1.00 33.16 145 THR D N 1
ATOM 5143 C CA . THR D 1 153 ? -14.827 55.015 -44.670 1.00 37.59 145 THR D CA 1
ATOM 5144 C C . THR D 1 153 ? -15.240 53.645 -45.204 1.00 38.36 145 THR D C 1
ATOM 5145 O O . THR D 1 153 ? -15.292 53.458 -46.420 1.00 41.80 145 THR D O 1
ATOM 5149 N N . THR D 1 154 ? -15.517 52.686 -44.321 1.00 33.57 146 THR D N 1
ATOM 5150 C CA . THR D 1 154 ? -16.071 51.408 -44.766 1.00 35.69 146 THR D CA 1
ATOM 5151 C C . THR D 1 154 ? -17.335 51.106 -43.970 1.00 30.71 146 THR D C 1
ATOM 5152 O O . THR D 1 154 ? -17.504 51.636 -42.877 1.00 31.05 146 THR D O 1
ATOM 5156 N N . ASN D 1 155 ? -18.215 50.270 -44.512 1.00 25.15 147 ASN D N 1
ATOM 5157 C CA . ASN D 1 155 ? -19.513 50.024 -43.871 1.00 24.59 147 ASN D CA 1
ATOM 5158 C C . ASN D 1 155 ? -20.204 51.341 -43.517 1.00 22.98 147 ASN D C 1
ATOM 5159 O O . ASN D 1 155 ? -20.656 51.549 -42.377 1.00 24.50 147 ASN D O 1
ATOM 5164 N N . GLU D 1 156 ? -20.243 52.243 -44.497 1.00 20.21 148 GLU D N 1
ATOM 5165 C CA . GLU D 1 156 ? -20.888 53.535 -44.350 1.00 24.10 148 GLU D CA 1
ATOM 5166 C C . GLU D 1 156 ? -22.342 53.383 -43.991 1.00 24.97 148 GLU D C 1
ATOM 5167 O O . GLU D 1 156 ? -23.040 52.462 -44.484 1.00 22.56 148 GLU D O 1
ATOM 5173 N N . ASP D 1 157 ? -22.787 54.331 -43.158 1.00 23.49 149 ASP D N 1
ATOM 5174 C CA . ASP D 1 157 ? -24.181 54.510 -42.836 1.00 21.11 149 ASP D CA 1
ATOM 5175 C C . ASP D 1 157 ? -24.832 55.281 -44.001 1.00 19.94 149 ASP D C 1
ATOM 5176 O O . ASP D 1 157 ? -24.394 56.376 -44.396 1.00 20.32 149 ASP D O 1
ATOM 5181 N N . LEU D 1 158 ? -25.855 54.675 -44.581 1.00 17.38 150 LEU D N 1
ATOM 5182 C CA . LEU D 1 158 ? -26.472 55.176 -45.796 1.00 17.06 150 LEU D CA 1
ATOM 5183 C C . LEU D 1 158 ? -27.959 54.855 -45.811 1.00 19.40 150 LEU D C 1
ATOM 5184 O O . LEU D 1 158 ? -28.392 53.823 -45.290 1.00 19.91 150 LEU D O 1
ATOM 5189 N N . PHE D 1 159 ? -28.732 55.736 -46.422 1.00 19.52 151 PHE D N 1
ATOM 5190 C CA . PHE D 1 159 ? -30.100 55.408 -46.781 1.00 21.06 151 PHE D CA 1
ATOM 5191 C C . PHE D 1 159 ? -30.402 56.227 -48.013 1.00 22.67 151 PHE D C 1
ATOM 5192 O O . PHE D 1 159 ? -30.722 57.404 -47.891 1.00 19.48 151 PHE D O 1
ATOM 5200 N N . THR D 1 160 ? -30.262 55.622 -49.208 1.00 18.60 152 THR D N 1
ATOM 5201 C CA . THR D 1 160 ? -30.165 56.412 -50.426 1.00 18.73 152 THR D CA 1
ATOM 5202 C C . THR D 1 160 ? -30.572 55.567 -51.641 1.00 20.55 152 THR D C 1
ATOM 5203 O O . THR D 1 160 ? -30.886 54.377 -51.481 1.00 18.32 152 THR D O 1
ATOM 5207 N N . ASN D 1 161 ? -30.506 56.170 -52.830 1.00 19.45 153 ASN D N 1
ATOM 5208 C CA . ASN D 1 161 ? -30.969 55.541 -54.071 1.00 19.03 153 ASN D CA 1
ATOM 5209 C C . ASN D 1 161 ? -29.806 54.992 -54.942 1.00 22.98 153 ASN D C 1
ATOM 5210 O O . ASN D 1 161 ? -28.631 55.149 -54.573 1.00 20.74 153 ASN D O 1
ATOM 5215 N N . VAL D 1 162 ? -30.120 54.324 -56.057 1.00 21.09 154 VAL D N 1
ATOM 5216 C CA A VAL D 1 162 ? -29.059 53.696 -56.837 0.50 21.50 154 VAL D CA 1
ATOM 5217 C CA B VAL D 1 162 ? -29.091 53.693 -56.894 0.50 20.70 154 VAL D CA 1
ATOM 5218 C C . VAL D 1 162 ? -28.123 54.758 -57.424 1.00 24.20 154 VAL D C 1
ATOM 5219 O O . VAL D 1 162 ? -26.911 54.589 -57.366 1.00 24.81 154 VAL D O 1
ATOM 5226 N N . LYS D 1 163 ? -28.673 55.861 -57.946 1.00 22.00 155 LYS D N 1
ATOM 5227 C CA . LYS D 1 163 ? -27.799 56.899 -58.535 1.00 23.86 155 LYS D CA 1
ATOM 5228 C C . LYS D 1 163 ? -27.034 57.762 -57.528 1.00 25.59 155 LYS D C 1
ATOM 5229 O O . LYS D 1 163 ? -26.059 58.423 -57.895 1.00 23.03 155 LYS D O 1
ATOM 5235 N N . LYS D 1 164 ? -27.481 57.753 -56.271 1.00 23.83 156 LYS D N 1
ATOM 5236 C CA . LYS D 1 164 ? -26.938 58.625 -55.230 1.00 27.55 156 LYS D CA 1
ATOM 5237 C C . LYS D 1 164 ? -26.959 60.076 -55.733 1.00 27.22 156 LYS D C 1
ATOM 5238 O O . LYS D 1 164 ? -25.957 60.783 -55.684 1.00 29.57 156 LYS D O 1
ATOM 5244 N N . ASP D 1 165 ? -28.106 60.512 -56.230 1.00 28.18 157 ASP D N 1
ATOM 5245 C CA . ASP D 1 165 ? -28.217 61.848 -56.765 1.00 26.16 157 ASP D CA 1
ATOM 5246 C C . ASP D 1 165 ? -28.741 62.792 -55.670 1.00 26.54 157 ASP D C 1
ATOM 5247 O O . ASP D 1 165 ? -28.807 62.390 -54.506 1.00 23.40 157 ASP D O 1
ATOM 5252 N N . GLU D 1 166 ? -29.116 64.024 -56.016 1.00 26.39 158 GLU D N 1
ATOM 5253 C CA . GLU D 1 166 ? -29.531 64.977 -54.980 1.00 28.25 158 GLU D CA 1
ATOM 5254 C C . GLU D 1 166 ? -30.764 64.480 -54.193 1.00 25.42 158 GLU D C 1
ATOM 5255 O O . GLU D 1 166 ? -30.876 64.691 -52.987 1.00 23.43 158 GLU D O 1
ATOM 5261 N N . GLU D 1 167 ? -31.696 63.848 -54.881 1.00 23.65 159 GLU D N 1
ATOM 5262 C CA . GLU D 1 167 ? -32.857 63.269 -54.206 1.00 25.81 159 GLU D CA 1
ATOM 5263 C C . GLU D 1 167 ? -32.400 62.215 -53.177 1.00 21.84 159 GLU D C 1
ATOM 5264 O O . GLU D 1 167 ? -32.945 62.140 -52.071 1.00 23.64 159 GLU D O 1
ATOM 5270 N N . GLY D 1 168 ? -31.393 61.415 -53.539 1.00 22.78 160 GLY D N 1
ATOM 5271 C CA . GLY D 1 168 ? -30.881 60.376 -52.647 1.00 21.09 160 GLY D CA 1
ATOM 5272 C C . GLY D 1 168 ? -30.197 61.013 -51.439 1.00 20.87 160 GLY D C 1
ATOM 5273 O O . GLY D 1 168 ? -30.377 60.594 -50.316 1.00 19.49 160 GLY D O 1
ATOM 5274 N N . LEU D 1 169 ? -29.416 62.048 -51.687 1.00 20.73 161 LEU D N 1
ATOM 5275 C CA . LEU D 1 169 ? -28.644 62.722 -50.646 1.00 19.41 161 LEU D CA 1
ATOM 5276 C C . LEU D 1 169 ? -29.565 63.401 -49.638 1.00 19.78 161 LEU D C 1
ATOM 5277 O O . LEU D 1 169 ? -29.324 63.378 -48.407 1.00 19.57 161 LEU D O 1
ATOM 5282 N N . LEU D 1 170 ? -30.611 64.037 -50.160 1.00 21.88 162 LEU D N 1
ATOM 5283 C CA . LEU D 1 170 ? -31.653 64.648 -49.321 1.00 23.35 162 LEU D CA 1
ATOM 5284 C C . LEU D 1 170 ? -32.444 63.660 -48.465 1.00 24.06 162 LEU D C 1
ATOM 5285 O O . LEU D 1 170 ? -32.665 63.891 -47.259 1.00 22.64 162 LEU D O 1
ATOM 5298 N N . GLN D 1 172 ? -31.366 60.755 -47.520 1.00 18.02 164 GLN D N 1
ATOM 5299 C CA . GLN D 1 172 ? -30.442 60.282 -46.511 1.00 19.11 164 GLN D CA 1
ATOM 5300 C C . GLN D 1 172 ? -30.325 61.287 -45.340 1.00 19.03 164 GLN D C 1
ATOM 5301 O O . GLN D 1 172 ? -30.299 60.890 -44.182 1.00 19.93 164 GLN D O 1
ATOM 5307 N N . ALA D 1 173 ? -30.190 62.575 -45.653 1.00 20.02 165 ALA D N 1
ATOM 5308 C CA . ALA D 1 173 ? -30.091 63.604 -44.610 1.00 19.07 165 ALA D CA 1
ATOM 5309 C C . ALA D 1 173 ? -31.365 63.635 -43.784 1.00 20.16 165 ALA D C 1
ATOM 5310 O O . ALA D 1 173 ? -31.301 63.708 -42.560 1.00 21.48 165 ALA D O 1
ATOM 5312 N N . TRP D 1 174 ? -32.525 63.554 -44.448 1.00 21.82 166 TRP D N 1
ATOM 5313 C CA . TRP D 1 174 ? -33.787 63.513 -43.704 1.00 23.49 166 TRP D CA 1
ATOM 5314 C C . TRP D 1 174 ? -33.797 62.335 -42.752 1.00 22.88 166 TRP D C 1
ATOM 5315 O O . TRP D 1 174 ? -34.070 62.464 -41.563 1.00 23.08 166 TRP D O 1
ATOM 5326 N N . THR D 1 175 ? -33.489 61.157 -43.286 1.00 23.72 167 THR D N 1
ATOM 5327 C CA . THR D 1 175 ? -33.482 59.954 -42.494 1.00 19.74 167 THR D CA 1
ATOM 5328 C C . THR D 1 175 ? -32.685 60.049 -41.213 1.00 21.19 167 THR D C 1
ATOM 5329 O O . THR D 1 175 ? -33.213 59.748 -40.119 1.00 23.48 167 THR D O 1
ATOM 5333 N N . PHE D 1 176 ? -31.414 60.428 -41.317 1.00 18.53 168 PHE D N 1
ATOM 5334 C CA . PHE D 1 176 ? -30.552 60.385 -40.133 1.00 19.34 168 PHE D CA 1
ATOM 5335 C C . PHE D 1 176 ? -30.687 61.588 -39.165 1.00 18.69 168 PHE D C 1
ATOM 5336 O O . PHE D 1 176 ? -30.274 61.493 -37.991 1.00 21.91 168 PHE D O 1
ATOM 5344 N N . THR D 1 177 ? -31.204 62.698 -39.665 1.00 20.34 169 THR D N 1
ATOM 5345 C CA . THR D 1 177 ? -31.356 63.906 -38.808 1.00 21.80 169 THR D CA 1
ATOM 5346 C C . THR D 1 177 ? -32.758 64.018 -38.212 1.00 25.77 169 THR D C 1
ATOM 5347 O O . THR D 1 177 ? -32.912 64.595 -37.120 1.00 23.84 169 THR D O 1
ATOM 5351 N N . GLN D 1 178 ? -33.768 63.496 -38.924 1.00 24.91 170 GLN D N 1
ATOM 5352 C CA . GLN D 1 178 ? -35.170 63.723 -38.541 1.00 28.68 170 GLN D CA 1
ATOM 5353 C C . GLN D 1 178 ? -36.064 62.480 -38.603 1.00 31.00 170 GLN D C 1
ATOM 5354 O O . GLN D 1 178 ? -37.230 62.548 -38.206 1.00 29.13 170 GLN D O 1
ATOM 5360 N N . GLY D 1 179 ? -35.564 61.362 -39.141 1.00 29.67 171 GLY D N 1
ATOM 5361 C CA . GLY D 1 179 ? -36.472 60.263 -39.487 1.00 25.17 171 GLY D CA 1
ATOM 5362 C C . GLY D 1 179 ? -36.317 59.012 -38.652 1.00 25.14 171 GLY D C 1
ATOM 5363 O O . GLY D 1 179 ? -36.798 57.940 -39.042 1.00 26.81 171 GLY D O 1
ATOM 5364 N N . ILE D 1 180 ? -35.631 59.103 -37.513 1.00 22.64 172 ILE D N 1
ATOM 5365 C CA A ILE D 1 180 ? -35.426 57.927 -36.694 0.50 23.34 172 ILE D CA 1
ATOM 5366 C CA B ILE D 1 180 ? -35.410 57.933 -36.686 0.50 23.08 172 ILE D CA 1
ATOM 5367 C C . ILE D 1 180 ? -36.397 57.902 -35.490 1.00 26.66 172 ILE D C 1
ATOM 5368 O O . ILE D 1 180 ? -36.423 58.825 -34.668 1.00 24.45 172 ILE D O 1
ATOM 5377 N N . GLU D 1 181 ? -37.189 56.838 -35.397 1.00 27.02 173 GLU D N 1
ATOM 5378 C CA . GLU D 1 181 ? -37.971 56.521 -34.196 1.00 29.56 173 GLU D CA 1
ATOM 5379 C C . GLU D 1 181 ? -37.273 55.357 -33.449 1.00 26.23 173 GLU D C 1
ATOM 5380 O O . GLU D 1 181 ? -37.342 54.177 -33.859 1.00 24.52 173 GLU D O 1
ATOM 5386 N N . GLN D 1 182 ? -36.552 55.689 -32.376 1.00 24.34 174 GLN D N 1
ATOM 5387 C CA . GLN D 1 182 ? -35.765 54.712 -31.635 1.00 25.06 174 GLN D CA 1
ATOM 5388 C C . GLN D 1 182 ? -36.697 53.759 -30.860 1.00 27.75 174 GLN D C 1
ATOM 5389 O O . GLN D 1 182 ? -37.834 54.115 -30.557 1.00 29.78 174 GLN D O 1
ATOM 5395 N N . GLY D 1 183 ? -36.210 52.574 -30.520 1.00 29.84 175 GLY D N 1
ATOM 5396 C CA . GLY D 1 183 ? -37.068 51.566 -29.881 1.00 29.51 175 GLY D CA 1
ATOM 5397 C C . GLY D 1 183 ? -36.491 51.096 -28.568 1.00 29.64 175 GLY D C 1
ATOM 5398 O O . GLY D 1 183 ? -35.490 51.635 -28.086 1.00 29.82 175 GLY D O 1
ATOM 5399 N N . TYR D 1 184 ? -37.121 50.084 -27.976 1.00 28.43 176 TYR D N 1
ATOM 5400 C CA . TYR D 1 184 ? -36.714 49.604 -26.658 1.00 30.86 176 TYR D CA 1
ATOM 5401 C C . TYR D 1 184 ? -37.428 48.311 -26.285 1.00 29.34 176 TYR D C 1
ATOM 5402 O O . TYR D 1 184 ? -38.423 47.925 -26.909 1.00 30.90 176 TYR D O 1
ATOM 5411 N N . ILE D 1 185 ? -36.891 47.661 -25.262 1.00 29.00 177 ILE D N 1
ATOM 5412 C CA . ILE D 1 185 ? -37.609 46.635 -24.535 1.00 29.49 177 ILE D CA 1
ATOM 5413 C C . ILE D 1 185 ? -37.676 47.153 -23.097 1.00 32.31 177 ILE D C 1
ATOM 5414 O O . ILE D 1 185 ? -36.641 47.400 -22.467 1.00 32.03 177 ILE D O 1
ATOM 5419 N N . GLN D 1 186 ? -38.893 47.351 -22.606 1.00 32.41 178 GLN D N 1
ATOM 5420 C CA . GLN D 1 186 ? -39.079 47.798 -21.226 1.00 39.17 178 GLN D CA 1
ATOM 5421 C C . GLN D 1 186 ? -39.966 46.848 -20.417 1.00 42.37 178 GLN D C 1
ATOM 5422 O O . GLN D 1 186 ? -40.804 46.122 -20.974 1.00 45.36 178 GLN D O 1
ATOM 5428 N N . VAL D 1 187 ? -39.764 46.854 -19.105 1.00 46.07 179 VAL D N 1
ATOM 5429 C CA . VAL D 1 187 ? -40.582 46.072 -18.192 1.00 48.96 179 VAL D CA 1
ATOM 5430 C C . VAL D 1 187 ? -41.622 46.997 -17.542 1.00 52.64 179 VAL D C 1
ATOM 5431 O O . VAL D 1 187 ? -41.283 48.091 -17.058 1.00 52.70 179 VAL D O 1
ATOM 5435 N N . GLU D 1 188 ? -42.882 46.561 -17.561 1.00 55.15 180 GLU D N 1
ATOM 5436 C CA . GLU D 1 188 ? -43.977 47.270 -16.902 1.00 59.68 180 GLU D CA 1
ATOM 5437 C C . GLU D 1 188 ? -43.653 47.534 -15.444 1.00 61.59 180 GLU D C 1
ATOM 5438 O O . GLU D 1 188 ? -43.092 46.674 -14.759 1.00 59.11 180 GLU D O 1
ATOM 5444 N N . SER D 1 189 ? -43.996 48.738 -14.995 1.00 66.10 181 SER D N 1
ATOM 5445 C CA . SER D 1 189 ? -43.958 49.096 -13.575 1.00 70.37 181 SER D CA 1
ATOM 5446 C C . SER D 1 189 ? -45.349 48.878 -12.970 1.00 73.37 181 SER D C 1
ATOM 5447 O O . SER D 1 189 ? -46.370 49.134 -13.622 1.00 73.84 181 SER D O 1
ATOM 5450 N N . THR D 1 190 ? -45.382 48.394 -11.730 1.00 76.21 182 THR D N 1
ATOM 5451 C CA . THR D 1 190 ? -46.641 48.027 -11.068 1.00 78.10 182 THR D CA 1
ATOM 5452 C C . THR D 1 190 ? -47.043 48.975 -9.932 1.00 77.83 182 THR D C 1
ATOM 5453 O O . THR D 1 190 ? -46.279 49.861 -9.549 1.00 77.64 182 THR D O 1
#

Radius of gyration: 30.38 Å; Cα contacts (8 Å, |Δi|>4): 1964; chains: 4; bounding box: 92×83×80 Å

Sequence (713 aa):
AGPAAGQAYDAGNLDVASSPVKPTLSITKKTLTAAEAPNAKVTELSVEGAADKYAATGLHIQFDPKLKLIPDEDGALATAGRAARLLELKKAEADTDNSFFTATGSSTNNGKDGVLWSFVLQVPADAQPGDKYDVQVAYQSRTTNEDLFTNVVKKDEEGLLQAWTFTQGIEQGYIQVESTTSGPAAGQAYDAGNLDVASSPVKPTLSITKKTLTAAEAPNAKVTELSVEGAADKYAATGLHIQFDPKLKLIPDEDGALATAGRAARLLELKKAEADTDNSFFTATGSSTNNGKDGVLWSFVLQVPADAQPGDKYDVQVAYQSRTTNEDLFTNVKKDEEGLLQAWTFTQGIEQGYIQVESGPAAGQAYDAGNLDVASSPVKPTLSITKKTLTAAEAPNAKVTELSVEGAADKYAATGLHIQFDPKLKLIPDEDGALATAGRAARLLELKKAEADTDNSFFTATGSSTNNGKDGVLWSFVLQVPADAQPGDKYDVQVAYQSRTTNEDLFTNVVKKDEEGLLQAWTFTQGIEEQGYIQVESGPAAGQAYDAGNLDVASSPVKPTLSITKKTLTAAEAPNAKVTELSVEGAADKYAATGLHIQFDPKLKLIPDEDGALATAGRAARLLELKKAEADTDNSFFTATGSSTNNGKDGVLWSFVLQVPADAQPGDKYDVQVAYQSRTTNEDLFTNVVKKDEEGLLQAWTFTQGIIEQGYIQVEST

Foldseek 3Di:
DWFFAADADDLDPDPLVPQPFFKAWEDAAAEAAQVQAAFDKDKFTWIDRQAQFWWWFKWKKFKFLQKFWDQDPVRASKDADPQCPPFPDWHKACDDRGMIMITTGHQGSHGGTTGGIMTIITHHNPAGAFDKMKMTTHADDDPPSHGAIAHHVCDPSRSSSSSHRGPRYHIYIYHYHHDDD/DFFPDDADCLDPDPLVPQPFFKAWEDAAAEAAQVCAAFHKDKFIWIPRQAQFWWKFKWKKFKFLQKAWDQDPVRASKDADDQCPQFDDWHKACDDSGMIMIITGHQGSRGGTTGGIMTIITGHNPAGAFDKMWITTHADDDDPSHGAIAGNVCDPSRSSSSSHRNPRYHIYIYHYHD/DAFAADQDCLDPDPLVPQPFFKAWEDAAAEDAQVCQAQHWDKFIWIPRQAQFWWKFKWKKFKFLQKAWDQDPVRASKAADDQCVQFPDWHWAPDDSGMIMIITGHPGSHGGTTGGIMTIITHHNPAGAFDKMWITTHADQDPPSHGAIAHHVCDSSRSSSSSCRNPRYHIYIYHYHD/DAFADDADCLDPDPLVPQPFFKAWADAAAEDAQVCAAQDKDKFTWIDRQAQFWWWFKWKKFKFLQKAWDQPPVRASKDADDQCPQFDAWHKACDDSGMIMIITGHQGSHGGTDGGIMTIITHHRPAGAPDKMWMTTHADCDDPSHGAIATHVRDPSRSSSNSCRNPRYHIYIYHYHDD

Solvent-accessible surface area: 33428 Å² total

Organism: Ruminococcus flavefaciens (NCBI:txid1265)

CATH classification: 2.60.40.680

InterPro domains:
  IPR051694 Immunoregulatory Receptor-like [PTHR15549] (120-304)

B-factor: mean 30.44, std 11.92, range [10.94, 95.18]